Protein 4ZIL (pdb70)

Solvent-accessible surface area: 19339 Å² total; per-residue (Å²): 111,26,32,0,28,0,17,1,0,0,32,2,42,39,0,0,0,0,0,24,1,0,46,16,0,46,150,51,57,126,24,90,40,48,12,50,0,0,0,35,0,2,44,39,79,100,149,145,89,34,73,129,117,115,86,104,37,55,67,202,7,16,14,0,0,38,0,1,6,3,0,47,111,64,69,30,58,170,11,0,56,62,1,2,41,6,0,0,37,33,2,18,32,113,53,28,121,96,38,106,74,0,7,80,64,0,1,70,93,23,68,20,49,80,113,16,31,154,6,23,123,39,110,77,58,11,117,34,0,86,166,22,4,66,61,0,12,100,62,27,100,18,19,1,1,0,19,0,69,62,42,12,1,31,0,1,10,1,0,82,13,0,94,37,99,81,0,0,88,3,5,48,3,0,39,18,2,9,74,11,75,47,0,8,19,0,52,35,86,118,111,41,94,43,75,61,30,175,121,34,18,60,103,78,96,99,134,128,127,162,108,32,36,0,27,0,14,2,0,0,31,4,40,43,0,4,0,1,0,22,1,0,40,16,0,40,155,54,55,129,26,92,39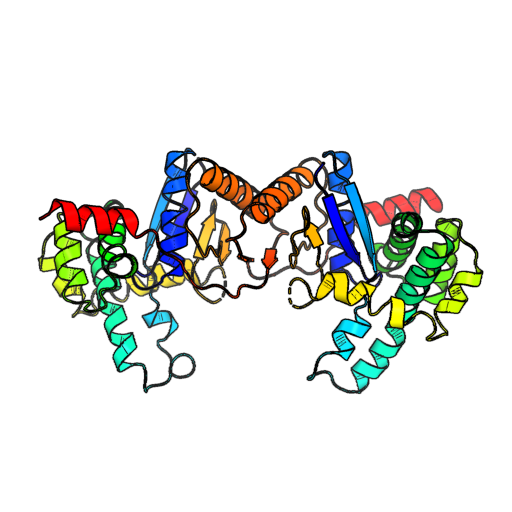,46,12,48,0,0,0,34,2,16,53,30,67,90,135,143,94,22,58,93,140,127,74,152,39,50,58,127,2,38,9,0,0,40,0,1,5,4,0,47,112,70,77,32,60,87,20,0,56,62,1,1,43,7,0,0,56,49,6,12,24,106,57,29,109,105,15,119,85,0,6,82,64,0,1,71,79,23,69,24,66,80,66,23,32,155,5,22,126,37,111,75,56,18,110,34,0,74,147,23,4,81,60,0,16,106,62,15,103,24,20,1,0,0,22,1,66,62,45,14,0,30,0,2,10,2,3,92,12,2,103,27,99,81,0,0,96,2,6,51,3,0,36,17,0,9,84,12,79,26,0,4,30,0,69,53,76,100,128,61,96,36,112,44,64,108,119,73,24,60,86,62,145,113,136,96,122

Structure (mmCIF, N/CA/C/O backbone):
data_4ZIL
#
_entry.id   4ZIL
#
_cell.length_a   40.649
_cell.length_b   46.814
_cell.length_c   104.308
_cell.angle_alpha   90.00
_cell.angle_beta   97.97
_cell.angle_gamma   90.00
#
_symmetry.space_group_name_H-M   'P 1 21 1'
#
loop_
_entity.id
_entity.type
_entity.pdbx_description
1 polymer 'DSBA oxidoreductase'
2 non-polymer 'MAGNESIUM ION'
3 water water
#
loop_
_atom_site.group_PDB
_atom_site.id
_atom_site.type_symbol
_atom_site.label_atom_id
_atom_site.label_alt_id
_atom_site.label_comp_id
_atom_site.label_asym_id
_atom_site.label_entity_id
_atom_site.label_seq_id
_atom_site.pdbx_PDB_ins_code
_atom_site.Cartn_x
_atom_site.Cartn_y
_atom_site.Cartn_z
_atom_site.occupancy
_atom_site.B_iso_or_equiv
_atom_site.auth_seq_id
_atom_site.auth_comp_id
_atom_site.auth_asym_id
_atom_site.auth_atom_id
_atom_site.pdbx_PDB_model_num
ATOM 1 N N . LYS A 1 8 ? 24.894 35.197 74.094 1.00 36.08 8 LYS A N 1
ATOM 2 C CA . LYS A 1 8 ? 23.611 34.898 73.465 1.00 34.40 8 LYS A CA 1
ATOM 3 C C . LYS A 1 8 ? 23.202 33.452 73.746 1.00 29.47 8 LYS A C 1
ATOM 4 O O . LYS A 1 8 ? 24.012 32.648 74.223 1.00 34.63 8 LYS A O 1
ATOM 6 N N A SER A 1 9 ? 21.948 33.139 73.437 0.46 24.04 9 SER A N 1
ATOM 7 N N B SER A 1 9 ? 21.945 33.116 73.475 0.54 23.82 9 SER A N 1
ATOM 8 C CA A SER A 1 9 ? 21.455 31.766 73.457 0.46 20.71 9 SER A CA 1
ATOM 9 C CA B SER A 1 9 ? 21.515 31.725 73.592 0.54 21.14 9 SER A CA 1
ATOM 10 C C A SER A 1 9 ? 22.224 30.916 72.453 0.46 17.57 9 SER A C 1
ATOM 11 C C B SER A 1 9 ? 22.073 30.886 72.433 0.54 17.82 9 SER A C 1
ATOM 12 O O A SER A 1 9 ? 22.696 31.422 71.428 0.46 15.68 9 SER A O 1
ATOM 13 O O B SER A 1 9 ? 22.265 31.371 71.308 0.54 15.63 9 SER A O 1
ATOM 18 N N . VAL A 1 10 ? 22.337 29.622 72.739 1.00 16.73 10 VAL A N 1
ATOM 19 C CA . VAL A 1 10 ? 23.106 28.733 71.885 1.00 14.73 10 VAL A CA 1
ATOM 20 C C . VAL A 1 10 ? 22.400 27.412 71.681 1.00 13.74 10 VAL A C 1
ATOM 21 O O . VAL A 1 10 ? 21.922 26.781 72.630 1.00 13.43 10 VAL A O 1
ATOM 25 N N . ALA A 1 11 ? 22.340 27.002 70.424 1.00 12.58 11 ALA A N 1
ATOM 26 C CA . ALA A 1 11 ? 21.855 25.682 70.064 1.00 12.27 11 ALA A CA 1
ATOM 27 C C . ALA A 1 11 ? 23.034 24.864 69.574 1.00 12.07 11 ALA A C 1
ATOM 28 O O . ALA A 1 11 ? 23.687 25.248 68.599 1.00 14.27 11 ALA A O 1
ATOM 30 N N . ASP A 1 12 ? 23.308 23.748 70.244 1.00 11.10 12 ASP A N 1
ATOM 31 C CA . ASP A 1 12 ? 24.245 22.755 69.727 1.00 12.11 12 ASP A CA 1
ATOM 32 C C . ASP A 1 12 ? 23.403 21.574 69.269 1.00 12.09 12 ASP A C 1
ATOM 33 O O . ASP A 1 12 ? 22.664 20.993 70.061 1.00 12.00 12 ASP A O 1
ATOM 38 N N . PHE A 1 13 ? 23.505 21.221 67.989 1.00 10.28 13 PHE A N 1
ATOM 39 C CA . PHE A 1 13 ? 22.613 20.228 67.413 1.00 10.02 13 PHE A CA 1
ATOM 40 C C . PHE A 1 13 ? 23.390 19.135 66.727 1.00 10.22 13 PHE A C 1
ATOM 41 O O . PHE A 1 13 ? 24.240 19.409 65.884 1.00 11.77 13 PHE A O 1
ATOM 49 N N . TRP A 1 14 ? 23.089 17.902 67.109 1.00 10.88 14 TRP A N 1
ATOM 50 C CA . TRP A 1 14 ? 23.723 16.728 66.528 1.00 10.46 14 TRP A CA 1
ATOM 51 C C . TRP A 1 14 ? 22.823 16.103 65.456 1.00 10.07 14 TRP A C 1
ATOM 52 O O . TRP A 1 14 ? 21.633 15.893 65.675 1.00 12.37 14 TRP A O 1
ATOM 63 N N . PHE A 1 15 ? 23.393 15.799 64.289 1.00 9.51 15 PHE A N 1
ATOM 64 C CA . PHE A 1 15 ? 22.595 15.313 63.154 1.00 10.89 15 PHE A CA 1
ATOM 65 C C . PHE A 1 15 ? 23.270 14.136 62.450 1.00 10.23 15 PHE A C 1
ATOM 66 O O . PHE A 1 15 ? 24.495 14.024 62.420 1.00 10.26 15 PHE A O 1
ATOM 74 N N . ASP A 1 16 ? 22.434 13.265 61.900 1.00 10.32 16 ASP A N 1
ATOM 75 C CA . ASP A 1 16 ? 22.824 12.296 60.894 1.00 9.82 16 ASP A CA 1
ATOM 76 C C . ASP A 1 16 ? 21.994 12.682 59.676 1.00 9.29 16 ASP A C 1
ATOM 77 O O . ASP A 1 16 ? 20.782 12.802 59.789 1.00 10.21 16 ASP A O 1
ATOM 82 N N . PRO A 1 17 ? 22.629 12.900 58.516 1.00 10.55 17 PRO A N 1
ATOM 83 C CA . PRO A 1 17 ? 21.849 13.260 57.322 1.00 10.71 17 PRO A CA 1
ATOM 84 C C . PRO A 1 17 ? 20.690 12.333 56.960 1.00 11.05 17 PRO A C 1
ATOM 85 O O . PRO A 1 17 ? 19.769 12.769 56.290 1.00 11.29 17 PRO A O 1
ATOM 89 N N . LEU A 1 18 ? 20.733 11.075 57.382 1.00 10.38 18 LEU A N 1
ATOM 90 C CA . LEU A 1 18 ? 19.671 10.129 57.081 1.00 10.79 18 LEU A CA 1
ATOM 91 C C . LEU A 1 18 ? 18.434 10.256 57.984 1.00 11.21 18 LEU A C 1
ATOM 92 O O . LEU A 1 18 ? 17.387 9.692 57.687 1.00 13.14 18 LEU A O 1
ATOM 97 N N . CYS A 1 19 ? 18.543 10.991 59.079 1.00 10.50 19 CYS A N 1
ATOM 98 C CA . CYS A 1 19 ? 17.447 11.008 60.048 1.00 9.95 19 CYS A CA 1
ATOM 99 C C . CYS A 1 19 ? 16.403 12.071 59.771 1.00 11.37 19 CYS A C 1
ATOM 100 O O . CYS A 1 19 ? 16.708 13.262 59.765 1.00 11.68 19 CYS A O 1
ATOM 103 N N . PRO A 1 20 ? 15.148 11.648 59.572 1.00 10.21 20 PRO A N 1
ATOM 104 C CA . PRO A 1 20 ? 14.109 12.637 59.271 1.00 11.20 20 PRO A CA 1
ATOM 105 C C . PRO A 1 20 ? 13.802 13.575 60.441 1.00 9.11 20 PRO A C 1
ATOM 106 O O . PRO A 1 20 ? 13.411 14.727 60.222 1.00 11.04 20 PRO A O 1
ATOM 110 N N . TRP A 1 21 ? 13.955 13.098 61.675 1.00 10.91 21 TRP A N 1
ATOM 111 C CA . TRP A 1 21 ? 13.677 13.939 62.841 1.00 11.39 21 TRP A CA 1
ATOM 112 C C . TRP A 1 21 ? 14.767 14.995 63.001 1.00 10.09 21 TRP A C 1
ATOM 113 O O . TRP A 1 21 ? 14.478 16.161 63.303 1.00 11.29 21 TRP A O 1
ATOM 124 N N . CYS A 1 22 ? 16.027 14.603 62.810 1.00 11.30 22 CYS A N 1
ATOM 125 C CA . CYS A 1 22 ? 17.110 15.581 62.784 1.00 11.00 22 CYS A CA 1
ATOM 126 C C . CYS A 1 22 ? 16.861 16.639 61.712 1.00 8.93 22 CYS A C 1
ATOM 127 O O . CYS A 1 22 ? 17.139 17.819 61.912 1.00 10.46 22 CYS A O 1
ATOM 130 N N . TRP A 1 23 ? 16.342 16.216 60.565 1.00 9.86 23 TRP A N 1
ATOM 131 C CA . TRP A 1 23 ? 16.094 17.162 59.492 1.00 9.76 23 TRP A CA 1
ATOM 132 C C . TRP A 1 23 ? 15.091 18.218 59.930 1.00 7.86 23 TRP A C 1
ATOM 133 O O . TRP A 1 23 ? 15.348 19.411 59.780 1.00 10.07 23 TRP A O 1
ATOM 144 N N . ILE A 1 24 ? 13.958 17.787 60.481 1.00 9.13 24 ILE A N 1
ATOM 145 C CA . ILE A 1 24 ? 12.923 18.731 60.868 1.00 8.25 24 ILE A CA 1
ATOM 146 C C . ILE A 1 24 ? 13.433 19.657 61.983 1.00 7.48 24 ILE A C 1
ATOM 147 O O . ILE A 1 24 ? 13.249 20.873 61.933 1.00 8.93 24 ILE A O 1
ATOM 152 N N . THR A 1 25 ? 14.072 19.099 62.996 1.00 10.72 25 THR A N 1
ATOM 153 C CA . THR A 1 25 ? 14.541 19.930 64.102 1.00 12.67 25 THR A CA 1
ATOM 154 C C . THR A 1 25 ? 15.653 20.906 63.669 1.00 11.26 25 THR A C 1
ATOM 155 O O . THR A 1 25 ? 15.690 22.047 64.132 1.00 10.08 25 THR A O 1
ATOM 159 N N . SER A 1 26 ? 16.562 20.468 62.799 1.00 10.85 26 SER A N 1
ATOM 160 C CA . SER A 1 26 ? 17.611 21.360 62.298 1.00 11.46 26 SER A CA 1
ATOM 161 C C . SER A 1 26 ? 16.996 22.473 61.437 1.00 9.21 26 SER A C 1
ATOM 162 O O . SER A 1 26 ? 17.433 23.623 61.487 1.00 9.91 26 SER A O 1
ATOM 165 N N . ARG A 1 27 ? 15.992 22.151 60.626 1.00 9.09 27 ARG A N 1
ATOM 166 C CA . ARG A 1 27 ? 15.341 23.211 59.839 1.00 10.03 27 ARG A CA 1
ATOM 167 C C . ARG A 1 27 ? 14.646 24.205 60.775 1.00 8.62 27 ARG A C 1
ATOM 168 O O . ARG A 1 27 ? 14.650 25.407 60.520 1.00 10.43 27 ARG A O 1
ATOM 176 N N . TRP A 1 28 ? 14.033 23.696 61.843 1.00 10.16 28 TRP A N 1
ATOM 177 C CA . TRP A 1 28 ? 13.456 24.560 62.858 1.00 9.79 28 TRP A CA 1
ATOM 178 C C . TRP A 1 28 ? 14.474 25.553 63.399 1.00 9.69 28 TRP A C 1
ATOM 179 O O . TRP A 1 28 ? 14.220 26.746 63.448 1.00 9.60 28 TRP A O 1
ATOM 190 N N A ILE A 1 29 ? 15.627 25.062 63.827 0.51 8.89 29 ILE A N 1
ATOM 191 N N B ILE A 1 29 ? 15.633 25.053 63.814 0.49 9.18 29 ILE A N 1
ATOM 192 C CA A ILE A 1 29 ? 16.633 25.948 64.395 0.51 10.13 29 ILE A CA 1
ATOM 193 C CA B ILE A 1 29 ? 16.666 25.912 64.392 0.49 10.77 29 ILE A CA 1
ATOM 194 C C A ILE A 1 29 ? 17.030 27.031 63.397 0.51 10.53 29 ILE A C 1
ATOM 195 C C B ILE A 1 29 ? 17.111 26.997 63.413 0.49 10.98 29 ILE A C 1
ATOM 196 O O A ILE A 1 29 ? 17.196 28.188 63.776 0.51 10.32 29 ILE A O 1
ATOM 197 O O B ILE A 1 29 ? 17.418 28.112 63.824 0.49 11.51 29 ILE A O 1
ATOM 206 N N . LEU A 1 30 ? 17.158 26.672 62.124 1.00 9.52 30 LEU A N 1
ATOM 207 C CA . LEU A 1 30 ? 17.508 27.665 61.120 1.00 10.77 30 LEU A CA 1
ATOM 208 C C . LEU A 1 30 ? 16.391 28.698 60.982 1.00 11.88 30 LEU A C 1
ATOM 209 O O . LEU A 1 30 ? 16.660 29.882 60.715 1.00 13.57 30 LEU A O 1
ATOM 214 N N . GLU A 1 31 ? 15.143 28.281 61.175 1.00 11.43 31 GLU A N 1
ATOM 215 C CA . GLU A 1 31 ? 14.037 29.244 61.207 1.00 12.07 31 GLU A CA 1
ATOM 216 C C . GLU A 1 31 ? 14.123 30.157 62.426 1.00 11.07 31 GLU A C 1
ATOM 217 O O . GLU A 1 31 ? 13.826 31.358 62.356 1.00 11.44 31 GLU A O 1
ATOM 223 N N . VAL A 1 32 ? 14.491 29.574 63.558 1.00 9.41 32 VAL A N 1
ATOM 224 C CA . VAL A 1 32 ? 14.662 30.354 64.782 1.00 11.34 32 VAL A CA 1
ATOM 225 C C . VAL A 1 32 ? 15.639 31.495 64.541 1.00 11.89 32 VAL A C 1
ATOM 226 O O . VAL A 1 32 ? 15.408 32.636 64.964 1.00 13.11 32 VAL A O 1
ATOM 230 N N . ALA A 1 33 ? 16.738 31.186 63.859 1.00 11.99 33 ALA A N 1
ATOM 231 C CA . ALA A 1 33 ? 17.792 32.162 63.627 1.00 11.77 33 ALA A CA 1
ATOM 232 C C . ALA A 1 33 ? 17.310 33.381 62.833 1.00 11.65 33 ALA A C 1
ATOM 233 O O . ALA A 1 33 ? 17.911 34.450 62.921 1.00 15.88 33 ALA A O 1
ATOM 235 N N . LYS A 1 34 ? 16.232 33.237 62.071 1.00 12.34 34 LYS A N 1
ATOM 236 C CA . LYS A 1 34 ? 15.649 34.371 61.352 1.00 11.20 34 LYS A CA 1
ATOM 237 C C . LYS A 1 34 ? 14.865 35.343 62.256 1.00 11.21 34 LYS A C 1
ATOM 238 O O . LYS A 1 34 ? 14.648 36.501 61.893 1.00 14.02 34 LYS A O 1
ATOM 244 N N . VAL A 1 35 ? 14.413 34.867 63.417 1.00 11.35 35 VAL A N 1
ATOM 245 C CA . VAL A 1 35 ? 13.570 35.684 64.279 1.00 12.04 35 VAL A CA 1
ATOM 246 C C . VAL A 1 35 ? 14.106 35.872 65.695 1.00 11.77 35 VAL A C 1
ATOM 247 O O . VAL A 1 35 ? 13.471 36.579 66.496 1.00 12.93 35 VAL A O 1
ATOM 251 N N . ARG A 1 36 ? 15.243 35.233 66.000 1.00 11.58 36 ARG A N 1
ATOM 252 C CA . ARG A 1 36 ? 15.921 35.363 67.295 1.00 12.53 36 ARG A CA 1
ATOM 253 C C . ARG A 1 36 ? 17.431 35.459 67.096 1.00 15.04 36 ARG A C 1
ATOM 254 O O . ARG A 1 36 ? 17.974 34.939 66.105 1.00 17.46 36 ARG A O 1
ATOM 262 N N . ASP A 1 37 ? 18.098 36.121 68.041 1.00 17.33 37 ASP A N 1
ATOM 263 C CA . ASP A 1 37 ? 19.552 36.19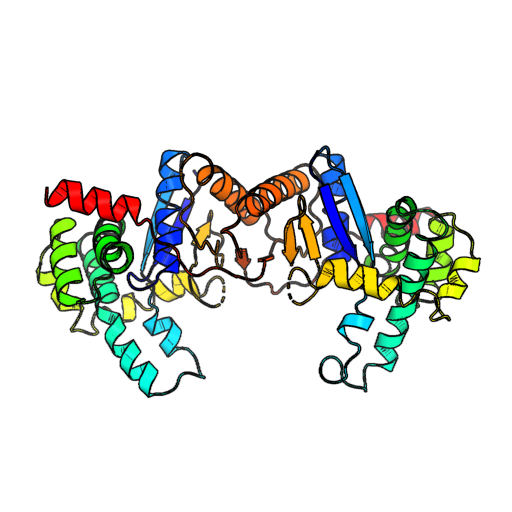7 68.073 1.00 20.23 37 ASP A CA 1
ATOM 264 C C . ASP A 1 37 ? 20.079 34.934 68.745 1.00 21.11 37 ASP A C 1
ATOM 265 O O . ASP A 1 37 ? 19.918 34.773 69.941 1.00 24.62 37 ASP A O 1
ATOM 270 N N . ILE A 1 38 ? 20.683 34.041 67.967 1.00 17.45 38 ILE A N 1
ATOM 271 C CA . ILE A 1 38 ? 21.077 32.722 68.442 1.00 17.20 38 ILE A CA 1
ATOM 272 C C . ILE A 1 38 ? 22.382 32.302 67.786 1.00 16.95 38 ILE A C 1
ATOM 273 O O . ILE A 1 38 ? 22.627 32.627 66.625 1.00 17.98 38 ILE A O 1
ATOM 278 N N . GLU A 1 39 ? 23.224 31.596 68.533 1.00 15.51 39 GLU A N 1
ATOM 279 C CA . GLU A 1 39 ? 24.384 30.921 67.960 1.00 16.02 39 GLU A CA 1
ATOM 280 C C . GLU A 1 39 ? 23.990 29.490 67.637 1.00 16.24 39 GLU A C 1
ATOM 281 O O . GLU A 1 39 ? 23.378 28.830 68.462 1.00 17.51 39 GLU A O 1
ATOM 287 N N . VAL A 1 40 ? 24.306 29.029 66.429 1.00 13.56 40 VAL A N 1
ATOM 288 C CA . VAL A 1 40 ? 23.977 27.665 66.038 1.00 14.06 40 VAL A CA 1
ATOM 289 C C . VAL A 1 40 ? 25.243 26.894 65.674 1.00 13.46 40 VAL A C 1
ATOM 290 O O . VAL A 1 40 ? 26.016 27.295 64.807 1.00 16.16 40 VAL A O 1
ATOM 294 N N . ASN A 1 41 ? 25.427 25.758 66.331 1.00 12.90 41 ASN A N 1
ATOM 295 C CA . ASN A 1 41 ? 26.543 24.872 66.062 1.00 15.30 41 ASN A CA 1
ATOM 296 C C . ASN A 1 41 ? 26.057 23.479 65.762 1.00 13.58 41 ASN A C 1
ATOM 297 O O . ASN A 1 41 ? 25.322 22.909 66.551 1.00 15.05 41 ASN A O 1
ATOM 302 N N . PHE A 1 42 ? 26.507 22.933 64.635 1.00 13.29 42 PHE A N 1
ATOM 303 C CA . PHE A 1 42 ? 26.139 21.593 64.218 1.00 11.32 42 PHE A CA 1
ATOM 304 C C . PHE A 1 42 ? 27.283 20.635 64.510 1.00 11.43 42 PHE A C 1
ATOM 305 O O . PHE A 1 42 ? 28.460 21.005 64.470 1.00 13.34 42 PHE A O 1
ATOM 313 N N . HIS A 1 43 ? 26.913 19.399 64.825 1.00 10.95 43 HIS A N 1
ATOM 314 C CA . HIS A 1 43 ? 27.860 18.349 65.162 1.00 11.12 43 HIS A CA 1
ATOM 315 C C . HIS A 1 43 ? 27.313 17.050 64.584 1.00 10.99 43 HIS A C 1
ATOM 316 O O . HIS A 1 43 ? 26.094 16.900 64.434 1.00 12.28 43 HIS A O 1
ATOM 323 N N . VAL A 1 44 ? 28.195 16.106 64.260 1.00 9.72 44 VAL A N 1
ATOM 324 C CA . VAL A 1 44 ? 27.745 14.880 63.622 1.00 9.03 44 VAL A CA 1
ATOM 325 C C . VAL A 1 44 ? 27.462 13.773 64.659 1.00 10.19 44 VAL A C 1
ATOM 326 O O . VAL A 1 44 ? 28.205 13.606 65.617 1.00 11.54 44 VAL A O 1
ATOM 330 N N . MET A 1 45 ? 26.356 13.060 64.472 1.00 10.96 45 MET A N 1
ATOM 331 C CA . MET A 1 45 ? 26.116 11.808 65.172 1.00 10.65 45 MET A CA 1
ATOM 332 C C . MET A 1 45 ? 25.703 10.770 64.135 1.00 10.39 45 MET A C 1
ATOM 333 O O . MET A 1 45 ? 25.550 11.090 62.956 1.00 11.42 45 MET A O 1
ATOM 338 N N . SER A 1 46 ? 25.469 9.532 64.556 1.00 11.36 46 SER A N 1
ATOM 339 C CA . SER A 1 46 ? 25.280 8.437 63.615 1.00 11.07 46 SER A CA 1
ATOM 340 C C . SER A 1 46 ? 24.151 7.517 64.075 1.00 10.66 46 SER A C 1
ATOM 341 O O . SER A 1 46 ? 24.203 6.926 65.156 1.00 12.59 46 SER A O 1
ATOM 344 N N . LEU A 1 47 ? 23.144 7.356 63.229 1.00 11.06 47 LEU A N 1
ATOM 345 C CA . LEU A 1 47 ? 22.112 6.366 63.474 1.00 11.75 47 LEU A CA 1
ATOM 346 C C . LEU A 1 47 ? 22.723 4.972 63.519 1.00 12.53 47 LEU A C 1
ATOM 347 O O . LEU A 1 47 ? 22.271 4.129 64.278 1.00 13.91 47 LEU A O 1
ATOM 352 N N . ALA A 1 48 ? 23.728 4.705 62.685 1.00 11.92 48 ALA A N 1
ATOM 353 C CA . ALA A 1 48 ? 24.389 3.400 62.745 1.00 13.41 48 ALA A CA 1
ATOM 354 C C . ALA A 1 48 ? 24.981 3.113 64.116 1.00 14.93 48 ALA A C 1
ATOM 355 O O . ALA A 1 48 ? 24.898 1.974 64.611 1.00 17.60 48 ALA A O 1
ATOM 357 N N . ILE A 1 49 ? 25.614 4.114 64.721 1.00 13.67 49 ILE A N 1
ATOM 358 C CA . ILE A 1 49 ? 26.215 3.922 66.035 1.00 15.42 49 ILE A CA 1
ATOM 359 C C . ILE A 1 49 ? 25.116 3.690 67.077 1.00 17.57 49 ILE A C 1
ATOM 360 O O . ILE A 1 49 ? 25.245 2.829 67.941 1.00 18.79 49 ILE A O 1
ATOM 365 N N . LEU A 1 50 ? 24.021 4.432 66.967 1.00 18.15 50 LEU A N 1
ATOM 366 C CA . LEU A 1 50 ? 22.867 4.211 67.821 1.00 20.40 50 LEU A CA 1
ATOM 367 C C . LEU A 1 50 ? 22.452 2.746 67.767 1.00 22.07 50 LEU A C 1
ATOM 368 O O . LEU A 1 50 ? 22.219 2.102 68.798 1.00 24.06 50 LEU A O 1
ATOM 373 N N . ASN A 1 51 ? 22.320 2.240 66.549 1.00 22.34 51 ASN A N 1
ATOM 374 C CA . ASN A 1 51 ? 21.839 0.881 66.324 1.00 23.71 51 ASN A CA 1
ATOM 375 C C . ASN A 1 51 ? 22.862 -0.151 66.746 1.00 26.88 51 ASN A C 1
ATOM 376 O O . ASN A 1 51 ? 22.494 -1.196 67.290 1.00 27.89 51 ASN A O 1
ATOM 381 N N . GLU A 1 52 ? 24.139 0.130 66.496 1.00 27.80 52 GLU A N 1
ATOM 382 C CA . GLU A 1 52 ? 25.213 -0.775 66.926 1.00 32.87 52 GLU A CA 1
ATOM 383 C C . GLU A 1 52 ? 25.040 -1.118 68.385 1.00 34.00 52 GLU A C 1
ATOM 384 O O . GLU A 1 52 ? 25.140 -2.287 68.782 1.00 33.33 52 GLU A O 1
ATOM 390 N N . ASN A 1 53 ? 24.784 -0.081 69.179 1.00 35.56 53 ASN A N 1
ATOM 391 C CA . ASN A 1 53 ? 24.814 -0.174 70.630 1.00 37.56 53 ASN A CA 1
ATOM 392 C C . ASN A 1 53 ? 23.551 -0.765 71.242 1.00 37.52 53 ASN A C 1
ATOM 393 O O . ASN A 1 53 ? 23.497 -0.983 72.446 1.00 39.69 53 ASN A O 1
ATOM 398 N N . ARG A 1 54 ? 22.533 -1.028 70.432 1.00 35.88 54 ARG A N 1
ATOM 399 C CA . ARG A 1 54 ? 21.360 -1.731 70.936 1.00 34.84 54 ARG A CA 1
ATOM 400 C C . ARG A 1 54 ? 21.712 -3.209 71.164 1.00 35.86 54 ARG A C 1
ATOM 401 O O . ARG A 1 54 ? 22.656 -3.735 70.560 1.00 36.48 54 ARG A O 1
ATOM 409 N N . ASP A 1 55 ? 20.963 -3.874 72.042 1.00 36.31 55 ASP A N 1
ATOM 410 C CA . ASP A 1 55 ? 21.170 -5.307 72.294 1.00 37.38 55 ASP A CA 1
ATOM 411 C C . ASP A 1 55 ? 20.025 -6.171 71.753 1.00 35.34 55 ASP A C 1
ATOM 412 O O . ASP A 1 55 ? 19.975 -7.389 72.012 1.00 37.05 55 ASP A O 1
ATOM 417 N N . ASP A 1 56 ? 19.121 -5.549 70.993 1.00 31.18 56 ASP A N 1
ATOM 418 C CA . ASP A 1 56 ? 17.905 -6.221 70.528 1.00 31.67 56 ASP A CA 1
ATOM 419 C C . ASP A 1 56 ? 17.707 -6.084 69.022 1.00 29.41 56 ASP A C 1
ATOM 420 O O . ASP A 1 56 ? 16.578 -6.182 68.538 1.00 31.95 56 ASP A O 1
ATOM 425 N N . LEU A 1 57 ? 18.790 -5.849 68.290 1.00 24.21 57 LEU A N 1
ATOM 426 C CA . LEU A 1 57 ? 18.697 -5.631 66.842 1.00 22.70 57 LEU A CA 1
ATOM 427 C C . LEU A 1 57 ? 19.063 -6.892 66.042 1.00 22.50 57 LEU A C 1
ATOM 428 O O . LEU A 1 57 ? 20.180 -7.400 66.138 1.00 23.90 57 LEU A O 1
ATOM 433 N N . PRO A 1 58 ? 18.122 -7.397 65.234 1.00 19.94 58 PRO A N 1
ATOM 434 C CA . PRO A 1 58 ? 18.447 -8.606 64.456 1.00 19.24 58 PRO A CA 1
ATOM 435 C C . PRO A 1 58 ? 19.584 -8.393 63.473 1.00 20.62 58 PRO A C 1
ATOM 436 O O . PRO A 1 58 ? 19.767 -7.272 63.030 1.00 20.73 58 PRO A O 1
ATOM 440 N N . GLU A 1 59 ? 20.311 -9.458 63.126 1.00 21.59 59 GLU A N 1
ATOM 441 C CA . GLU A 1 59 ? 21.517 -9.346 62.300 1.00 22.78 59 GLU A CA 1
ATOM 442 C C . GLU A 1 59 ? 21.272 -8.685 60.964 1.00 22.50 59 GLU A C 1
ATOM 443 O O . GLU A 1 59 ? 22.069 -7.839 60.539 1.00 23.76 59 GLU A O 1
ATOM 449 N N . GLN A 1 60 ? 20.175 -9.038 60.297 1.00 22.57 60 GLN A N 1
ATOM 450 C CA . GLN A 1 60 ? 19.903 -8.451 58.979 1.00 22.60 60 GLN A CA 1
ATOM 451 C C . GLN A 1 60 ? 19.850 -6.923 59.035 1.00 21.82 60 GLN A C 1
ATOM 452 O O . GLN A 1 60 ? 20.196 -6.232 58.077 1.00 21.53 60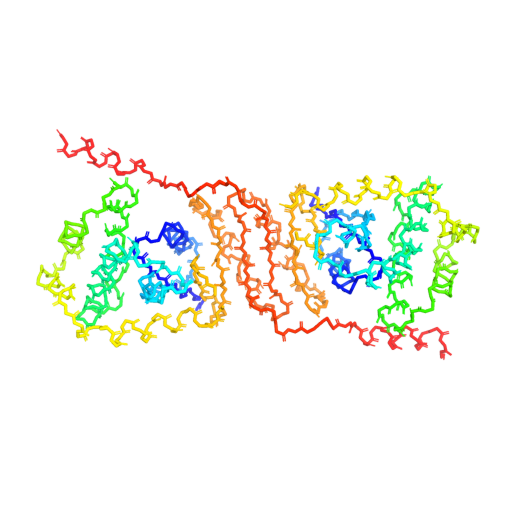 GLN A O 1
ATOM 458 N N . TYR A 1 61 ? 19.419 -6.375 60.154 1.00 20.76 61 TYR A N 1
ATOM 459 C CA . TYR A 1 61 ? 19.316 -4.931 60.229 1.00 19.58 61 TYR A CA 1
ATOM 460 C C . TYR A 1 61 ? 20.658 -4.317 60.576 1.00 20.86 61 TYR A C 1
ATOM 461 O O . TYR A 1 61 ? 20.974 -3.216 60.126 1.00 21.08 61 TYR A O 1
ATOM 470 N N . ARG A 1 62 ? 21.472 -5.038 61.332 1.00 20.56 62 ARG A N 1
ATOM 471 C CA . ARG A 1 62 ? 22.848 -4.610 61.532 1.00 20.75 62 ARG A CA 1
ATOM 472 C C . ARG A 1 62 ? 23.592 -4.515 60.199 1.00 20.37 62 ARG A C 1
ATOM 473 O O . ARG A 1 62 ? 24.343 -3.563 59.978 1.00 21.39 62 ARG A O 1
ATOM 481 N N . GLU A 1 63 ? 23.385 -5.491 59.321 1.00 20.26 63 GLU A N 1
ATOM 482 C CA . GLU A 1 63 ? 23.993 -5.447 57.991 1.00 18.47 63 GLU A CA 1
ATOM 483 C C . GLU A 1 63 ? 23.525 -4.213 57.207 1.00 18.82 63 GLU A C 1
ATOM 484 O O . GLU A 1 63 ? 24.326 -3.541 56.540 1.00 19.55 63 GLU A O 1
ATOM 490 N N . GLY A 1 64 ? 22.233 -3.908 57.285 1.00 18.23 64 GLY A N 1
ATOM 491 C CA . GLY A 1 64 ? 21.710 -2.717 56.639 1.00 17.92 64 GLY A CA 1
ATOM 492 C C . GLY A 1 64 ? 22.306 -1.439 57.215 1.00 16.59 64 GLY A C 1
ATOM 493 O O . GLY A 1 64 ? 22.623 -0.511 56.481 1.00 19.43 64 GLY A O 1
ATOM 494 N N . MET A 1 65 ? 22.456 -1.380 58.534 1.00 16.75 65 MET A N 1
ATOM 495 C CA . MET A 1 65 ? 23.000 -0.193 59.190 1.00 19.33 65 MET A CA 1
ATOM 496 C C . MET A 1 65 ? 24.475 -0.024 58.851 1.00 17.05 65 MET A C 1
ATOM 497 O O . MET A 1 65 ? 25.020 1.065 58.952 1.00 18.20 65 MET A O 1
ATOM 502 N N . ALA A 1 66 ? 25.136 -1.114 58.480 1.00 16.84 66 ALA A N 1
ATOM 503 C CA . ALA A 1 66 ? 26.529 -1.036 58.092 1.00 17.92 66 ALA A CA 1
ATOM 504 C C . ALA A 1 66 ? 26.667 -0.215 56.813 1.00 19.53 66 ALA A C 1
ATOM 505 O O . ALA A 1 66 ? 27.767 0.231 56.476 1.00 24.36 66 ALA A O 1
ATOM 507 N N . ARG A 1 67 ? 25.553 0.002 56.123 1.00 17.19 67 ARG A N 1
ATOM 508 C CA . ARG A 1 67 ? 25.534 0.852 54.914 1.00 17.84 67 ARG A CA 1
ATOM 509 C C . ARG A 1 67 ? 25.163 2.322 55.154 1.00 19.45 67 ARG A C 1
ATOM 510 O O . ARG A 1 67 ? 25.116 3.099 54.199 1.00 23.95 67 ARG A O 1
ATOM 518 N N . ALA A 1 68 ? 24.921 2.703 56.410 1.00 17.68 68 ALA A N 1
ATOM 519 C CA . ALA A 1 68 ? 24.491 4.066 56.779 1.00 15.54 68 ALA A CA 1
ATOM 520 C C . ALA A 1 68 ? 25.653 4.966 57.224 1.00 13.81 68 ALA A C 1
ATOM 521 O O . ALA A 1 68 ? 25.441 6.070 57.757 1.00 13.66 68 ALA A O 1
ATOM 523 N N . TRP A 1 69 ? 26.880 4.501 57.041 1.00 12.73 69 TRP A N 1
ATOM 524 C CA . TRP A 1 69 ? 28.040 5.246 57.537 1.00 12.78 69 TRP A CA 1
ATOM 525 C C . TRP A 1 69 ? 28.568 6.307 56.553 1.00 11.42 69 TRP A C 1
ATOM 526 O O . TRP A 1 69 ? 29.359 7.167 56.950 1.00 11.30 69 TRP A O 1
ATOM 537 N N . GLY A 1 70 ? 28.175 6.220 55.287 1.00 12.58 70 GLY A N 1
ATOM 538 C CA . GLY A 1 70 ? 28.747 7.060 54.243 1.00 13.83 70 GLY A CA 1
ATOM 539 C C . GLY A 1 70 ? 28.612 8.550 54.496 1.00 12.41 70 GLY A C 1
ATOM 540 O O . GLY A 1 70 ? 29.611 9.265 54.583 1.00 11.95 70 GLY A O 1
ATOM 541 N N . PRO A 1 71 ? 27.368 9.034 54.599 1.00 11.36 71 PRO A N 1
ATOM 542 C CA . PRO A 1 71 ? 27.186 10.476 54.748 1.00 10.76 71 PRO A CA 1
ATOM 543 C C . PRO A 1 71 ? 27.854 11.038 55.995 1.00 9.82 71 PRO A C 1
ATOM 544 O O . PRO A 1 71 ? 28.463 12.101 55.921 1.00 10.43 71 PRO A O 1
ATOM 548 N N . VAL A 1 72 ? 27.760 10.340 57.120 1.00 10.18 72 VAL A N 1
ATOM 549 C CA . VAL A 1 72 ? 28.396 10.821 58.342 1.00 9.61 72 VAL A CA 1
ATOM 550 C C . VAL A 1 72 ? 29.926 10.787 58.295 1.00 8.04 72 VAL A C 1
ATOM 551 O O . VAL A 1 72 ? 30.564 11.692 58.824 1.00 9.14 72 VAL A O 1
ATOM 555 N N . ARG A 1 73 ? 30.517 9.773 57.667 1.00 8.89 73 ARG A N 1
ATOM 556 C CA . ARG A 1 73 ? 31.957 9.749 57.522 1.00 8.06 73 ARG A CA 1
ATOM 557 C C . ARG A 1 73 ? 32.422 10.929 56.687 1.00 7.87 73 ARG A C 1
ATOM 558 O O . ARG A 1 73 ? 33.432 11.552 56.991 1.00 9.58 73 ARG A O 1
ATOM 566 N N . VAL A 1 74 ? 31.689 11.208 55.610 1.00 9.21 74 VAL A N 1
ATOM 567 C CA . VAL A 1 74 ? 32.052 12.320 54.739 1.00 9.37 74 VAL A CA 1
ATOM 568 C C . VAL A 1 74 ? 31.923 13.646 55.502 1.00 10.29 74 VAL A C 1
ATOM 569 O O . VAL A 1 74 ? 32.782 14.533 55.375 1.00 10.78 74 VAL A O 1
ATOM 573 N N . ALA A 1 75 ? 30.871 13.782 56.311 1.00 8.58 75 ALA A N 1
ATOM 574 C CA . ALA A 1 75 ? 30.689 14.997 57.089 1.00 9.89 75 ALA A CA 1
ATOM 575 C C . ALA A 1 75 ? 31.830 15.206 58.083 1.00 8.73 75 ALA A C 1
ATOM 576 O O . ALA A 1 75 ? 32.359 16.313 58.217 1.00 10.21 75 ALA A O 1
ATOM 578 N N . ILE A 1 76 ? 32.236 14.146 58.776 1.00 8.40 76 ILE A N 1
ATOM 579 C CA . ILE A 1 76 ? 33.343 14.228 59.726 1.00 9.29 76 ILE A CA 1
ATOM 580 C C . ILE A 1 76 ? 34.651 14.593 59.008 1.00 9.57 76 ILE A C 1
ATOM 581 O O . ILE A 1 76 ? 35.426 15.422 59.474 1.00 9.72 76 ILE A O 1
ATOM 586 N N . ALA A 1 77 ? 34.893 13.966 57.861 1.00 9.89 77 ALA A N 1
ATOM 587 C CA . ALA A 1 77 ? 36.103 14.260 57.096 1.00 10.98 77 ALA A CA 1
ATOM 588 C C . ALA A 1 77 ? 36.125 15.708 56.637 1.00 11.05 77 ALA A C 1
ATOM 589 O O . ALA A 1 77 ? 37.166 16.356 56.652 1.00 11.10 77 ALA A O 1
ATOM 591 N N . ALA A 1 78 ? 34.969 16.200 56.207 1.00 10.59 78 ALA A N 1
ATOM 592 C CA . ALA A 1 78 ? 34.857 17.579 55.740 1.00 9.27 78 ALA A CA 1
ATOM 593 C C . ALA A 1 78 ? 35.136 18.540 56.881 1.00 11.21 78 ALA A C 1
ATOM 594 O O . ALA A 1 78 ? 35.846 19.523 56.704 1.00 11.28 78 ALA A O 1
ATOM 596 N N . GLU A 1 79 ? 34.605 18.239 58.059 1.00 11.36 79 GLU A N 1
ATOM 597 C CA . GLU A 1 79 ? 34.861 19.063 59.234 1.00 11.94 79 GLU A CA 1
ATOM 598 C C . GLU A 1 79 ? 36.339 19.064 59.640 1.00 12.04 79 GLU A C 1
ATOM 599 O O . GLU A 1 79 ? 36.916 20.105 60.030 1.00 11.27 79 GLU A O 1
ATOM 605 N N . GLN A 1 80 ? 36.965 17.896 59.572 1.00 10.89 80 GLN A N 1
ATOM 606 C CA . GLN A 1 80 ? 38.374 17.795 59.961 1.00 12.46 80 GLN A CA 1
ATOM 607 C C . GLN A 1 80 ? 39.246 18.628 59.040 1.00 12.24 80 GLN A C 1
ATOM 608 O O . GLN A 1 80 ? 40.218 19.229 59.481 1.00 14.39 80 GLN A O 1
ATOM 614 N N . ALA A 1 81 ? 38.904 18.631 57.758 1.00 12.51 81 ALA A N 1
ATOM 615 C CA . ALA A 1 81 ? 39.699 19.317 56.755 1.00 13.36 81 ALA A CA 1
ATOM 616 C C . ALA A 1 81 ? 39.389 20.800 56.646 1.00 13.72 81 ALA A C 1
ATOM 617 O O . ALA A 1 81 ? 40.290 21.585 56.361 1.00 15.60 81 ALA A O 1
ATOM 619 N N . HIS A 1 82 ? 38.130 21.189 56.830 1.00 13.63 82 HIS A N 1
ATOM 620 C CA . HIS A 1 82 ? 37.725 22.553 56.504 1.00 15.25 82 HIS A CA 1
ATOM 621 C C . HIS A 1 82 ? 37.029 23.304 57.630 1.00 13.31 82 HIS A C 1
ATOM 622 O O . HIS A 1 82 ? 36.700 24.494 57.475 1.00 16.92 82 HIS A O 1
ATOM 629 N N . GLY A 1 83 ? 36.835 22.634 58.763 1.00 13.54 83 GLY A N 1
ATOM 630 C CA . GLY A 1 83 ? 36.261 23.246 59.954 1.00 13.95 83 GLY A CA 1
ATOM 631 C C . GLY A 1 83 ? 34.775 22.981 60.128 1.00 14.34 83 GLY A C 1
ATOM 632 O O . GLY A 1 83 ? 34.073 22.651 59.171 1.00 13.29 83 GLY A O 1
ATOM 633 N N . ALA A 1 84 ? 34.279 23.156 61.353 1.00 16.08 84 ALA A N 1
ATOM 634 C CA . ALA A 1 84 ? 32.870 22.924 61.636 1.00 16.24 84 ALA A CA 1
ATOM 635 C C . ALA A 1 84 ? 31.958 23.820 60.820 1.00 14.85 84 ALA A C 1
ATOM 636 O O . ALA A 1 84 ? 30.800 23.486 60.593 1.00 15.73 84 ALA A O 1
ATOM 638 N N . LYS A 1 85 ? 32.469 24.968 60.389 1.00 15.49 85 LYS A N 1
ATOM 639 C CA . LYS A 1 85 ? 31.672 25.889 59.586 1.00 18.47 85 LYS A CA 1
ATOM 640 C C . LYS A 1 85 ? 31.089 25.249 58.326 1.00 16.34 85 LYS A C 1
ATOM 641 O O . LYS A 1 85 ? 30.098 25.743 57.766 1.00 18.74 85 LYS A O 1
ATOM 647 N N . VAL A 1 86 ? 31.695 24.166 57.853 1.00 14.03 86 VAL A N 1
ATOM 648 C CA . VAL A 1 86 ? 31.206 23.574 56.609 1.00 12.85 86 VAL A CA 1
ATOM 649 C C . VAL A 1 86 ? 30.017 22.651 56.830 1.00 10.96 86 VAL A C 1
ATOM 650 O O . VAL A 1 86 ? 29.326 22.275 55.881 1.00 10.77 86 VAL A O 1
ATOM 654 N N . LEU A 1 87 ? 29.744 22.296 58.081 1.00 10.09 87 LEU A N 1
ATOM 655 C CA . LEU A 1 87 ? 28.666 21.341 58.334 1.00 9.61 87 LEU A CA 1
ATOM 656 C C . LEU A 1 87 ? 27.285 21.887 57.982 1.00 10.48 87 LEU A C 1
ATOM 657 O O . LEU A 1 87 ? 26.450 21.173 57.420 1.00 12.01 87 LEU A O 1
ATOM 662 N N . ASP A 1 88 ? 27.048 23.169 58.236 1.00 9.01 88 ASP A N 1
ATOM 663 C CA . ASP A 1 88 ? 25.744 23.746 57.909 1.00 9.71 88 ASP A CA 1
ATOM 664 C C . ASP A 1 88 ? 25.437 23.638 56.402 1.00 10.09 88 ASP A C 1
ATOM 665 O O . ASP A 1 88 ? 24.434 23.025 56.029 1.00 11.80 88 ASP A O 1
ATOM 670 N N . PRO A 1 89 ? 26.298 24.200 55.523 1.00 11.77 89 PRO A N 1
ATOM 671 C CA . PRO A 1 89 ? 25.978 24.066 54.092 1.00 10.16 89 PRO A CA 1
ATOM 672 C C . PRO A 1 89 ? 26.005 22.637 53.564 1.00 11.26 89 PRO A C 1
ATOM 673 O O . PRO A 1 89 ? 25.213 22.299 52.692 1.00 12.11 89 PRO A O 1
ATOM 677 N N . LEU A 1 90 ? 26.900 21.806 54.072 1.00 9.75 90 LEU A N 1
ATOM 678 C CA . LEU A 1 90 ? 26.956 20.426 53.599 1.00 9.19 90 LEU A CA 1
ATOM 679 C C . LEU A 1 90 ? 25.705 19.651 54.004 1.00 8.64 90 LEU A C 1
ATOM 680 O O . LEU A 1 90 ? 25.132 18.935 53.198 1.00 9.97 90 LEU A O 1
ATOM 685 N N . TYR A 1 91 ? 25.272 19.818 55.243 1.00 9.61 91 TYR A N 1
ATOM 686 C CA . TYR A 1 91 ? 24.083 19.114 55.732 1.00 8.29 91 TYR A CA 1
ATOM 687 C C . TYR A 1 91 ? 22.846 19.610 54.985 1.00 8.24 91 TYR A C 1
ATOM 688 O O . TYR A 1 91 ? 21.994 18.838 54.575 1.00 11.12 91 TYR A O 1
ATOM 697 N N . THR A 1 92 ? 22.744 20.911 54.794 1.00 9.11 92 THR A N 1
ATOM 698 C CA . THR A 1 92 ? 21.602 21.427 54.047 1.00 10.48 92 THR A CA 1
ATOM 699 C C . THR A 1 92 ? 21.524 20.780 52.656 1.00 10.33 92 THR A C 1
ATOM 700 O O . THR A 1 92 ? 20.463 20.335 52.211 1.00 10.86 92 THR A O 1
ATOM 704 N N . ALA A 1 93 ? 22.653 20.733 51.970 1.00 9.25 93 ALA A N 1
ATOM 705 C CA . ALA A 1 93 ? 22.706 20.104 50.648 1.00 10.97 93 ALA A CA 1
ATOM 706 C C . ALA A 1 93 ? 22.306 18.620 50.674 1.00 11.33 93 ALA A C 1
ATOM 707 O O . ALA A 1 93 ? 21.539 18.166 49.832 1.00 12.21 93 ALA A O 1
ATOM 709 N N . MET A 1 94 ? 22.819 17.870 51.652 1.00 11.02 94 MET A N 1
ATOM 710 C CA . MET A 1 94 ? 22.522 16.441 51.743 1.00 10.24 94 MET A CA 1
ATOM 711 C C . MET A 1 94 ? 21.066 16.214 52.086 1.00 9.89 94 MET A C 1
ATOM 712 O O . MET A 1 94 ? 20.395 15.364 51.473 1.00 11.25 94 MET A O 1
ATOM 717 N N . GLY A 1 95 ? 20.577 16.950 53.088 1.00 10.58 95 GLY A N 1
ATOM 718 C CA . GLY A 1 95 ? 19.225 16.749 53.562 1.00 11.30 95 GLY A CA 1
ATOM 719 C C . GLY A 1 95 ? 18.179 17.197 52.569 1.00 12.17 95 GLY A C 1
ATOM 720 O O . GLY A 1 95 ? 17.095 16.599 52.478 1.00 13.17 95 GLY A O 1
ATOM 721 N N . ASN A 1 96 ? 18.473 18.269 51.842 1.00 12.04 96 ASN A N 1
ATOM 722 C CA . ASN A 1 96 ? 17.547 18.714 50.813 1.00 13.89 96 ASN A CA 1
ATOM 723 C C . ASN A 1 96 ? 17.297 17.557 49.848 1.00 13.95 96 ASN A C 1
ATOM 724 O O . ASN A 1 96 ? 16.169 17.322 49.407 1.00 15.46 96 ASN A O 1
ATOM 729 N N . ARG A 1 97 ? 18.365 16.856 49.483 1.00 11.38 97 ARG A N 1
ATOM 730 C CA . ARG A 1 97 ? 18.234 15.756 48.552 1.00 10.56 97 ARG A CA 1
ATOM 731 C C . ARG A 1 97 ? 17.583 14.522 49.181 1.00 11.10 97 ARG A C 1
ATOM 732 O O . ARG A 1 97 ? 16.684 13.920 48.584 1.00 13.79 97 ARG A O 1
ATOM 740 N N . ILE A 1 98 ? 18.058 14.114 50.356 1.00 10.22 98 ILE A N 1
ATOM 741 C CA . ILE A 1 98 ? 17.565 12.903 50.985 1.00 11.14 98 ILE A CA 1
ATOM 742 C C . ILE A 1 98 ? 16.098 13.026 51.390 1.00 12.30 98 ILE A C 1
ATOM 743 O O . ILE A 1 98 ? 15.274 12.147 51.085 1.00 13.61 98 ILE A O 1
ATOM 748 N N . HIS A 1 99 ? 15.773 14.112 52.077 1.00 11.25 99 HIS A N 1
ATOM 749 C CA . HIS A 1 99 ? 14.429 14.286 52.638 1.00 11.59 99 HIS A CA 1
ATOM 750 C C . HIS A 1 99 ? 13.461 15.044 51.741 1.00 12.96 99 HIS A C 1
ATOM 751 O O . HIS A 1 99 ? 12.326 14.602 51.527 1.00 15.28 99 HIS A O 1
ATOM 758 N N . ASN A 1 100 ? 13.877 16.196 51.238 1.00 12.99 100 ASN A N 1
ATOM 759 C CA . ASN A 1 100 ? 12.966 16.977 50.425 1.00 14.57 100 ASN A CA 1
ATOM 760 C C . ASN A 1 100 ? 12.792 16.406 49.025 1.00 15.45 100 ASN A C 1
ATOM 761 O O . ASN A 1 100 ? 11.769 16.647 48.401 1.00 18.52 100 ASN A O 1
ATOM 766 N N . GLN A 1 101 ? 13.769 15.644 48.532 1.00 18.21 101 GLN A N 1
ATOM 767 C CA . GLN A 1 101 ? 13.650 15.063 47.191 1.00 17.99 101 GLN A CA 1
ATOM 768 C C . GLN A 1 101 ? 13.565 13.541 47.206 1.00 17.56 101 GLN A C 1
ATOM 769 O O . GLN A 1 101 ? 13.408 12.912 46.157 1.00 18.88 101 GLN A O 1
ATOM 775 N N . GLY A 1 102 ? 13.681 12.937 48.378 1.00 16.53 102 GLY A N 1
ATOM 776 C CA . GLY A 1 102 ? 13.535 11.491 48.466 1.00 17.65 102 GLY A CA 1
ATOM 777 C C . GLY A 1 102 ? 14.641 10.711 47.776 1.00 18.49 102 GLY A C 1
ATOM 778 O O . GLY A 1 102 ? 14.442 9.554 47.382 1.00 17.81 102 GLY A O 1
ATOM 779 N N . ASN A 1 103 ? 15.811 11.326 47.644 1.00 16.52 103 ASN A N 1
ATOM 780 C CA . ASN A 1 103 ? 16.935 10.697 46.961 1.00 16.35 103 ASN A CA 1
ATOM 781 C C . ASN A 1 103 ? 17.798 9.894 47.910 1.00 15.59 103 ASN A C 1
ATOM 782 O O . ASN A 1 103 ? 18.510 10.465 48.726 1.00 15.78 103 ASN A O 1
ATOM 787 N N . HIS A 1 104 ? 17.745 8.567 47.802 1.00 19.53 104 HIS A N 1
ATOM 788 C CA . HIS A 1 104 ? 18.584 7.723 48.647 1.00 21.93 104 HIS A CA 1
ATOM 789 C C . HIS A 1 104 ? 19.695 7.038 47.855 1.00 17.72 104 HIS A C 1
ATOM 790 O O . HIS A 1 104 ? 20.256 6.035 48.294 1.00 18.00 104 HIS A O 1
ATOM 797 N N . GLU A 1 105 ? 20.033 7.614 46.705 1.00 14.77 105 GLU A N 1
ATOM 798 C CA . GLU A 1 105 ? 21.217 7.201 45.951 1.00 16.60 105 GLU A CA 1
ATOM 799 C C . GLU A 1 105 ? 22.334 7.982 46.632 1.00 15.06 105 GLU A C 1
ATOM 800 O O . GLU A 1 105 ? 22.620 9.139 46.279 1.00 13.97 105 GLU A O 1
ATOM 806 N N . LEU A 1 106 ? 22.949 7.385 47.643 1.00 16.21 106 LEU A N 1
ATOM 807 C CA . LEU A 1 106 ? 23.798 8.180 48.512 1.00 16.30 106 LEU A CA 1
ATOM 808 C C . LEU A 1 106 ? 25.094 8.615 47.857 1.00 13.90 106 LEU A C 1
ATOM 809 O O . LEU A 1 106 ? 25.661 9.631 48.234 1.00 15.14 106 LEU A O 1
ATOM 814 N N . ASP A 1 107 ? 25.561 7.877 46.861 1.00 15.89 107 ASP A N 1
ATOM 815 C CA . ASP A 1 107 ? 26.705 8.351 46.106 1.00 17.80 107 ASP A CA 1
ATOM 816 C C . ASP A 1 107 ? 26.403 9.657 45.365 1.00 17.41 107 ASP A C 1
ATOM 817 O O . ASP A 1 107 ? 27.225 10.588 45.388 1.00 19.29 107 ASP A O 1
ATOM 822 N N . GLU A 1 108 ? 25.251 9.719 44.695 1.00 17.21 108 GLU A N 1
ATOM 823 C CA . GLU A 1 108 ? 24.812 10.954 44.044 1.00 17.59 108 GLU A CA 1
ATOM 824 C C . GLU A 1 108 ? 24.707 12.041 45.098 1.00 15.97 108 GLU A C 1
ATOM 825 O O . GLU A 1 108 ? 25.162 13.160 44.900 1.00 14.79 108 GLU A O 1
ATOM 831 N N . VAL A 1 109 ? 24.098 11.710 46.229 1.00 12.31 109 VAL A N 1
ATOM 832 C CA . VAL A 1 109 ? 23.847 12.725 47.251 1.00 12.50 109 VAL A CA 1
ATOM 833 C C . VAL A 1 109 ? 25.160 13.284 47.774 1.00 11.97 109 VAL A C 1
ATOM 834 O O . VAL A 1 109 ? 25.317 14.504 47.886 1.00 13.23 109 VAL A O 1
ATOM 838 N N . ILE A 1 110 ? 26.112 12.406 48.090 1.00 11.40 110 ILE A N 1
ATOM 839 C CA . ILE A 1 110 ? 27.394 12.846 48.633 1.00 11.35 110 ILE A CA 1
ATOM 840 C C . ILE A 1 110 ? 28.173 13.685 47.621 1.00 11.07 110 ILE A C 1
ATOM 841 O O . ILE A 1 110 ? 28.678 14.773 47.936 1.00 11.28 110 ILE A O 1
ATOM 846 N N . THR A 1 111 ? 28.269 13.185 46.400 1.00 12.66 111 THR A N 1
ATOM 847 C CA . THR A 1 111 ? 28.969 13.905 45.345 1.00 12.94 111 THR A CA 1
ATOM 848 C C . THR A 1 111 ? 28.388 15.297 45.091 1.00 12.38 111 THR A C 1
ATOM 849 O O . THR A 1 111 ? 29.117 16.300 45.025 1.00 11.55 111 THR A O 1
ATOM 853 N N . GLN A 1 112 ? 27.072 15.373 44.955 1.00 12.81 112 GLN A N 1
ATOM 854 C CA . GLN A 1 112 ? 26.440 16.630 44.605 1.00 12.41 112 GLN A CA 1
ATOM 855 C C . GLN A 1 112 ? 26.481 17.600 45.757 1.00 11.61 112 GLN A C 1
ATOM 856 O O . GLN A 1 112 ? 26.533 18.809 45.558 1.00 12.12 112 GLN A O 1
ATOM 862 N N . SER A 1 113 ? 26.394 17.062 46.971 1.00 10.17 113 SER A N 1
ATOM 863 C CA . SER A 1 113 ? 26.336 17.918 48.145 1.00 10.31 113 SER A CA 1
ATOM 864 C C . SER A 1 113 ? 27.705 18.521 48.443 1.00 10.40 113 SER A C 1
ATOM 865 O O . SER A 1 113 ? 27.792 19.672 48.842 1.00 10.90 113 SER A O 1
ATOM 868 N N . LEU A 1 114 ? 28.776 17.751 48.270 1.00 9.40 114 LEU A N 1
ATOM 869 C CA . LEU A 1 114 ? 30.115 18.306 48.421 1.00 9.12 114 LEU A CA 1
ATOM 870 C C . LEU A 1 114 ? 30.277 19.446 47.426 1.00 10.73 114 LEU A C 1
ATOM 871 O O . LEU A 1 114 ? 30.801 20.497 47.759 1.00 11.94 114 LEU A O 1
ATOM 876 N N . ALA A 1 115 ? 29.834 19.223 46.193 1.00 12.42 115 ALA A N 1
ATOM 877 C CA . ALA A 1 115 ? 29.928 20.260 45.172 1.00 13.31 115 ALA A CA 1
ATOM 878 C C . ALA A 1 115 ? 29.131 21.511 45.577 1.00 13.11 115 ALA A C 1
ATOM 879 O O . ALA A 1 115 ? 29.621 22.636 45.436 1.00 13.31 115 ALA A O 1
ATOM 881 N N . ASP A 1 116 ? 27.902 21.330 46.052 1.00 12.96 116 ASP A N 1
ATOM 882 C CA . ASP A 1 116 ? 27.061 22.468 46.419 1.00 11.83 116 ASP A CA 1
ATOM 883 C C . ASP A 1 116 ? 27.719 23.315 47.491 1.00 11.61 116 ASP A C 1
ATOM 884 O O . ASP A 1 116 ? 27.575 24.544 47.519 1.00 13.51 116 ASP A O 1
ATOM 889 N N . ALA A 1 117 ? 28.402 22.640 48.409 1.00 11.30 117 ALA A N 1
ATOM 890 C CA . ALA A 1 117 ? 29.070 23.302 49.527 1.00 11.81 117 ALA A CA 1
ATOM 891 C C . ALA A 1 117 ? 30.505 23.747 49.190 1.00 12.83 117 ALA A C 1
ATOM 892 O O . ALA A 1 117 ? 31.257 24.186 50.063 1.00 14.51 117 ALA A O 1
ATOM 894 N N . GLY A 1 118 ? 30.877 23.636 47.917 1.00 12.39 118 GLY A N 1
ATOM 895 C CA . GLY A 1 118 ? 32.156 24.129 47.453 1.00 13.13 118 GLY A CA 1
ATOM 896 C C . GLY A 1 118 ? 33.351 23.376 47.978 1.00 12.02 118 GLY A C 1
ATOM 897 O O . GLY A 1 118 ? 34.471 23.907 48.027 1.00 12.80 118 GLY A O 1
ATOM 898 N N . LEU A 1 119 ? 33.130 22.118 48.326 1.00 11.07 119 LEU A N 1
ATOM 899 C CA . LEU A 1 119 ? 34.148 21.313 48.969 1.00 12.64 119 LEU A CA 1
ATOM 900 C C . LEU A 1 119 ? 34.795 20.353 47.969 1.00 12.86 119 LEU A C 1
ATOM 901 O O . LEU A 1 119 ? 34.186 19.988 46.968 1.00 13.47 119 LEU A O 1
ATOM 906 N N . PRO A 1 120 ? 36.034 19.940 48.237 1.00 14.26 120 PRO A N 1
ATOM 907 C CA . PRO A 1 120 ? 36.765 19.008 47.368 1.00 14.90 120 PRO A CA 1
ATOM 908 C C . PRO A 1 120 ? 36.050 17.677 47.180 1.00 13.75 120 PRO A C 1
ATOM 909 O O . PRO A 1 120 ? 35.608 17.054 48.146 1.00 13.35 120 PRO A O 1
ATOM 913 N N . ALA A 1 121 ? 35.951 17.253 45.926 1.00 15.01 121 ALA A N 1
ATOM 914 C CA . ALA A 1 121 ? 35.280 16.008 45.590 1.00 15.07 121 ALA A CA 1
ATOM 915 C C . ALA A 1 121 ? 35.895 14.799 46.292 1.00 12.95 121 ALA A C 1
ATOM 916 O O . ALA A 1 121 ? 35.176 13.825 46.575 1.00 15.04 121 ALA A O 1
ATOM 918 N N . GLU A 1 122 ? 37.198 14.859 46.588 1.00 12.76 122 GLU A N 1
ATOM 919 C CA . GLU A 1 122 ? 37.885 13.694 47.138 1.00 15.72 122 GLU A CA 1
ATOM 920 C C . GLU A 1 122 ? 37.403 13.340 48.543 1.00 13.85 122 GLU A C 1
ATOM 921 O O . GLU A 1 122 ? 37.669 12.242 49.034 1.00 14.02 122 GLU A O 1
ATOM 927 N N . LEU A 1 123 ? 36.691 14.252 49.202 1.00 12.14 123 LEU A N 1
ATOM 928 C CA . LEU A 1 123 ? 36.135 13.940 50.519 1.00 12.16 123 LEU A CA 1
ATOM 929 C C . LEU A 1 123 ? 35.175 12.748 50.453 1.00 13.45 123 LEU A C 1
ATOM 930 O O . LEU A 1 123 ? 34.943 12.071 51.449 1.00 12.51 123 LEU A O 1
ATOM 935 N N . ALA A 1 124 ? 34.630 12.472 49.275 1.00 12.38 124 ALA A N 1
ATOM 936 C CA . ALA A 1 124 ? 33.719 11.341 49.125 1.00 12.17 124 ALA A CA 1
ATOM 937 C C . ALA A 1 124 ? 34.395 10.007 49.456 1.00 13.64 124 ALA A C 1
ATOM 938 O O . ALA A 1 124 ? 33.725 9.030 49.827 1.00 13.67 124 ALA A O 1
ATOM 940 N N . LYS A 1 125 ? 35.717 9.953 49.315 1.00 12.08 125 LYS A N 1
ATOM 941 C CA . LYS A 1 125 ? 36.436 8.719 49.618 1.00 13.00 125 LYS A CA 1
ATOM 942 C C . LYS A 1 125 ? 36.379 8.333 51.088 1.00 12.36 125 LYS A C 1
ATOM 943 O O . LYS A 1 125 ? 36.695 7.191 51.444 1.00 13.88 125 LYS A O 1
ATOM 949 N N . ALA A 1 126 ? 35.999 9.274 51.955 1.00 12.18 126 ALA A N 1
ATOM 950 C CA . ALA A 1 126 ? 35.915 8.974 53.382 1.00 12.28 126 ALA A CA 1
ATOM 951 C C . ALA A 1 126 ? 34.876 7.908 53.655 1.00 12.01 126 ALA A C 1
ATOM 952 O O . ALA A 1 126 ? 34.960 7.214 54.665 1.00 12.78 126 ALA A O 1
ATOM 954 N N . ALA A 1 127 ? 33.896 7.772 52.753 1.00 11.96 127 ALA A N 1
ATOM 955 C CA . ALA A 1 127 ? 32.827 6.796 52.941 1.00 13.51 127 ALA A CA 1
ATOM 956 C C . ALA A 1 127 ? 33.359 5.370 52.930 1.00 14.63 127 ALA A C 1
ATOM 957 O O . ALA A 1 127 ? 32.774 4.475 53.585 1.00 15.87 127 ALA A O 1
ATOM 959 N N . THR A 1 128 ? 34.452 5.148 52.199 1.00 14.45 128 THR A N 1
ATOM 960 C CA . THR A 1 128 ? 35.034 3.810 52.038 1.00 15.43 128 THR A CA 1
ATOM 961 C C . THR A 1 128 ? 36.324 3.661 52.834 1.00 13.66 128 THR A C 1
ATOM 962 O O . THR A 1 128 ? 37.375 3.279 52.309 1.00 14.72 128 THR A O 1
ATOM 966 N N . SER A 1 129 ? 36.203 3.947 54.126 1.00 13.09 129 SER A N 1
ATOM 967 C CA . SER A 1 129 ? 37.318 3.932 55.047 1.00 11.63 129 SER A CA 1
ATOM 968 C C . SER A 1 129 ? 36.772 3.854 56.452 1.00 12.39 129 SER A C 1
ATOM 969 O O . SER A 1 129 ? 35.647 4.309 56.707 1.00 13.56 129 SER A O 1
ATOM 972 N N . ASP A 1 130 ? 37.569 3.323 57.375 1.00 13.69 130 ASP A N 1
ATOM 973 C CA . ASP A 1 130 ? 37.193 3.412 58.786 1.00 15.03 130 ASP A CA 1
ATOM 974 C C . ASP A 1 130 ? 38.021 4.455 59.530 1.00 14.83 130 ASP A C 1
ATOM 975 O O . ASP A 1 130 ? 37.890 4.600 60.743 1.00 15.85 130 ASP A O 1
ATOM 980 N N . ALA A 1 131 ? 38.807 5.234 58.790 1.00 13.60 131 ALA A N 1
ATOM 981 C CA . ALA A 1 131 ? 39.750 6.191 59.376 1.00 14.17 131 ALA A CA 1
ATOM 982 C C . ALA A 1 131 ? 39.082 7.286 60.183 1.00 14.30 131 ALA A C 1
ATOM 983 O O . ALA A 1 131 ? 39.731 7.913 61.032 1.00 16.76 131 ALA A O 1
ATOM 985 N N . TYR A 1 132 ? 37.809 7.539 59.905 1.00 12.40 132 TYR A N 1
ATOM 986 C CA . TYR A 1 132 ? 37.103 8.618 60.575 1.00 12.18 132 TYR A CA 1
ATOM 987 C C . TYR A 1 132 ? 36.133 8.089 61.628 1.00 11.34 132 TYR A C 1
ATOM 988 O O . TYR A 1 132 ? 35.410 8.868 62.248 1.00 11.34 132 TYR A O 1
ATOM 997 N N . ASP A 1 133 ? 36.105 6.773 61.831 1.00 11.71 133 ASP A N 1
ATOM 998 C CA . ASP A 1 133 ? 35.080 6.216 62.686 1.00 11.53 133 ASP A CA 1
ATOM 999 C C . ASP A 1 133 ? 35.272 6.549 64.161 1.00 12.76 133 ASP A C 1
ATOM 1000 O O . ASP A 1 133 ? 34.279 6.746 64.883 1.00 13.27 133 ASP A O 1
ATOM 1005 N N . ASN A 1 134 ? 36.513 6.607 64.636 1.00 13.68 134 ASN A N 1
ATOM 1006 C CA . ASN A 1 134 ? 36.724 6.994 66.036 1.00 13.85 134 ASN A CA 1
ATOM 1007 C C . ASN A 1 134 ? 36.317 8.441 66.295 1.00 13.50 134 ASN A C 1
ATOM 1008 O O . ASN A 1 134 ? 35.729 8.766 67.336 1.00 13.24 134 ASN A O 1
ATOM 1013 N N . ALA A 1 135 ? 36.603 9.308 65.330 1.00 11.97 135 ALA A N 1
ATOM 1014 C CA . ALA A 1 135 ? 36.184 10.702 65.423 1.00 12.31 135 ALA A CA 1
ATOM 1015 C C . ALA A 1 135 ? 34.654 10.781 65.438 1.00 11.67 135 ALA A C 1
ATOM 1016 O O . ALA A 1 135 ? 34.052 11.546 66.207 1.00 12.28 135 ALA A O 1
ATOM 1018 N N . LEU A 1 136 ? 34.018 9.987 64.588 1.00 11.88 136 LEU A N 1
ATOM 1019 C CA . LEU A 1 136 ? 32.562 9.956 64.555 1.00 12.24 136 LEU A CA 1
ATOM 1020 C C . LEU A 1 136 ? 31.986 9.491 65.897 1.00 13.80 136 LEU A C 1
ATOM 1021 O O . LEU A 1 136 ? 31.055 10.093 66.415 1.00 13.43 136 LEU A O 1
ATOM 1026 N N A ARG A 1 137 ? 32.564 8.440 66.467 0.54 13.92 137 ARG A N 1
ATOM 1027 N N B ARG A 1 137 ? 32.564 8.442 66.471 0.46 14.06 137 ARG A N 1
ATOM 1028 C CA A ARG A 1 137 ? 32.110 7.928 67.758 0.54 14.70 137 ARG A CA 1
ATOM 1029 C CA B ARG A 1 137 ? 32.100 7.932 67.758 0.46 14.84 137 ARG A CA 1
ATOM 1030 C C A ARG A 1 137 ? 32.240 8.969 68.864 0.54 14.98 137 ARG A C 1
ATOM 1031 C C B ARG A 1 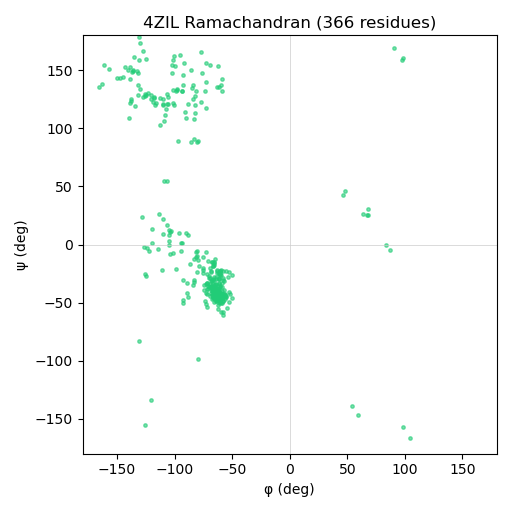137 ? 32.243 8.965 68.872 0.46 15.08 137 ARG A C 1
ATOM 1032 O O A ARG A 1 137 ? 31.337 9.130 69.680 0.54 15.20 137 ARG A O 1
ATOM 1033 O O B ARG A 1 137 ? 31.350 9.114 69.702 0.46 15.36 137 ARG A O 1
ATOM 1048 N N . LYS A 1 138 ? 33.363 9.676 68.889 1.00 14.66 138 LYS A N 1
ATOM 1049 C CA . LYS A 1 138 ? 33.585 10.720 69.892 1.00 14.07 138 LYS A CA 1
ATOM 1050 C C . LYS A 1 138 ? 32.543 11.831 69.735 1.00 14.65 138 LYS A C 1
ATOM 1051 O O . LYS A 1 138 ? 31.935 12.268 70.716 1.00 16.30 138 LYS A O 1
ATOM 1057 N N . SER A 1 139 ? 32.316 12.267 68.500 1.00 14.47 139 SER A N 1
ATOM 1058 C CA . SER A 1 139 ? 31.328 13.307 68.222 1.00 13.85 139 SER A CA 1
ATOM 1059 C C . SER A 1 139 ? 29.937 12.859 68.631 1.00 13.65 139 SER A C 1
ATOM 1060 O O . SER A 1 139 ? 29.187 13.584 69.272 1.00 14.92 139 SER A O 1
ATOM 1063 N N . HIS A 1 140 ? 29.586 11.662 68.213 1.00 12.44 140 HIS A N 1
ATOM 1064 C CA . HIS A 1 140 ? 28.302 11.065 68.540 1.00 13.60 140 HIS A CA 1
ATOM 1065 C C . HIS A 1 140 ? 28.039 11.030 70.029 1.00 15.36 140 HIS A C 1
ATOM 1066 O O . HIS A 1 140 ? 27.019 11.495 70.505 1.00 16.14 140 HIS A O 1
ATOM 1073 N N . HIS A 1 141 ? 28.963 10.445 70.768 1.00 15.14 141 HIS A N 1
ATOM 1074 C CA . HIS A 1 141 ? 28.744 10.278 72.190 1.00 16.81 141 HIS A CA 1
ATOM 1075 C C . HIS A 1 141 ? 28.693 11.610 72.932 1.00 17.68 141 HIS A C 1
ATOM 1076 O O . HIS A 1 141 ? 27.945 11.748 73.926 1.00 18.47 141 HIS A O 1
ATOM 1083 N N . ALA A 1 142 ? 29.418 12.606 72.433 1.00 17.70 142 ALA A N 1
ATOM 1084 C CA . ALA A 1 142 ? 29.398 13.935 73.063 1.00 18.82 142 ALA A CA 1
ATOM 1085 C C . ALA A 1 142 ? 27.997 14.512 73.016 1.00 19.51 142 ALA A C 1
ATOM 1086 O O . ALA A 1 142 ? 27.573 15.244 73.906 1.00 22.24 142 ALA A O 1
ATOM 1088 N N . GLY A 1 143 ? 27.271 14.190 71.961 1.00 18.53 143 GLY A N 1
ATOM 1089 C CA . GLY A 1 143 ? 25.945 14.727 71.792 1.00 17.05 143 GLY A CA 1
ATOM 1090 C C . GLY A 1 143 ? 24.885 13.880 72.457 1.00 19.56 143 GLY A C 1
ATOM 1091 O O . GLY A 1 143 ? 24.002 14.401 73.162 1.00 21.11 143 GLY A O 1
ATOM 1092 N N . MET A 1 144 ? 24.987 12.570 72.252 1.00 18.13 144 MET A N 1
ATOM 1093 C CA . MET A 1 144 ? 23.873 11.669 72.533 1.00 20.23 144 MET A CA 1
ATOM 1094 C C . MET A 1 144 ? 23.870 11.140 73.964 1.00 24.37 144 MET A C 1
ATOM 1095 O O . MET A 1 144 ? 22.811 10.911 74.541 1.00 24.41 144 MET A O 1
ATOM 1100 N N . ASP A 1 145 ? 25.042 10.938 74.539 1.00 26.63 145 ASP A N 1
ATOM 1101 C CA . ASP A 1 145 ? 25.108 10.339 75.865 1.00 29.34 145 ASP A CA 1
ATOM 1102 C C . ASP A 1 145 ? 24.589 11.270 76.965 1.00 29.94 145 ASP A C 1
ATOM 1103 O O . ASP A 1 145 ? 24.105 10.800 77.998 1.00 29.91 145 ASP A O 1
ATOM 1108 N N . ALA A 1 146 ? 24.685 12.578 76.730 1.00 31.46 146 ALA A N 1
ATOM 1109 C CA . ALA A 1 146 ? 24.407 13.574 77.760 1.00 35.55 146 ALA A CA 1
ATOM 1110 C C . ALA A 1 146 ? 22.947 13.586 78.161 1.00 38.61 146 ALA A C 1
ATOM 1111 O O . ALA A 1 146 ? 22.593 14.106 79.216 1.00 39.02 146 ALA A O 1
ATOM 1113 N N . VAL A 1 147 ? 22.090 13.022 77.320 1.00 40.02 147 VAL A N 1
ATOM 1114 C CA . VAL A 1 147 ? 20.676 13.011 77.627 1.00 43.18 147 VAL A CA 1
ATOM 1115 C C . VAL A 1 147 ? 20.384 11.906 78.630 1.00 45.09 147 VAL A C 1
ATOM 1116 O O . VAL A 1 147 ? 19.986 12.192 79.758 1.00 46.26 147 VAL A O 1
ATOM 1120 N N . VAL A 1 151 ? 18.006 6.581 74.574 1.00 44.57 151 VAL A N 1
ATOM 1121 C CA . VAL A 1 151 ? 17.139 7.310 73.661 1.00 42.81 151 VAL A CA 1
ATOM 1122 C C . VAL A 1 151 ? 17.909 7.761 72.413 1.00 39.89 151 VAL A C 1
ATOM 1123 O O . VAL A 1 151 ? 19.137 7.679 72.351 1.00 42.55 151 VAL A O 1
ATOM 1125 N N . GLY A 1 152 ? 17.183 8.242 71.418 1.00 33.56 152 GLY A N 1
ATOM 1126 C CA . GLY A 1 152 ? 17.787 8.534 70.139 1.00 27.79 152 GLY A CA 1
ATOM 1127 C C . GLY A 1 152 ? 17.656 9.970 69.704 1.00 23.00 152 GLY A C 1
ATOM 1128 O O . GLY A 1 152 ? 17.881 10.910 70.456 1.00 22.27 152 GLY A O 1
ATOM 1129 N N . THR A 1 153 ? 17.276 10.119 68.449 1.00 19.28 153 THR A N 1
ATOM 1130 C CA . THR A 1 153 ? 17.208 11.409 67.808 1.00 16.23 153 THR A CA 1
ATOM 1131 C C . THR A 1 153 ? 15.780 11.873 67.805 1.00 16.67 153 THR A C 1
ATOM 1132 O O . THR A 1 153 ? 14.857 11.059 67.817 1.00 18.99 153 THR A O 1
ATOM 1136 N N . PRO A 1 154 ? 15.584 13.187 67.778 1.00 15.78 154 PRO A N 1
ATOM 1137 C CA . PRO A 1 154 ? 16.591 14.251 67.737 1.00 15.46 154 PRO A CA 1
ATOM 1138 C C . PRO A 1 154 ? 17.103 14.675 69.129 1.00 17.22 154 PRO A C 1
ATOM 1139 O O . PRO A 1 154 ? 16.344 14.653 70.099 1.00 20.17 154 PRO A O 1
ATOM 1143 N N A THR A 1 155 ? 18.376 15.069 69.209 0.45 16.52 155 THR A N 1
ATOM 1144 N N B THR A 1 155 ? 18.382 15.028 69.217 0.55 17.81 155 THR A N 1
ATOM 1145 C CA A THR A 1 155 ? 18.981 15.528 70.462 0.45 16.37 155 THR A CA 1
ATOM 1146 C CA B THR A 1 155 ? 18.919 15.594 70.446 0.55 19.40 155 THR A CA 1
ATOM 1147 C C A THR A 1 155 ? 19.688 16.889 70.289 0.45 16.49 155 THR A C 1
ATOM 1148 C C B THR A 1 155 ? 19.568 16.950 70.201 0.55 19.09 155 THR A C 1
ATOM 1149 O O A THR A 1 155 ? 20.571 17.057 69.422 0.45 17.52 155 THR A O 1
ATOM 1150 O O B THR A 1 155 ? 20.276 17.183 69.201 0.55 22.71 155 THR A O 1
ATOM 1157 N N . ILE A 1 156 ? 19.301 17.847 71.134 1.00 14.32 156 ILE A N 1
ATOM 1158 C CA . ILE A 1 156 ? 19.791 19.198 71.056 1.00 14.73 156 ILE A CA 1
ATOM 1159 C C . ILE A 1 156 ? 20.287 19.599 72.424 1.00 13.66 156 ILE A C 1
ATOM 1160 O O . ILE A 1 156 ? 19.765 19.131 73.450 1.00 15.79 156 ILE A O 1
ATOM 1165 N N . HIS A 1 157 ? 21.298 20.452 72.462 1.00 12.00 157 HIS A N 1
ATOM 1166 C CA . HIS A 1 157 ? 21.685 21.089 73.711 1.00 13.00 157 HIS A CA 1
ATOM 1167 C C . HIS A 1 157 ? 21.297 22.558 73.582 1.00 12.17 157 HIS A C 1
ATOM 1168 O O . HIS A 1 157 ? 21.655 23.233 72.629 1.00 13.23 157 HIS A O 1
ATOM 1175 N N . VAL A 1 158 ? 20.519 23.018 74.545 1.00 11.10 158 VAL A N 1
ATOM 1176 C CA . VAL A 1 158 ? 20.055 24.400 74.602 1.00 11.65 158 VAL A CA 1
ATOM 1177 C C . VAL A 1 158 ? 20.823 25.076 75.739 1.00 13.41 158 VAL A C 1
ATOM 1178 O O . VAL A 1 158 ? 20.689 24.694 76.901 1.00 13.44 158 VAL A O 1
ATOM 1182 N N . ASN A 1 159 ? 21.626 26.081 75.418 1.00 15.33 159 ASN A N 1
ATOM 1183 C CA . ASN A 1 159 ? 22.460 26.707 76.429 1.00 17.16 159 ASN A CA 1
ATOM 1184 C C . ASN A 1 159 ? 23.182 25.680 77.303 1.00 16.84 159 ASN A C 1
ATOM 1185 O O . ASN A 1 159 ? 23.234 25.806 78.543 1.00 18.46 159 ASN A O 1
ATOM 1190 N N . GLY A 1 160 ? 23.707 24.643 76.653 1.00 14.87 160 GLY A N 1
ATOM 1191 C CA . GLY A 1 160 ? 24.537 23.661 77.320 1.00 15.41 160 GLY A CA 1
ATOM 1192 C C . GLY A 1 160 ? 23.775 22.511 77.958 1.00 15.94 160 GLY A C 1
ATOM 1193 O O . GLY A 1 160 ? 24.391 21.594 78.479 1.00 18.44 160 GLY A O 1
ATOM 1194 N N . VAL A 1 161 ? 22.444 22.566 77.931 1.00 12.93 161 VAL A N 1
ATOM 1195 C CA . VAL A 1 161 ? 21.616 21.549 78.570 1.00 13.64 161 VAL A CA 1
ATOM 1196 C C . VAL A 1 161 ? 21.078 20.595 77.525 1.00 12.06 161 VAL A C 1
ATOM 1197 O O . VAL A 1 161 ? 20.370 21.016 76.616 1.00 11.53 161 VAL A O 1
ATOM 1201 N N . ALA A 1 162 ? 21.382 19.306 77.684 1.00 12.32 162 ALA A N 1
ATOM 1202 C CA . ALA A 1 162 ? 21.008 18.281 76.720 1.00 11.76 162 ALA A CA 1
ATOM 1203 C C . ALA A 1 162 ? 19.566 17.813 76.877 1.00 11.44 162 ALA A C 1
ATOM 1204 O O . ALA A 1 162 ? 19.110 17.512 77.987 1.00 14.61 162 ALA A O 1
ATOM 1206 N N . PHE A 1 163 ? 18.858 17.763 75.753 1.00 11.22 163 PHE A N 1
ATOM 1207 C CA . PHE A 1 163 ? 17.492 17.255 75.695 1.00 12.57 163 PHE A CA 1
ATOM 1208 C C . PHE A 1 163 ? 17.319 16.283 74.556 1.00 12.58 163 PHE A C 1
ATOM 1209 O O . PHE A 1 163 ? 17.950 16.414 73.492 1.00 13.43 163 PHE A O 1
ATOM 1217 N N . PHE A 1 164 ? 16.415 15.342 74.771 1.00 12.82 164 PHE A N 1
ATOM 1218 C CA . PHE A 1 164 ? 15.780 14.620 73.690 1.00 12.67 164 PHE A CA 1
ATOM 1219 C C . PHE A 1 164 ? 14.623 15.491 73.242 1.00 12.59 164 PHE A C 1
ATOM 1220 O O . PHE A 1 164 ? 13.779 15.904 74.049 1.00 12.75 164 PHE A O 1
ATOM 1228 N N . GLY A 1 165 ? 14.606 15.805 71.953 1.00 14.18 165 GLY A N 1
ATOM 1229 C CA . GLY A 1 165 ? 13.610 16.705 71.408 1.00 15.76 165 GLY A CA 1
ATOM 1230 C C . GLY A 1 165 ? 14.185 18.102 71.269 1.00 18.86 165 GLY A C 1
ATOM 1231 O O . GLY A 1 165 ? 15.389 18.308 71.432 1.00 23.56 165 GLY A O 1
ATOM 1232 N N A PRO A 1 166 ? 13.325 19.080 70.971 0.66 18.02 166 PRO A N 1
ATOM 1233 N N B PRO A 1 166 ? 13.327 19.082 70.980 0.34 15.29 166 PRO A N 1
ATOM 1234 C CA A PRO A 1 166 ? 11.882 18.902 70.809 0.66 17.61 166 PRO A CA 1
ATOM 1235 C CA B PRO A 1 166 ? 11.886 18.902 70.813 0.34 13.81 166 PRO A CA 1
ATOM 1236 C C A PRO A 1 166 ? 11.520 18.003 69.626 0.66 15.79 166 PRO A C 1
ATOM 1237 C C B PRO A 1 166 ? 11.531 17.999 69.631 0.34 13.48 166 PRO A C 1
ATOM 1238 O O A PRO A 1 166 ? 12.024 18.196 68.530 0.66 15.36 166 PRO A O 1
ATOM 1239 O O B PRO A 1 166 ? 12.051 18.188 68.537 0.34 11.99 166 PRO A O 1
ATOM 1246 N N . VAL A 1 167 ? 10.671 17.016 69.864 1.00 14.50 167 VAL A N 1
ATOM 1247 C CA . VAL A 1 167 ? 10.198 16.152 68.802 1.00 11.85 167 VAL A CA 1
ATOM 1248 C C . VAL A 1 167 ? 9.114 16.888 68.041 1.00 10.95 167 VAL A C 1
ATOM 1249 O O . VAL A 1 167 ? 8.020 17.122 68.558 1.00 11.46 167 VAL A O 1
ATOM 1253 N N . LEU A 1 168 ? 9.456 17.261 66.815 1.00 11.85 168 LEU A N 1
ATOM 1254 C CA . LEU A 1 168 ? 8.609 18.047 65.945 1.00 9.94 168 LEU A CA 1
ATOM 1255 C C . LEU A 1 168 ? 8.334 17.253 64.669 1.00 9.87 168 LEU A C 1
ATOM 1256 O O . LEU A 1 168 ? 9.261 16.741 64.022 1.00 10.58 168 LEU A O 1
ATOM 1261 N N . SER A 1 169 ? 7.072 17.132 64.301 1.00 10.67 169 SER A N 1
ATOM 1262 C CA . SER A 1 169 ? 6.724 16.406 63.082 1.00 11.65 169 SER A CA 1
ATOM 1263 C C . SER A 1 169 ? 6.578 17.326 61.866 1.00 12.18 169 SER A C 1
ATOM 1264 O O . SER A 1 169 ? 6.380 16.847 60.763 1.00 13.94 169 SER A O 1
ATOM 1267 N N . LYS A 1 170 ? 6.673 18.631 62.079 1.00 11.62 170 LYS A N 1
ATOM 1268 C CA . LYS A 1 170 ? 6.541 19.610 61.007 1.00 12.45 170 LYS A CA 1
ATOM 1269 C C . LYS A 1 170 ? 7.435 20.770 61.362 1.00 11.16 170 LYS A C 1
ATOM 1270 O O . LYS A 1 170 ? 7.582 21.091 62.535 1.00 12.21 170 LYS A O 1
ATOM 1276 N N . ILE A 1 171 ? 8.068 21.368 60.362 1.00 10.89 171 ILE A N 1
ATOM 1277 C CA . ILE A 1 171 ? 8.987 22.469 60.599 1.00 10.68 171 ILE A CA 1
ATOM 1278 C C . ILE A 1 171 ? 8.203 23.732 60.974 1.00 12.16 171 ILE A C 1
ATOM 1279 O O . ILE A 1 171 ? 7.404 24.227 60.175 1.00 12.92 171 ILE A O 1
ATOM 1284 N N . PRO A 1 172 ? 8.420 24.255 62.199 1.00 10.52 172 PRO A N 1
ATOM 1285 C CA . PRO A 1 172 ? 7.821 25.553 62.583 1.00 11.20 172 PRO A CA 1
ATOM 1286 C C . PRO A 1 172 ? 8.534 26.696 61.875 1.00 13.03 172 PRO A C 1
ATOM 1287 O O . PRO A 1 172 ? 9.759 26.629 61.739 1.00 12.69 172 PRO A O 1
ATOM 1291 N N . ARG A 1 173 ? 7.784 27.696 61.409 1.00 13.30 173 ARG A N 1
ATOM 1292 C CA . ARG A 1 173 ? 8.354 28.816 60.668 1.00 15.36 173 ARG A CA 1
ATOM 1293 C C . ARG A 1 173 ? 7.946 30.162 61.270 1.00 15.05 173 ARG A C 1
ATOM 1294 O O . ARG A 1 173 ? 7.047 30.236 62.088 1.00 15.54 173 ARG A O 1
ATOM 1302 N N . GLY A 1 174 ? 8.610 31.232 60.861 1.00 15.85 174 GLY A N 1
ATOM 1303 C CA . GLY A 1 174 ? 8.249 32.563 61.320 1.00 15.58 174 GLY A CA 1
ATOM 1304 C C . GLY A 1 174 ? 8.323 32.722 62.829 1.00 14.40 174 GLY A C 1
ATOM 1305 O O . GLY A 1 174 ? 9.151 32.115 63.508 1.00 14.50 174 GLY A O 1
ATOM 1306 N N . GLU A 1 175 ? 7.444 33.547 63.370 1.00 16.53 175 GLU A N 1
ATOM 1307 C CA . GLU A 1 175 ? 7.540 33.893 64.778 1.00 17.90 175 GLU A CA 1
ATOM 1308 C C . GLU A 1 175 ? 7.245 32.665 65.643 1.00 18.02 175 GLU A C 1
ATOM 1309 O O . GLU A 1 175 ? 7.782 32.534 66.726 1.00 17.12 175 GLU A O 1
ATOM 1315 N N A GLU A 1 176 ? 6.411 31.752 65.156 0.62 18.20 176 GLU A N 1
ATOM 1316 N N B GLU A 1 176 ? 6.409 31.760 65.151 0.38 18.20 176 GLU A N 1
ATOM 1317 C CA A GLU A 1 176 ? 6.128 30.514 65.897 0.62 19.34 176 GLU A CA 1
ATOM 1318 C CA B GLU A 1 176 ? 6.132 30.534 65.897 0.38 19.35 176 GLU A CA 1
ATOM 1319 C C A GLU A 1 176 ? 7.405 29.715 66.190 0.62 17.00 176 GLU A C 1
ATOM 1320 C C B GLU A 1 176 ? 7.427 29.767 66.211 0.38 17.00 176 GLU A C 1
ATOM 1321 O O A GLU A 1 176 ? 7.570 29.152 67.264 0.62 17.18 176 GLU A O 1
ATOM 1322 O O B GLU A 1 176 ? 7.628 29.278 67.324 0.38 17.21 176 GLU A O 1
ATOM 1333 N N . ALA A 1 177 ? 8.308 29.658 65.224 1.00 15.17 177 ALA A N 1
ATOM 1334 C CA . ALA A 1 177 ? 9.596 29.021 65.447 1.00 12.43 177 ALA A CA 1
ATOM 1335 C C . ALA A 1 177 ? 10.309 29.707 66.621 1.00 10.72 177 ALA A C 1
ATOM 1336 O O . ALA A 1 177 ? 10.913 29.049 67.476 1.00 11.83 177 ALA A O 1
ATOM 1338 N N . GLY A 1 178 ? 10.254 31.032 66.647 1.00 12.77 178 GLY A N 1
ATOM 1339 C CA . GLY A 1 178 ? 10.903 31.792 67.702 1.00 13.55 178 GLY A CA 1
ATOM 1340 C C . GLY A 1 178 ? 10.304 31.535 69.073 1.00 12.73 178 GLY A C 1
ATOM 1341 O O . GLY A 1 178 ? 11.028 31.395 70.061 1.00 12.84 178 GLY A O 1
ATOM 1342 N N . LYS A 1 179 ? 8.982 31.450 69.142 1.00 14.81 179 LYS A N 1
ATOM 1343 C CA . LYS A 1 179 ? 8.322 31.211 70.419 1.00 15.40 179 LYS A CA 1
ATOM 1344 C C . LYS A 1 179 ? 8.675 29.826 70.944 1.00 14.68 179 LYS A C 1
ATOM 1345 O O . LYS A 1 179 ? 8.855 29.633 72.152 1.00 14.11 179 LYS A O 1
ATOM 1351 N N . LEU A 1 180 ? 8.771 28.856 70.045 1.00 12.52 180 LEU A N 1
ATOM 1352 C CA . LEU A 1 180 ? 9.153 27.509 70.476 1.00 12.46 180 LEU A CA 1
ATOM 1353 C C . LEU A 1 180 ? 10.590 27.480 71.043 1.00 12.08 180 LEU A C 1
ATOM 1354 O O . LEU A 1 180 ? 10.891 26.751 71.989 1.00 13.29 180 LEU A O 1
ATOM 1359 N N . TRP A 1 181 ? 11.481 28.259 70.442 1.00 11.39 181 TRP A N 1
ATOM 1360 C CA . TRP A 1 181 ? 12.823 28.429 70.985 1.00 11.81 181 TRP A CA 1
ATOM 1361 C C . TRP A 1 181 ? 12.793 29.085 72.370 1.00 13.03 181 TRP A C 1
ATOM 1362 O O . TRP A 1 181 ? 13.455 28.606 73.305 1.00 13.30 181 TRP A O 1
ATOM 1373 N N . ASP A 1 182 ? 12.040 30.181 72.509 1.00 12.35 182 ASP A N 1
ATOM 1374 C CA . ASP A 1 182 ? 11.911 30.834 73.822 1.00 12.94 182 ASP A CA 1
ATOM 1375 C C . ASP A 1 182 ? 11.492 29.825 74.885 1.00 13.52 182 ASP A C 1
ATOM 1376 O O . ASP A 1 182 ? 12.009 29.835 76.010 1.00 13.68 182 ASP A O 1
ATOM 1381 N N . ALA A 1 183 ? 10.546 28.962 74.521 1.00 12.26 183 ALA A N 1
ATOM 1382 C CA . ALA A 1 183 ? 9.995 27.984 75.449 1.00 12.74 183 ALA A CA 1
ATOM 1383 C C . ALA A 1 183 ? 11.076 26.964 75.828 1.00 13.15 183 ALA A C 1
ATOM 1384 O O . ALA A 1 183 ? 11.217 26.590 76.995 1.00 14.02 183 ALA A O 1
ATOM 1386 N N . SER A 1 184 ? 11.847 26.532 74.837 1.00 12.03 184 SER A N 1
ATOM 1387 C CA . SER A 1 184 ? 12.936 25.582 75.063 1.00 11.43 184 SER A CA 1
ATOM 1388 C C . SER A 1 184 ? 13.993 26.152 75.977 1.00 11.14 184 SER A C 1
ATOM 1389 O O . SER A 1 184 ? 14.530 25.457 76.850 1.00 12.92 184 SER A O 1
ATOM 1392 N N . VAL A 1 185 ? 14.293 27.430 75.796 1.00 13.63 185 VAL A N 1
ATOM 1393 C CA . VAL A 1 185 ? 15.285 28.100 76.622 1.00 13.89 185 VAL A CA 1
ATOM 1394 C C . VAL A 1 185 ? 14.801 28.186 78.077 1.00 13.31 185 VAL A C 1
ATOM 1395 O O . VAL A 1 185 ? 15.563 27.969 79.020 1.00 13.70 185 VAL A O 1
ATOM 1399 N N . THR A 1 186 ? 13.522 28.467 78.261 1.00 12.50 186 THR A N 1
ATOM 1400 C CA . THR A 1 186 ? 12.960 28.518 79.599 1.00 11.87 186 THR A CA 1
ATOM 1401 C C . THR A 1 186 ? 13.024 27.169 80.283 1.00 12.19 186 THR A C 1
ATOM 1402 O O . THR A 1 186 ? 13.442 27.077 81.430 1.00 12.97 186 THR A O 1
ATOM 1406 N N . PHE A 1 187 ? 12.627 26.109 79.582 1.00 12.61 187 PHE A N 1
ATOM 1407 C CA . PHE A 1 187 ? 12.731 24.782 80.174 1.00 12.97 187 PHE A CA 1
ATOM 1408 C C . PHE A 1 187 ? 14.183 24.411 80.489 1.00 13.12 187 PHE A C 1
ATOM 1409 O O . PHE A 1 187 ? 14.468 23.844 81.555 1.00 14.43 187 PHE A O 1
ATOM 1417 N N . ALA A 1 188 ? 15.104 24.728 79.583 1.00 13.30 188 ALA A N 1
ATOM 1418 C CA . ALA A 1 188 ? 16.536 24.502 79.827 1.00 14.99 188 ALA A CA 1
ATOM 1419 C C . ALA A 1 188 ? 17.068 25.219 81.084 1.00 16.87 188 ALA A C 1
ATOM 1420 O O . ALA A 1 188 ? 18.010 24.753 81.724 1.00 17.80 188 ALA A O 1
ATOM 1422 N N . SER A 1 189 ? 16.477 26.359 81.425 1.00 14.88 189 SER A N 1
ATOM 1423 C CA . SER A 1 189 ? 16.982 27.185 82.516 1.00 15.71 189 SER A CA 1
ATOM 1424 C C . SER A 1 189 ? 16.548 26.690 83.886 1.00 15.73 189 SER A C 1
ATOM 1425 O O . SER A 1 189 ? 17.032 27.185 84.910 1.00 16.76 189 SER A O 1
ATOM 1428 N N . TYR A 1 190 ? 15.629 25.726 83.911 1.00 14.95 190 TYR A N 1
ATOM 1429 C CA . TYR A 1 190 ? 15.159 25.171 85.176 1.00 13.44 190 TYR A CA 1
ATOM 1430 C C . TYR A 1 190 ? 15.682 23.748 85.367 1.00 12.34 190 TYR A C 1
ATOM 1431 O O . TYR A 1 190 ? 15.201 22.821 84.734 1.00 13.84 190 TYR A O 1
ATOM 1440 N N . PRO A 1 191 ? 16.657 23.566 86.261 1.00 13.78 191 PRO A N 1
ATOM 1441 C CA . PRO A 1 191 ? 17.352 22.273 86.301 1.00 15.93 191 PRO A CA 1
ATOM 1442 C C . PRO A 1 191 ? 16.537 21.135 86.887 1.00 13.56 191 PRO A C 1
ATOM 1443 O O . PRO A 1 191 ? 16.996 19.995 86.854 1.00 15.03 191 PRO A O 1
ATOM 1447 N N . HIS A 1 192 ? 15.350 21.432 87.410 1.00 13.04 192 HIS A N 1
ATOM 1448 C CA . HIS A 1 192 ? 14.512 20.405 88.003 1.00 12.14 192 HIS A CA 1
ATOM 1449 C C . HIS A 1 192 ? 13.323 20.067 87.118 1.00 10.70 192 HIS A C 1
ATOM 1450 O O . HIS A 1 192 ? 12.374 19.423 87.565 1.00 11.01 192 HIS A O 1
ATOM 1457 N N . PHE A 1 193 ? 13.405 20.462 85.846 1.00 11.19 193 PHE A N 1
ATOM 1458 C CA . PHE A 1 193 ? 12.448 20.031 84.837 1.00 11.33 193 PHE A CA 1
ATOM 1459 C C . PHE A 1 193 ? 13.018 18.863 84.038 1.00 12.60 193 PHE A C 1
ATOM 1460 O O . PHE A 1 193 ? 14.167 18.932 83.587 1.00 12.76 193 PHE A O 1
ATOM 1468 N N . PHE A 1 194 ? 12.205 17.826 83.833 1.00 10.44 194 PHE A N 1
ATOM 1469 C CA . PHE A 1 194 ? 12.639 16.619 83.127 1.00 11.44 194 PHE A CA 1
ATOM 1470 C C . PHE A 1 194 ? 11.824 16.154 81.926 1.00 11.07 194 PHE A C 1
ATOM 1471 O O . PHE A 1 194 ? 12.372 15.459 81.079 1.00 13.87 194 PHE A O 1
ATOM 1479 N N . GLU A 1 195 ? 10.541 16.478 81.828 1.00 11.64 195 GLU A N 1
ATOM 1480 C CA . GLU A 1 195 ? 9.748 15.908 80.736 1.00 12.97 195 GLU A CA 1
ATOM 1481 C C . GLU A 1 195 ? 8.419 16.604 80.531 1.00 13.13 195 GLU A C 1
ATOM 1482 O O . GLU A 1 195 ? 7.693 16.890 81.487 1.00 13.56 195 GLU A O 1
ATOM 1488 N N . LEU A 1 196 ? 8.119 16.852 79.263 1.00 12.35 196 LEU A N 1
ATOM 1489 C CA . LEU A 1 196 ? 6.791 17.220 78.818 1.00 12.86 196 LEU A CA 1
ATOM 1490 C C . LEU A 1 196 ? 6.545 16.437 77.537 1.00 13.24 196 LEU A C 1
ATOM 1491 O O . LEU A 1 196 ? 7.349 16.504 76.606 1.00 13.50 196 LEU A O 1
ATOM 1496 N N . LYS A 1 197 ? 5.451 15.683 77.498 1.00 12.12 197 LYS A N 1
ATOM 1497 C CA . LYS A 1 197 ? 5.245 14.707 76.432 1.00 14.19 197 LYS A CA 1
ATOM 1498 C C . LYS A 1 197 ? 3.777 14.445 76.117 1.00 13.55 197 LYS A C 1
ATOM 1499 O O . LYS A 1 197 ? 2.913 14.477 76.997 1.00 13.37 197 LYS A O 1
ATOM 1505 N N A ARG A 1 198 ? 3.488 14.209 74.846 0.53 14.43 198 ARG A N 1
ATOM 1506 N N B ARG A 1 198 ? 3.495 14.205 74.840 0.47 13.92 198 ARG A N 1
ATOM 1507 C CA A ARG A 1 198 ? 2.219 13.612 74.473 0.53 16.95 198 ARG A CA 1
ATOM 1508 C CA B ARG A 1 198 ? 2.200 13.685 74.415 0.47 15.67 198 ARG A CA 1
ATOM 1509 C C A ARG A 1 198 ? 2.474 12.580 73.402 0.53 17.46 198 ARG A C 1
ATOM 1510 C C B ARG A 1 198 ? 2.425 12.655 73.318 0.47 17.38 198 ARG A C 1
ATOM 1511 O O A ARG A 1 198 ? 3.541 12.557 72.785 0.53 17.38 198 ARG A O 1
ATOM 1512 O O B ARG A 1 198 ? 3.429 12.708 72.603 0.47 18.20 198 ARG A O 1
ATOM 1527 N N . THR A 1 199 ? 1.492 11.716 73.189 1.00 19.20 199 THR A N 1
ATOM 1528 C CA . THR A 1 199 ? 1.678 10.594 72.301 1.00 20.99 199 THR A CA 1
ATOM 1529 C C . THR A 1 199 ? 1.828 11.085 70.877 1.00 17.19 199 THR A C 1
ATOM 1530 O O . THR A 1 199 ? 1.035 11.889 70.396 1.00 17.88 199 THR A O 1
ATOM 1534 N N . ARG A 1 200 ? 2.861 10.611 70.202 1.00 17.40 200 ARG A N 1
ATOM 1535 C CA . ARG A 1 200 ? 3.097 11.058 68.851 1.00 15.94 200 ARG A CA 1
ATOM 1536 C C . ARG A 1 200 ? 2.142 10.363 67.926 1.00 16.56 200 ARG A C 1
ATOM 1537 O O . ARG A 1 200 ? 2.116 9.141 67.857 1.00 18.77 200 ARG A O 1
ATOM 1545 N N . THR A 1 201 ? 1.369 11.164 67.208 1.00 15.48 201 THR A N 1
ATOM 1546 C CA . THR A 1 201 ? 0.352 10.668 66.293 1.00 18.86 201 THR A CA 1
ATOM 1547 C C . THR A 1 201 ? 0.600 11.120 64.853 1.00 17.83 201 THR A C 1
ATOM 1548 O O . THR A 1 201 ? -0.276 10.978 64.007 1.00 18.20 201 THR A O 1
ATOM 1552 N N . GLU A 1 202 ? 1.792 11.645 64.579 1.00 17.17 202 GLU A N 1
ATOM 1553 C CA . GLU A 1 202 ? 2.122 12.162 63.247 1.00 18.31 202 GLU A CA 1
ATOM 1554 C C . GLU A 1 202 ? 3.461 11.637 62.777 1.00 20.64 202 GLU A C 1
ATOM 1555 O O . GLU A 1 202 ? 4.414 11.597 63.553 1.00 19.38 202 GLU A O 1
ATOM 1561 N N . PRO A 1 203 ? 3.547 11.241 61.498 1.00 24.83 203 PRO A N 1
ATOM 1562 C CA . PRO A 1 203 ? 4.849 10.951 60.891 1.00 24.83 203 PRO A CA 1
ATOM 1563 C C . PRO A 1 203 ? 5.576 12.240 60.532 1.00 22.56 203 PRO A C 1
ATOM 1564 O O . PRO A 1 203 ? 4.962 13.295 60.547 1.00 23.47 203 PRO A O 1
ATOM 1568 N N . PRO A 1 204 ? 6.875 12.163 60.242 1.00 21.39 204 PRO A N 1
ATOM 1569 C CA . PRO A 1 204 ? 7.560 13.374 59.787 1.00 20.08 204 PRO A CA 1
ATOM 1570 C C . PRO A 1 204 ? 6.936 13.935 58.503 1.00 18.40 204 PRO A C 1
ATOM 1571 O O . PRO A 1 204 ? 6.596 13.174 57.584 1.00 21.63 204 PRO A O 1
ATOM 1575 N N . GLN A 1 205 ? 6.785 15.261 58.475 1.00 15.21 205 GLN A N 1
ATOM 1576 C CA . GLN A 1 205 ? 6.300 16.011 57.312 1.00 17.62 205 GLN A CA 1
ATOM 1577 C C . GLN A 1 205 ? 7.414 16.924 56.832 1.00 16.72 205 GLN A C 1
ATOM 1578 O O . GLN A 1 205 ? 7.841 17.802 57.578 1.00 19.03 205 GLN A O 1
ATOM 1584 N N . PHE A 1 206 ? 7.846 16.787 55.585 1.00 18.49 206 PHE A N 1
ATOM 1585 C CA . PHE A 1 206 ? 8.873 17.679 55.061 1.00 18.53 206 PHE A CA 1
ATOM 1586 C C . PHE A 1 206 ? 8.252 18.835 54.299 1.00 20.51 206 PHE A C 1
ATOM 1587 O O . PHE A 1 206 ? 7.078 18.802 53.928 1.00 22.39 206 PHE A O 1
ATOM 1595 N N . ASP A 1 207 ? 9.032 19.876 54.077 1.00 22.87 207 ASP A N 1
ATOM 1596 C CA . ASP A 1 207 ? 8.492 21.047 53.426 1.00 25.72 207 ASP A CA 1
ATOM 1597 C C . ASP A 1 207 ? 8.423 20.796 51.916 1.00 25.50 207 ASP A C 1
ATOM 1598 O O . ASP A 1 207 ? 9.361 21.069 51.177 1.00 27.02 207 ASP A O 1
ATOM 1603 N N . LYS A 1 208 ? 7.296 20.243 51.481 1.00 25.02 208 LYS A N 1
ATOM 1604 C CA . LYS A 1 208 ? 7.085 19.948 50.078 1.00 24.73 208 LYS A CA 1
ATOM 1605 C C . LYS A 1 208 ? 7.061 21.211 49.231 1.00 20.75 208 LYS A C 1
ATOM 1606 O O . LYS A 1 208 ? 7.491 21.182 48.082 1.00 21.03 208 LYS A O 1
ATOM 1612 N N . LEU A 1 209 ? 6.539 22.313 49.772 1.00 21.61 209 LEU A N 1
ATOM 1613 C CA . LEU A 1 209 ? 6.504 23.561 49.016 1.00 20.64 209 LEU A CA 1
ATOM 1614 C C . LEU A 1 209 ? 7.934 24.018 48.746 1.00 21.23 209 LEU A C 1
ATOM 1615 O O . LEU A 1 209 ? 8.294 24.337 47.616 1.00 20.60 209 LEU A O 1
ATOM 1620 N N . ALA A 1 210 ? 8.764 24.021 49.788 1.00 24.96 210 ALA A N 1
ATOM 1621 C CA . ALA A 1 210 ? 10.145 24.439 49.625 1.00 26.29 210 ALA A CA 1
ATOM 1622 C C . ALA A 1 210 ? 10.834 23.574 48.582 1.00 24.96 210 ALA A C 1
ATOM 1623 O O . ALA A 1 210 ? 11.548 24.074 47.719 1.00 26.98 210 ALA A O 1
ATOM 1625 N N . ALA A 1 211 ? 10.598 22.269 48.642 1.00 25.54 211 ALA A N 1
ATOM 1626 C CA . ALA A 1 211 ? 11.220 21.353 47.695 1.00 25.42 211 ALA A CA 1
ATOM 1627 C C . ALA A 1 211 ? 10.813 21.671 46.258 1.00 21.74 211 ALA A C 1
ATOM 1628 O O . ALA A 1 211 ? 11.642 21.718 45.360 1.00 22.14 211 ALA A O 1
ATOM 1630 N N . ALA A 1 212 ? 9.528 21.922 46.050 1.00 20.69 212 ALA A N 1
ATOM 1631 C CA . ALA A 1 212 ? 9.020 22.203 44.720 1.00 19.06 212 ALA A CA 1
ATOM 1632 C C . ALA A 1 212 ? 9.496 23.565 44.226 1.00 18.96 212 ALA A C 1
ATOM 1633 O O . ALA A 1 212 ? 9.778 23.726 43.042 1.00 20.39 212 ALA A O 1
ATOM 1635 N N . LEU A 1 213 ? 9.586 24.548 45.123 1.00 19.96 213 LEU A N 1
ATOM 1636 C CA . LEU A 1 213 ? 10.066 25.873 44.729 1.00 23.75 213 LEU A CA 1
ATOM 1637 C C . LEU A 1 213 ? 11.552 25.807 44.404 1.00 25.67 213 LEU A C 1
ATOM 1638 O O . LEU A 1 213 ? 12.036 26.506 43.514 1.00 27.65 213 LEU A O 1
ATOM 1643 N N . GLU A 1 214 ? 12.283 24.957 45.116 1.00 26.51 214 GLU A N 1
ATOM 1644 C CA . GLU A 1 214 ? 13.702 24.824 44.832 1.00 32.38 214 GLU A CA 1
ATOM 1645 C C . GLU A 1 214 ? 13.858 24.168 43.475 1.00 28.94 214 GLU A C 1
ATOM 1646 O O . GLU A 1 214 ? 14.688 24.584 42.667 1.00 28.46 214 GLU A O 1
ATOM 1652 N N . HIS A 1 215 ? 13.033 23.152 43.225 1.00 27.21 215 HIS A N 1
ATOM 1653 C CA . HIS A 1 215 ? 13.090 22.425 41.967 1.00 27.44 215 HIS A CA 1
ATOM 1654 C C . HIS A 1 215 ? 12.810 23.379 40.825 1.00 27.13 215 HIS A C 1
ATOM 1655 O O . HIS A 1 215 ? 13.489 23.350 39.795 1.00 27.04 215 HIS A O 1
ATOM 1662 N N . HIS A 1 216 ? 11.822 24.228 41.045 1.00 27.70 216 HIS A N 1
ATOM 1663 C CA . HIS A 1 216 ? 11.419 25.189 40.063 1.00 26.91 216 HIS A CA 1
ATOM 1664 C C . HIS A 1 216 ? 12.524 26.225 39.794 1.00 28.09 216 HIS A C 1
ATOM 1665 O O . HIS A 1 216 ? 12.775 26.539 38.699 1.00 29.21 216 HIS A O 1
ATOM 1672 N N . HIS A 1 217 ? 13.125 26.707 40.858 1.00 31.02 217 HIS A N 1
ATOM 1673 C CA . HIS A 1 217 ? 14.161 27.744 40.797 1.00 33.57 217 HIS A CA 1
ATOM 1674 C C . HIS A 1 217 ? 15.374 27.255 40.011 1.00 36.36 217 HIS A C 1
ATOM 1675 O O . HIS A 1 217 ? 16.006 28.029 39.291 1.00 36.32 217 HIS A O 1
ATOM 1682 N N . HIS A 1 218 ? 15.694 25.970 40.136 1.00 36.66 218 HIS A N 1
ATOM 1683 C CA . HIS A 1 218 ? 16.923 25.449 39.541 1.00 40.96 218 HIS A CA 1
ATOM 1684 C C . HIS A 1 218 ? 16.736 24.751 38.190 1.00 41.48 218 HIS A C 1
ATOM 1685 O O . HIS A 1 218 ? 17.686 24.652 37.412 1.00 42.50 218 HIS A O 1
ATOM 1692 N N . HIS A 1 219 ? 15.520 24.305 37.887 1.00 41.79 219 HIS A N 1
ATOM 1693 C CA . HIS A 1 219 ? 15.271 23.549 36.654 1.00 44.27 219 HIS A CA 1
ATOM 1694 C C . HIS A 1 219 ? 14.434 24.325 35.644 1.00 44.40 219 HIS A C 1
ATOM 1695 O O . HIS A 1 219 ? 14.460 24.021 34.455 1.00 45.87 219 HIS A O 1
ATOM 1702 N N . HIS A 1 220 ? 13.685 25.319 36.107 1.00 43.84 220 HIS A N 1
ATOM 1703 C CA . HIS A 1 220 ? 12.745 26.027 35.234 1.00 43.32 220 HIS A CA 1
ATOM 1704 C C . HIS A 1 220 ? 13.227 27.442 34.897 1.00 44.07 220 HIS A C 1
ATOM 1705 O O . HIS A 1 220 ? 12.537 28.172 34.184 1.00 44.77 220 HIS A O 1
ATOM 1713 N N . LYS B 1 8 ? -9.412 33.466 79.596 1.00 37.66 8 LYS B N 1
ATOM 1714 C CA . LYS B 1 8 ? -7.968 33.377 79.753 1.00 35.13 8 LYS B CA 1
ATOM 1715 C C . LYS B 1 8 ? -7.543 31.932 79.569 1.00 31.52 8 LYS B C 1
ATOM 1716 O O . LYS B 1 8 ? -8.371 31.066 79.273 1.00 33.02 8 LYS B O 1
ATOM 1718 N N . SER B 1 9 ? -6.251 31.667 79.729 1.00 27.28 9 SER B N 1
ATOM 1719 C CA . SER B 1 9 ? -5.771 30.312 79.639 1.00 24.19 9 SER B CA 1
ATOM 1720 C C . SER B 1 9 ? -6.270 29.507 80.829 1.00 22.11 9 SER B C 1
ATOM 1721 O O . SER B 1 9 ? -6.565 30.049 81.899 1.00 21.02 9 SER B O 1
ATOM 1724 N N . VAL B 1 10 ? -6.360 28.206 80.612 1.00 19.62 10 VAL B N 1
ATOM 1725 C CA . VAL B 1 10 ? -6.918 27.308 81.587 1.00 19.24 10 VAL B CA 1
ATOM 1726 C C . VAL B 1 10 ? -5.980 26.136 81.803 1.00 16.14 10 VAL B C 1
ATOM 1727 O O . VAL B 1 10 ? -5.445 25.546 80.849 1.00 17.60 10 VAL B O 1
ATOM 1731 N N . ALA B 1 11 ? -5.756 25.818 83.071 1.00 13.15 11 ALA B N 1
ATOM 1732 C CA . ALA B 1 11 ? -5.043 24.601 83.437 1.00 12.26 11 ALA B CA 1
ATOM 1733 C C . ALA B 1 11 ? -6.046 23.651 84.066 1.00 11.64 11 ALA B C 1
ATOM 1734 O O . ALA B 1 11 ? -6.677 23.993 85.053 1.00 13.34 11 ALA B O 1
ATOM 1736 N N . ASP B 1 12 ? -6.207 22.473 83.482 1.00 11.08 12 ASP B N 1
ATOM 1737 C CA . ASP B 1 12 ? -6.932 21.373 84.120 1.00 11.22 12 ASP B CA 1
ATOM 1738 C C . ASP B 1 12 ? -5.904 20.372 84.584 1.00 11.06 12 ASP B C 1
ATOM 1739 O O . ASP B 1 12 ? -5.056 19.933 83.808 1.00 12.08 12 ASP B O 1
ATOM 1744 N N . PHE B 1 13 ? -5.974 20.026 85.861 1.00 11.02 13 PHE B N 1
ATOM 1745 C CA . PHE B 1 13 ? -4.959 19.186 86.473 1.00 11.25 13 PHE B CA 1
ATOM 1746 C C . PHE B 1 13 ? -5.574 18.051 87.261 1.00 11.41 13 PHE B C 1
ATOM 1747 O O . PHE B 1 13 ? -6.436 18.267 88.126 1.00 11.50 13 PHE B O 1
ATOM 1755 N N . TRP B 1 14 ? -5.098 16.846 86.967 1.00 12.01 14 TRP B N 1
ATOM 1756 C CA . TRP B 1 14 ? -5.582 15.628 87.610 1.00 11.59 14 TRP B CA 1
ATOM 1757 C C . TRP B 1 14 ? -4.615 15.172 88.685 1.00 11.65 14 TRP B C 1
ATOM 1758 O O . TRP B 1 14 ? -3.412 15.111 88.462 1.00 12.68 14 TRP B O 1
ATOM 1769 N N . PHE B 1 15 ? -5.152 14.850 89.858 1.00 10.63 15 PHE B N 1
ATOM 1770 C CA . PHE B 1 15 ? -4.318 14.496 91.004 1.00 10.82 15 PHE B CA 1
ATOM 1771 C C . PHE B 1 15 ? -4.840 13.298 91.777 1.00 9.81 15 PHE B C 1
ATOM 1772 O O . PHE B 1 15 ? -6.050 13.069 91.867 1.00 10.49 15 PHE B O 1
ATOM 1780 N N . ASP B 1 16 ? -3.896 12.555 92.343 1.00 10.61 16 ASP B N 1
ATOM 1781 C CA . ASP B 1 16 ? -4.152 11.638 93.440 1.00 10.16 16 ASP B CA 1
ATOM 1782 C C . ASP B 1 16 ? -3.304 12.182 94.582 1.00 9.84 16 ASP B C 1
ATOM 1783 O O . ASP B 1 16 ? -2.120 12.451 94.392 1.00 10.21 16 ASP B O 1
ATOM 1788 N N . PRO B 1 17 ? -3.912 12.413 95.753 1.00 11.08 17 PRO B N 1
ATOM 1789 C CA . PRO B 1 17 ? -3.183 12.942 96.911 1.00 13.38 17 PRO B CA 1
ATOM 1790 C C . PRO B 1 17 ? -1.884 12.189 97.251 1.00 12.52 17 PRO B C 1
ATOM 1791 O O . PRO B 1 17 ? -0.970 12.784 97.853 1.00 12.41 17 PRO B O 1
ATOM 1795 N N . LEU B 1 18 ? -1.807 10.911 96.892 1.00 11.95 18 LEU B N 1
ATOM 1796 C CA . LEU B 1 18 ? -0.636 10.094 97.188 1.00 12.75 18 LEU B CA 1
ATOM 1797 C C . LEU B 1 18 ? 0.563 10.297 96.264 1.00 12.13 18 LEU B C 1
ATOM 1798 O O . LEU B 1 18 ? 1.692 9.915 96.607 1.00 12.77 18 LEU B O 1
ATOM 1803 N N . CYS B 1 19 ? 0.334 10.879 95.095 1.00 11.02 19 CYS B N 1
ATOM 1804 C CA . CYS B 1 19 ? 1.382 10.995 94.098 1.00 9.32 19 CYS B CA 1
ATOM 1805 C C . CYS B 1 19 ? 2.292 12.185 94.347 1.00 9.73 19 CYS B C 1
ATOM 1806 O O . CYS B 1 19 ? 1.841 13.313 94.331 1.00 11.72 19 CYS B O 1
ATOM 1809 N N . PRO B 1 20 ? 3.591 11.933 94.538 1.00 9.82 20 PRO B N 1
ATOM 1810 C CA . PRO B 1 20 ? 4.499 13.041 94.806 1.00 9.88 20 PRO B CA 1
ATOM 1811 C C . PRO B 1 20 ? 4.725 13.935 93.596 1.00 9.57 20 PRO B C 1
ATOM 1812 O O . PRO B 1 20 ? 4.998 15.128 93.748 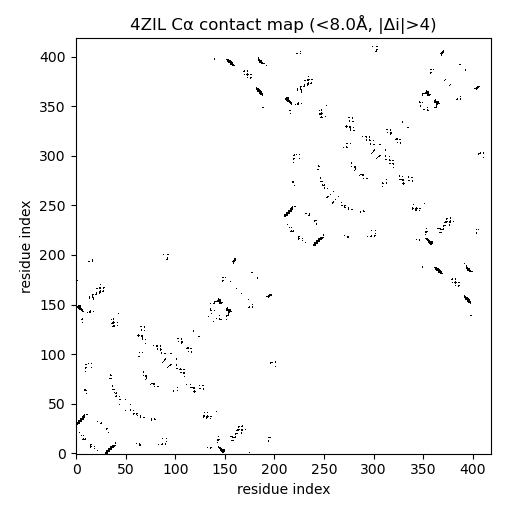1.00 10.12 20 PRO B O 1
ATOM 1816 N N . TRP B 1 21 ? 4.620 13.357 92.405 1.00 10.67 21 TRP B N 1
ATOM 1817 C CA . TRP B 1 21 ? 4.768 14.137 91.168 1.00 9.34 21 TRP B CA 1
ATOM 1818 C C . TRP B 1 21 ? 3.563 15.047 90.951 1.00 8.24 21 TRP B C 1
ATOM 1819 O O . TRP B 1 21 ? 3.722 16.219 90.618 1.00 10.71 21 TRP B O 1
ATOM 1830 N N . CYS B 1 22 ? 2.356 14.548 91.190 1.00 9.55 22 CYS B N 1
ATOM 1831 C CA . CYS B 1 22 ? 1.177 15.405 91.148 1.00 11.52 22 CYS B CA 1
ATOM 1832 C C . CYS B 1 22 ? 1.306 16.539 92.150 1.00 10.47 22 CYS B C 1
ATOM 1833 O O . CYS B 1 22 ? 0.901 17.673 91.867 1.00 10.40 22 CYS B O 1
ATOM 1836 N N . TRP B 1 23 ? 1.837 16.229 93.330 1.00 9.24 23 TRP B N 1
ATOM 1837 C CA . TRP B 1 23 ? 1.993 17.227 94.376 1.00 9.66 23 TRP B CA 1
ATOM 1838 C C . TRP B 1 23 ? 2.878 18.373 93.905 1.00 9.92 23 TRP B C 1
ATOM 1839 O O . TRP B 1 23 ? 2.489 19.538 93.999 1.00 10.43 23 TRP B O 1
ATOM 1850 N N . ILE B 1 24 ? 4.051 18.052 93.360 1.00 9.43 24 ILE B N 1
ATOM 1851 C CA . ILE B 1 24 ? 4.966 19.102 92.938 1.00 9.07 24 ILE B CA 1
ATOM 1852 C C . ILE B 1 24 ? 4.383 19.901 91.772 1.00 8.81 24 ILE B C 1
ATOM 1853 O O . ILE B 1 24 ? 4.387 21.129 91.794 1.00 9.05 24 ILE B O 1
ATOM 1858 N N . THR B 1 25 ? 3.835 19.207 90.775 1.00 7.97 25 THR B N 1
ATOM 1859 C CA . THR B 1 25 ? 3.304 19.896 89.606 1.00 9.06 25 THR B CA 1
ATOM 1860 C C . THR B 1 25 ? 2.061 20.728 89.961 1.00 10.06 25 THR B C 1
ATOM 1861 O O . THR B 1 25 ? 1.871 21.822 89.417 1.00 9.59 25 THR B O 1
ATOM 1865 N N . SER B 1 26 ? 1.231 20.243 90.884 1.00 9.37 26 SER B N 1
ATOM 1866 C CA . SER B 1 26 ? 0.075 21.045 91.327 1.00 10.35 26 SER B CA 1
ATOM 1867 C C . SER B 1 26 ? 0.517 22.282 92.125 1.00 9.19 26 SER B C 1
ATOM 1868 O O . SER B 1 26 ? -0.097 23.341 92.013 1.00 10.26 26 SER B O 1
ATOM 1871 N N . ARG B 1 27 ? 1.559 22.168 92.942 1.00 8.46 27 ARG B N 1
ATOM 1872 C CA . ARG B 1 27 ? 2.046 23.349 93.658 1.00 9.83 27 ARG B CA 1
ATOM 1873 C C . ARG B 1 27 ? 2.587 24.355 92.629 1.00 10.76 27 ARG B C 1
ATOM 1874 O O . ARG B 1 27 ? 2.447 25.569 92.794 1.00 10.94 27 ARG B O 1
ATOM 1882 N N . TRP B 1 28 ? 3.218 23.841 91.574 1.00 8.67 28 TRP B N 1
ATOM 1883 C CA . TRP B 1 28 ? 3.671 24.705 90.484 1.00 8.84 28 TRP B CA 1
ATOM 1884 C C . TRP B 1 28 ? 2.491 25.467 89.876 1.00 10.02 28 TRP B C 1
ATOM 1885 O O . TRP B 1 28 ? 2.555 26.682 89.696 1.00 10.40 28 TRP B O 1
ATOM 1896 N N A ILE B 1 29 ? 1.397 24.775 89.585 0.49 10.51 29 ILE B N 1
ATOM 1897 N N B ILE B 1 29 ? 1.410 24.768 89.550 0.51 10.64 29 ILE B N 1
ATOM 1898 C CA A ILE B 1 29 ? 0.289 25.448 88.914 0.49 10.12 29 ILE B CA 1
ATOM 1899 C CA B ILE B 1 29 ? 0.267 25.445 88.941 0.51 10.27 29 ILE B CA 1
ATOM 1900 C C A ILE B 1 29 ? -0.381 26.484 89.822 0.49 10.50 29 ILE B C 1
ATOM 1901 C C B ILE B 1 29 ? -0.219 26.561 89.848 0.51 10.53 29 ILE B C 1
ATOM 1902 O O A ILE B 1 29 ? -0.917 27.481 89.348 0.49 9.53 29 ILE B O 1
ATOM 1903 O O B ILE B 1 29 ? -0.486 27.672 89.408 0.51 10.58 29 ILE B O 1
ATOM 1912 N N . LEU B 1 30 ? -0.332 26.260 91.128 1.00 9.52 30 LEU B N 1
ATOM 1913 C CA . LEU B 1 30 ? -0.813 27.262 92.065 1.00 10.26 30 LEU B CA 1
ATOM 1914 C C . LEU B 1 30 ? 0.124 28.482 92.067 1.00 10.96 30 LEU B C 1
ATOM 1915 O O . LEU B 1 30 ? -0.337 29.630 92.190 1.00 13.49 30 LEU B O 1
ATOM 1920 N N . GLU B 1 31 ? 1.425 28.256 91.931 1.00 10.98 31 GLU B N 1
ATOM 1921 C CA . GLU B 1 31 ? 2.374 29.369 91.823 1.00 11.32 31 GLU B CA 1
ATOM 1922 C C . GLU B 1 31 ? 2.125 30.160 90.544 1.00 11.32 31 GLU B C 1
ATOM 1923 O O . GLU B 1 31 ? 2.165 31.401 90.537 1.00 11.60 31 GLU B O 1
ATOM 1929 N N . VAL B 1 32 ? 1.887 29.441 89.458 1.00 9.91 32 VAL B N 1
ATOM 1930 C CA . VAL B 1 32 ? 1.578 30.083 88.183 1.00 12.35 32 VAL B CA 1
ATOM 1931 C C . VAL B 1 32 ? 0.376 31.024 88.321 1.00 13.39 32 VAL B C 1
ATOM 1932 O O . VAL B 1 32 ? 0.399 32.148 87.820 1.00 11.62 32 VAL B O 1
ATOM 1936 N N . ALA B 1 33 ? -0.681 30.567 88.986 1.00 12.58 33 ALA B N 1
ATOM 1937 C CA . ALA B 1 33 ? -1.901 31.363 89.117 1.00 13.26 33 ALA B CA 1
ATOM 1938 C C . ALA B 1 33 ? -1.700 32.617 89.985 1.00 13.86 33 ALA B C 1
ATOM 1939 O O . ALA B 1 33 ? -2.529 33.522 89.972 1.00 16.25 33 ALA B O 1
ATOM 1941 N N . LYS B 1 34 ? -0.608 32.674 90.734 1.00 12.21 34 LYS B N 1
ATOM 1942 C CA . LYS B 1 34 ? -0.274 33.883 91.476 1.00 12.92 34 LYS B CA 1
ATOM 1943 C C . LYS B 1 34 ? 0.385 34.945 90.607 1.00 12.12 34 LYS B C 1
ATOM 1944 O O . LYS B 1 34 ? 0.368 36.122 90.978 1.00 15.05 34 LYS B O 1
ATOM 1950 N N . VAL B 1 35 ? 1.003 34.535 89.493 1.00 12.16 35 VAL B N 1
ATOM 1951 C CA . VAL B 1 35 ? 1.728 35.470 88.614 1.00 13.04 35 VAL B CA 1
ATOM 1952 C C . VAL B 1 35 ? 1.225 35.569 87.178 1.00 12.80 35 VAL B C 1
ATOM 1953 O O . VAL B 1 35 ? 1.777 36.336 86.372 1.00 13.60 35 VAL B O 1
ATOM 1957 N N . ARG B 1 36 ? 0.171 34.829 86.877 1.00 12.67 36 ARG B N 1
ATOM 1958 C CA . ARG B 1 36 ? -0.480 34.844 85.582 1.00 10.86 36 ARG B CA 1
ATOM 1959 C C . ARG B 1 36 ? -1.983 34.772 85.811 1.00 15.53 36 ARG B C 1
ATOM 1960 O O . ARG B 1 36 ? -2.452 34.165 86.780 1.00 17.31 36 ARG B O 1
ATOM 1968 N N . ASP B 1 37 ? -2.734 35.366 84.897 1.00 16.21 37 ASP B N 1
ATOM 1969 C CA . ASP B 1 37 ? -4.184 35.345 84.961 1.00 16.88 37 ASP B CA 1
ATOM 1970 C C . ASP B 1 37 ? -4.704 34.073 84.299 1.00 17.74 37 ASP B C 1
ATOM 1971 O O . ASP B 1 37 ? -5.011 34.064 83.102 1.00 22.28 37 ASP B O 1
ATOM 1976 N N . ILE B 1 38 ? -4.815 32.998 85.079 1.00 15.49 38 ILE B N 1
ATOM 1977 C CA . ILE B 1 38 ? -5.309 31.736 84.547 1.00 15.64 38 ILE B CA 1
ATOM 1978 C C . ILE B 1 38 ? -6.403 31.140 85.413 1.00 16.53 38 ILE B C 1
ATOM 1979 O O . ILE B 1 38 ? -6.551 31.483 86.588 1.00 19.89 38 ILE B O 1
ATOM 1984 N N . GLU B 1 39 ? -7.182 30.263 84.798 1.00 15.22 39 GLU B N 1
ATOM 1985 C CA . GLU B 1 39 ? -8.158 29.460 85.496 1.00 16.19 39 GLU B CA 1
ATOM 1986 C C . GLU B 1 39 ? -7.505 28.129 85.842 1.00 15.77 39 GLU B C 1
ATOM 1987 O O . GLU B 1 39 ? -6.863 27.521 84.999 1.00 18.40 39 GLU B O 1
ATOM 1993 N N . VAL B 1 40 ? -7.646 27.701 87.088 1.00 16.49 40 VAL B N 1
ATOM 1994 C CA . VAL B 1 40 ? -7.145 26.406 87.523 1.00 15.36 40 VAL B CA 1
ATOM 1995 C C . VAL B 1 40 ? -8.290 25.518 87.980 1.00 15.08 40 VAL B C 1
ATOM 1996 O O . VAL B 1 40 ? -9.016 25.857 88.917 1.00 16.86 40 VAL B O 1
ATOM 2000 N N . ASN B 1 41 ? -8.437 24.378 87.321 1.00 13.58 41 ASN B N 1
ATOM 2001 C CA . ASN B 1 41 ? -9.419 23.370 87.728 1.00 13.10 41 ASN B CA 1
ATOM 2002 C C . ASN B 1 41 ? -8.750 22.067 88.095 1.00 11.70 41 ASN B C 1
ATOM 2003 O O . ASN B 1 41 ? -8.030 21.472 87.281 1.00 13.94 41 ASN B O 1
ATOM 2008 N N . PHE B 1 42 ? -8.994 21.618 89.318 1.00 11.94 42 PHE B N 1
ATOM 2009 C CA . PHE B 1 42 ? -8.496 20.331 89.757 1.00 10.78 42 PHE B CA 1
ATOM 2010 C C . PHE B 1 42 ? -9.525 19.230 89.523 1.00 10.12 42 PHE B C 1
ATOM 2011 O O . PHE B 1 42 ? -10.746 19.457 89.673 1.00 14.43 42 PHE B O 1
ATOM 2019 N N . HIS B 1 43 ? -9.020 18.038 89.199 1.00 10.88 43 HIS B N 1
ATOM 2020 C CA . HIS B 1 43 ? -9.845 16.863 88.938 1.00 11.19 43 HIS B CA 1
ATOM 2021 C C . HIS B 1 43 ? -9.176 15.662 89.585 1.00 10.11 43 HIS B C 1
ATOM 2022 O O . HIS B 1 43 ? -7.957 15.554 89.593 1.00 12.33 43 HIS B O 1
ATOM 2029 N N . VAL B 1 44 ? -9.964 14.754 90.136 1.00 9.35 44 VAL B N 1
ATOM 2030 C CA . VAL B 1 44 ? -9.395 13.597 90.803 1.00 9.99 44 VAL B CA 1
ATOM 2031 C C . VAL B 1 44 ? -9.059 12.471 89.819 1.00 9.09 44 VAL B C 1
ATOM 2032 O O . VAL B 1 44 ? -9.844 12.184 88.905 1.00 9.76 44 VAL B O 1
ATOM 2036 N N . MET B 1 45 ? -7.894 11.848 90.012 1.00 9.05 45 MET B N 1
ATOM 2037 C CA . MET B 1 45 ? -7.562 10.580 89.370 1.00 10.32 45 MET B CA 1
ATOM 2038 C C . MET B 1 45 ? -7.050 9.634 90.455 1.00 9.46 45 MET B C 1
ATOM 2039 O O . MET B 1 45 ? -6.899 10.024 91.625 1.00 11.38 45 MET B O 1
ATOM 2044 N N . SER B 1 46 ? -6.814 8.382 90.087 1.00 8.80 46 SER B N 1
ATOM 2045 C CA . SER B 1 46 ? -6.504 7.357 91.080 1.00 9.21 46 SER B CA 1
ATOM 2046 C C . SER B 1 46 ? -5.318 6.465 90.715 1.00 10.76 46 SER B C 1
ATOM 2047 O O . SER B 1 46 ? -5.342 5.750 89.706 1.00 10.17 46 SER B O 1
ATOM 2050 N N . LEU B 1 47 ? -4.287 6.493 91.550 1.00 10.84 47 LEU B N 1
ATOM 2051 C CA . LEU B 1 47 ? -3.201 5.537 91.430 1.00 10.33 47 LEU B CA 1
ATOM 2052 C C . LEU B 1 47 ? -3.716 4.112 91.605 1.00 11.48 47 LEU B C 1
ATOM 2053 O O . LEU B 1 47 ? -3.216 3.195 90.978 1.00 12.69 47 LEU B O 1
ATOM 2058 N N . ALA B 1 48 ? -4.700 3.915 92.468 1.00 11.04 48 ALA B N 1
ATOM 2059 C CA . ALA B 1 48 ? -5.289 2.574 92.650 1.00 12.30 48 ALA B CA 1
ATOM 2060 C C . ALA B 1 48 ? -5.913 2.059 91.351 1.00 13.66 48 ALA B C 1
ATOM 2061 O O . ALA B 1 48 ? -5.786 0.881 91.015 1.00 15.04 48 ALA B O 1
ATOM 2063 N N . ILE B 1 49 ? -6.556 2.942 90.589 1.00 12.86 49 ILE B N 1
ATOM 2064 C CA . ILE B 1 49 ? -7.107 2.527 89.299 1.00 13.12 49 ILE B CA 1
ATOM 2065 C C . ILE B 1 49 ? -5.982 2.196 88.327 1.00 14.27 49 ILE B C 1
ATOM 2066 O O . ILE B 1 49 ? -6.081 1.215 87.569 1.00 15.49 49 ILE B O 1
ATOM 2071 N N . LEU B 1 50 ? -4.909 2.984 88.331 1.00 13.98 50 LEU B N 1
ATOM 2072 C CA . LEU B 1 50 ? -3.778 2.645 87.467 1.00 15.26 50 LEU B CA 1
ATOM 2073 C C . LEU B 1 50 ? -3.218 1.271 87.807 1.00 17.25 50 LEU B C 1
ATOM 2074 O O . LEU B 1 50 ? -2.633 0.612 86.944 1.00 20.66 50 LEU B O 1
ATOM 2079 N N . ASN B 1 51 ? -3.390 0.835 89.057 1.00 17.16 51 ASN B N 1
ATOM 2080 C CA . ASN B 1 51 ? -2.766 -0.409 89.535 1.00 17.63 51 ASN B CA 1
ATOM 2081 C C . ASN B 1 51 ? -3.747 -1.536 89.864 1.00 20.00 51 ASN B C 1
ATOM 2082 O O . ASN B 1 51 ? -3.443 -2.427 90.658 1.00 21.19 51 ASN B O 1
ATOM 2087 N N . GLU B 1 52 ? -4.906 -1.508 89.219 1.00 19.90 52 GLU B N 1
ATOM 2088 C CA . GLU B 1 52 ? -5.993 -2.428 89.525 1.00 22.25 52 GLU B CA 1
ATOM 2089 C C . GLU B 1 52 ? -5.741 -3.842 89.015 1.00 21.54 52 GLU B C 1
ATOM 2090 O O . GLU B 1 52 ? -6.266 -4.823 89.562 1.00 23.63 52 GLU B O 1
ATOM 2096 N N A ASN B 1 53 ? -4.933 -3.943 87.971 0.70 21.38 53 ASN B N 1
ATOM 2097 N N B ASN B 1 53 ? -4.966 -3.938 87.939 0.30 21.77 53 ASN B N 1
ATOM 2098 C CA A ASN B 1 53 ? -4.648 -5.225 87.342 0.70 21.57 53 ASN B CA 1
ATOM 2099 C CA B ASN B 1 53 ? -4.617 -5.225 87.345 0.30 22.22 53 ASN B CA 1
ATOM 2100 C C A ASN B 1 53 ? -3.309 -5.817 87.801 0.70 20.27 53 ASN B C 1
ATOM 2101 C C B ASN B 1 53 ? -3.359 -5.802 87.975 0.30 21.32 53 ASN B C 1
ATOM 2102 O O A ASN B 1 53 ? -2.308 -5.100 87.903 0.70 18.69 53 ASN B O 1
ATOM 2103 O O B ASN B 1 53 ? -2.455 -5.061 88.362 0.30 22.04 53 ASN B O 1
ATOM 2112 N N . ARG B 1 54 ? -3.290 -7.128 88.051 1.00 19.54 54 ARG B N 1
ATOM 2113 C CA . ARG B 1 54 ? -2.099 -7.791 88.592 1.00 21.24 54 ARG B CA 1
ATOM 2114 C C . ARG B 1 54 ? -0.902 -7.744 87.628 1.00 24.41 54 ARG B C 1
ATOM 2115 O O . ARG B 1 54 ? 0.249 -7.856 88.057 1.00 23.51 54 ARG B O 1
ATOM 2123 N N A ASP B 1 55 ? -1.173 -7.567 86.338 0.65 25.56 55 ASP B N 1
ATOM 2124 N N B ASP B 1 55 ? -1.194 -7.572 86.339 0.35 25.82 55 ASP B N 1
ATOM 2125 C CA A ASP B 1 55 ? -0.107 -7.396 85.358 0.65 26.33 55 ASP B CA 1
ATOM 2126 C CA B ASP B 1 55 ? -0.169 -7.343 85.326 0.35 26.88 55 ASP B CA 1
ATOM 2127 C C A ASP B 1 55 ? 0.631 -6.058 85.570 0.65 24.81 55 ASP B C 1
ATOM 2128 C C B ASP B 1 55 ? 0.665 -6.116 85.701 0.35 25.76 55 ASP B C 1
ATOM 2129 O O A ASP B 1 55 ? 1.759 -5.890 85.105 0.65 25.82 55 ASP B O 1
ATOM 2130 O O B ASP B 1 55 ? 1.876 -6.076 85.475 0.35 26.59 55 ASP B O 1
ATOM 2139 N N . ASP B 1 56 ? -0.002 -5.121 86.282 1.00 24.73 56 ASP B N 1
ATOM 2140 C CA . ASP B 1 56 ? 0.617 -3.824 86.599 1.00 23.73 56 ASP B CA 1
ATOM 2141 C C . ASP B 1 56 ? 1.123 -3.711 88.054 1.00 21.11 56 ASP B C 1
ATOM 2142 O O . ASP B 1 56 ? 2.141 -3.059 88.333 1.00 22.57 56 ASP B O 1
ATOM 2147 N N . LEU B 1 57 ? 0.409 -4.338 88.978 1.00 19.50 57 LEU B N 1
ATOM 2148 C CA . LEU B 1 57 ? 0.803 -4.345 90.378 1.00 18.07 57 LEU B CA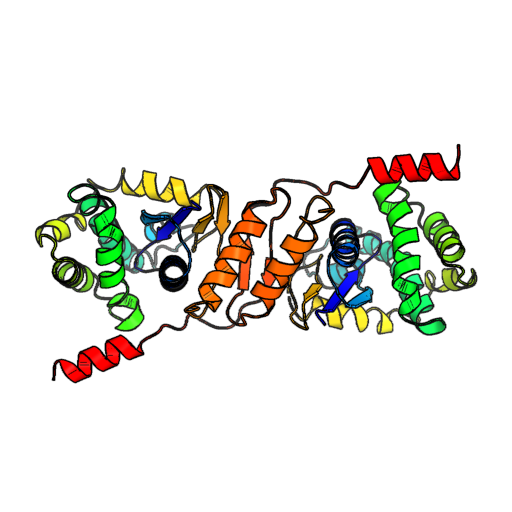 1
ATOM 2149 C C . LEU B 1 57 ? 0.563 -5.728 90.957 1.00 18.09 57 LEU B C 1
ATOM 2150 O O . LEU B 1 57 ? -0.589 -6.129 91.150 1.00 19.08 57 LEU B O 1
ATOM 2155 N N . PRO B 1 58 ? 1.650 -6.465 91.229 1.00 17.49 58 PRO B N 1
ATOM 2156 C CA . PRO B 1 58 ? 1.518 -7.822 91.751 1.00 17.63 58 PRO B CA 1
ATOM 2157 C C . PRO B 1 58 ? 0.676 -7.871 93.020 1.00 17.66 58 PRO B C 1
ATOM 2158 O O . PRO B 1 58 ? 0.630 -6.914 93.786 1.00 18.11 58 PRO B O 1
ATOM 2162 N N A GLU B 1 59 ? 0.023 -9.012 93.228 0.38 19.40 59 GLU B N 1
ATOM 2163 N N B GLU B 1 59 ? 0.051 -9.018 93.240 0.62 17.58 59 GLU B N 1
ATOM 2164 C CA A GLU B 1 59 ? -0.879 -9.225 94.356 0.38 21.37 59 GLU B CA 1
ATOM 2165 C CA B GLU B 1 59 ? -0.876 -9.205 94.338 0.62 18.25 59 GLU B CA 1
ATOM 2166 C C A GLU B 1 59 ? -0.241 -8.861 95.692 0.38 21.68 59 GLU B C 1
ATOM 2167 C C B GLU B 1 59 ? -0.253 -8.925 95.706 0.62 20.21 59 GLU B C 1
ATOM 2168 O O A GLU B 1 59 ? -0.916 -8.354 96.588 0.38 22.16 59 GLU B O 1
ATOM 2169 O O B GLU B 1 59 ? -0.957 -8.536 96.637 0.62 21.28 59 GLU B O 1
ATOM 2180 N N . GLN B 1 60 ? 1.059 -9.113 95.817 1.00 21.24 60 GLN B N 1
ATOM 2181 C CA . GLN B 1 60 ? 1.759 -8.890 97.092 1.00 25.12 60 GLN B CA 1
ATOM 2182 C C . GLN B 1 60 ? 1.601 -7.442 97.556 1.00 23.98 60 GLN B C 1
ATOM 2183 O O . GLN B 1 60 ? 1.700 -7.157 98.759 1.00 24.44 60 GLN B O 1
ATOM 2189 N N . TYR B 1 61 ? 1.323 -6.535 96.618 1.00 21.64 61 TYR B N 1
ATOM 2190 C CA . TYR B 1 61 ? 1.283 -5.110 96.926 1.00 22.33 61 TYR B CA 1
ATOM 2191 C C . TYR B 1 61 ? -0.138 -4.594 97.072 1.00 20.44 61 TYR B C 1
ATOM 2192 O O . TYR B 1 61 ? -0.348 -3.443 97.469 1.00 21.62 61 TYR B O 1
ATOM 2201 N N . ARG B 1 62 ? -1.121 -5.426 96.756 1.00 19.84 62 ARG B N 1
ATOM 2202 C CA . ARG B 1 62 ? -2.485 -4.930 96.677 1.00 21.04 62 ARG B CA 1
ATOM 2203 C C . ARG B 1 62 ? -2.998 -4.524 98.048 1.00 21.43 62 ARG B C 1
ATOM 2204 O O . ARG B 1 62 ? -3.788 -3.605 98.160 1.00 21.19 62 ARG B O 1
ATOM 2212 N N . GLU B 1 63 ? -2.535 -5.200 99.090 1.00 22.21 63 GLU B N 1
ATOM 2213 C CA . GLU B 1 63 ? -2.902 -4.816 100.449 1.00 24.07 63 GLU B CA 1
ATOM 2214 C C . GLU B 1 63 ? -2.421 -3.392 100.753 1.00 24.49 63 GLU B C 1
ATOM 2215 O O . GLU B 1 63 ? -3.071 -2.647 101.498 1.00 26.30 63 GLU B O 1
ATOM 2221 N N . GLY B 1 64 ? -1.277 -3.019 100.183 1.00 21.33 64 GLY B N 1
ATOM 2222 C CA . GLY B 1 64 ? -0.776 -1.665 100.307 1.00 18.12 64 GLY B CA 1
ATOM 2223 C C . GLY B 1 64 ? -1.604 -0.687 99.493 1.00 17.21 64 GLY B C 1
ATOM 2224 O O . GLY B 1 64 ? -2.084 0.320 100.011 1.00 17.25 64 GLY B O 1
ATOM 2225 N N . MET B 1 65 ? -1.756 -0.981 98.208 1.00 17.97 65 MET B N 1
ATOM 2226 C CA . MET B 1 65 ? -2.400 -0.060 97.276 1.00 18.23 65 MET B CA 1
ATOM 2227 C C . MET B 1 65 ? -3.882 0.125 97.533 1.00 18.17 65 MET B C 1
ATOM 2228 O O . MET B 1 65 ? -4.446 1.157 97.163 1.00 18.91 65 MET B O 1
ATOM 2233 N N . ALA B 1 66 ? -4.515 -0.837 98.197 1.00 17.24 66 ALA B N 1
ATOM 2234 C CA . ALA B 1 66 ? -5.944 -0.706 98.503 1.00 16.55 66 ALA B CA 1
ATOM 2235 C C . ALA B 1 66 ? -6.243 0.508 99.390 1.00 16.39 66 ALA B C 1
ATOM 2236 O O . ALA B 1 66 ? -7.323 1.092 99.314 1.00 15.42 66 ALA B O 1
ATOM 2238 N N . ARG B 1 67 ? -5.283 0.882 100.221 1.00 15.46 67 ARG B N 1
ATOM 2239 C CA . ARG B 1 67 ? -5.421 2.069 101.056 1.00 13.12 67 ARG B CA 1
ATOM 2240 C C . ARG B 1 67 ? -5.585 3.334 100.223 1.00 14.19 67 ARG B C 1
ATOM 2241 O O . ARG B 1 67 ? -6.160 4.315 100.695 1.00 15.34 67 ARG B O 1
ATOM 2249 N N . ALA B 1 68 ? -5.094 3.297 98.987 1.00 12.87 68 ALA B N 1
ATOM 2250 C CA . ALA B 1 68 ? -5.114 4.451 98.121 1.00 12.40 68 ALA B CA 1
ATOM 2251 C C . ALA B 1 68 ? -6.505 4.824 97.622 1.00 10.95 68 ALA B C 1
ATOM 2252 O O . ALA B 1 68 ? -6.705 5.943 97.157 1.00 12.42 68 ALA B O 1
ATOM 2254 N N . TRP B 1 69 ? -7.491 3.951 97.759 1.00 10.27 69 TRP B N 1
ATOM 2255 C CA . TRP B 1 69 ? -8.854 4.319 97.365 1.00 10.33 69 TRP B CA 1
ATOM 2256 C C . TRP B 1 69 ? -9.475 5.378 98.279 1.00 10.15 69 TRP B C 1
ATOM 2257 O O . TRP B 1 69 ? -10.321 6.144 97.854 1.00 10.39 69 TRP B O 1
ATOM 2268 N N . GLY B 1 70 ? -9.075 5.415 99.541 1.00 10.61 70 GLY B N 1
ATOM 2269 C CA . GLY B 1 70 ? -9.786 6.233 100.503 1.00 10.80 70 GLY B CA 1
ATOM 2270 C C . GLY B 1 70 ? -9.763 7.715 100.193 1.00 10.46 70 GLY B C 1
ATOM 2271 O O . GLY B 1 70 ? -10.825 8.336 100.105 1.00 11.43 70 GLY B O 1
ATOM 2272 N N . PRO B 1 71 ? -8.556 8.290 100.048 1.00 10.14 71 PRO B N 1
ATOM 2273 C CA . PRO B 1 71 ? -8.484 9.749 99.856 1.00 7.84 71 PRO B CA 1
ATOM 2274 C C . PRO B 1 71 ? -9.174 10.223 98.593 1.00 7.39 71 PRO B C 1
ATOM 2275 O O . PRO B 1 71 ? -9.781 11.294 98.609 1.00 9.39 71 PRO B O 1
ATOM 2279 N N . VAL B 1 72 ? -9.068 9.459 97.502 1.00 9.01 72 VAL B N 1
ATOM 2280 C CA . VAL B 1 72 ? -9.701 9.885 96.264 1.00 9.15 72 VAL B CA 1
ATOM 2281 C C . VAL B 1 72 ? -11.230 9.733 96.308 1.00 9.50 72 VAL B C 1
ATOM 2282 O O . VAL B 1 72 ? -11.936 10.545 95.734 1.00 9.36 72 VAL B O 1
ATOM 2286 N N . ARG B 1 73 ? -11.748 8.715 96.990 1.00 9.40 73 ARG B N 1
ATOM 2287 C CA . ARG B 1 73 ? -13.188 8.599 97.184 1.00 8.49 73 ARG B CA 1
ATOM 2288 C C . ARG B 1 73 ? -13.704 9.776 97.996 1.00 8.70 73 ARG B C 1
ATOM 2289 O O . ARG B 1 73 ? -14.754 10.336 97.702 1.00 9.82 73 ARG B O 1
ATOM 2297 N N . VAL B 1 74 ? -12.966 10.138 99.039 1.00 9.29 74 VAL B N 1
ATOM 2298 C CA . VAL B 1 74 ? -13.357 11.283 99.864 1.00 9.77 74 VAL B CA 1
ATOM 2299 C C . VAL B 1 74 ? -13.341 12.585 99.058 1.00 9.67 74 VAL B C 1
ATOM 2300 O O . VAL B 1 74 ? -14.230 13.435 99.211 1.00 10.84 74 VAL B O 1
ATOM 2304 N N . ALA B 1 75 ? -12.319 12.766 98.228 1.00 9.10 75 ALA B N 1
ATOM 2305 C CA . ALA B 1 75 ? -12.227 13.937 97.359 1.00 8.79 75 ALA B CA 1
ATOM 2306 C C . ALA B 1 75 ? -13.433 14.036 96.419 1.00 9.88 75 ALA B C 1
ATOM 2307 O O . ALA B 1 75 ? -14.026 15.097 96.243 1.00 11.01 75 ALA B O 1
ATOM 2309 N N . ILE B 1 76 ? -13.789 12.929 95.789 1.00 9.87 76 ILE B N 1
ATOM 2310 C CA . ILE B 1 76 ? -14.961 12.902 94.912 1.00 10.23 76 ILE B CA 1
ATOM 2311 C C . ILE B 1 76 ? -16.235 13.250 95.692 1.00 9.31 76 ILE B C 1
ATOM 2312 O O . ILE B 1 76 ? -17.063 14.068 95.245 1.00 11.92 76 ILE B O 1
ATOM 2317 N N . ALA B 1 77 ? -16.409 12.624 96.857 1.00 10.24 77 ALA B N 1
ATOM 2318 C CA . ALA B 1 77 ? -17.569 12.912 97.698 1.00 10.62 77 ALA B CA 1
ATOM 2319 C C . ALA B 1 77 ? -17.634 14.389 98.091 1.00 9.87 77 ALA B C 1
ATOM 2320 O O . ALA B 1 77 ? -18.716 14.988 98.064 1.00 12.26 77 ALA B O 1
ATOM 2322 N N . ALA B 1 78 ? -16.485 14.963 98.441 1.00 10.03 78 ALA B N 1
ATOM 2323 C CA . ALA B 1 78 ? -16.401 16.386 98.818 1.00 8.77 78 ALA B CA 1
ATOM 2324 C C . ALA B 1 78 ? -16.814 17.289 97.657 1.00 11.30 78 ALA B C 1
ATOM 2325 O O . ALA B 1 78 ? -17.579 18.224 97.840 1.00 12.68 78 ALA B O 1
ATOM 2327 N N A GLU B 1 79 ? -16.290 16.999 96.472 0.58 11.78 79 GLU B N 1
ATOM 2328 N N B GLU B 1 79 ? -16.307 17.010 96.460 0.42 12.14 79 GLU B N 1
ATOM 2329 C CA A GLU B 1 79 ? -16.620 17.748 95.268 0.58 13.75 79 GLU B CA 1
ATOM 2330 C CA B GLU B 1 79 ? -16.666 17.805 95.292 0.42 13.81 79 GLU B CA 1
ATOM 2331 C C A GLU B 1 79 ? -18.116 17.687 94.930 0.58 13.68 79 GLU B C 1
ATOM 2332 C C B GLU B 1 79 ? -18.161 17.718 94.996 0.42 13.91 79 GLU B C 1
ATOM 2333 O O A GLU B 1 79 ? -18.698 18.678 94.512 0.58 14.19 79 GLU B O 1
ATOM 2334 O O B GLU B 1 79 ? -18.788 18.718 94.667 0.42 14.87 79 GLU B O 1
ATOM 2345 N N . GLN B 1 80 ? -18.736 16.525 95.105 1.00 12.70 80 GLN B N 1
ATOM 2346 C CA . GLN B 1 80 ? -20.152 16.366 94.809 1.00 13.05 80 GLN B CA 1
ATOM 2347 C C . GLN B 1 80 ? -21.016 17.217 95.731 1.00 13.47 80 GLN B C 1
ATOM 2348 O O . GLN B 1 80 ? -21.989 17.835 95.312 1.00 16.40 80 GLN B O 1
ATOM 2354 N N . ALA B 1 81 ? -20.650 17.237 96.999 1.00 13.35 81 ALA B N 1
ATOM 2355 C CA . ALA B 1 81 ? -21.463 17.914 98.000 1.00 15.63 81 ALA B CA 1
ATOM 2356 C C . ALA B 1 81 ? -21.188 19.397 98.059 1.00 16.05 81 ALA B C 1
ATOM 2357 O O . ALA B 1 81 ? -22.084 20.183 98.370 1.00 18.94 81 ALA B O 1
ATOM 2359 N N . HIS B 1 82 ? -19.949 19.788 97.793 1.00 13.40 82 HIS B N 1
ATOM 2360 C CA . HIS B 1 82 ? -19.545 21.167 98.056 1.00 15.24 82 HIS B CA 1
ATOM 2361 C C . HIS B 1 82 ? -19.023 21.911 96.850 1.00 15.72 82 HIS B C 1
ATOM 2362 O O . HIS B 1 82 ? -18.775 23.108 96.955 1.00 18.62 82 HIS B O 1
ATOM 2369 N N . GLY B 1 83 ? -18.866 21.226 95.716 1.00 15.70 83 GLY B N 1
ATOM 2370 C CA . GLY B 1 83 ? -18.441 21.882 94.490 1.00 16.90 83 GLY B CA 1
ATOM 2371 C C . GLY B 1 83 ? -16.953 21.726 94.256 1.00 17.66 83 GLY B C 1
ATOM 2372 O O . GLY B 1 83 ? -16.190 21.475 95.195 1.00 16.42 83 GLY B O 1
ATOM 2373 N N . ALA B 1 84 ? -16.522 21.881 93.005 1.00 22.59 84 ALA B N 1
ATOM 2374 C CA . ALA B 1 84 ? -15.120 21.639 92.667 1.00 24.75 84 ALA B CA 1
ATOM 2375 C C . ALA B 1 84 ? -14.181 22.608 93.381 1.00 23.08 84 ALA B C 1
ATOM 2376 O O . ALA B 1 84 ? -13.004 22.306 93.566 1.00 22.69 84 ALA B O 1
ATOM 2378 N N . LYS B 1 85 ? -14.714 23.756 93.801 1.00 22.71 85 LYS B N 1
ATOM 2379 C CA . LYS B 1 85 ? -13.955 24.721 94.588 1.00 22.25 85 LYS B CA 1
ATOM 2380 C C . LYS B 1 85 ? -13.310 24.134 95.832 1.00 18.84 85 LYS B C 1
ATOM 2381 O O . LYS B 1 85 ? -12.284 24.639 96.288 1.00 21.04 85 LYS B O 1
ATOM 2383 N N . VAL B 1 86 ? -13.877 23.078 96.406 1.00 14.77 86 VAL B N 1
ATOM 2384 C CA . VAL B 1 86 ? -13.275 22.568 97.621 1.00 14.01 86 VAL B CA 1
ATOM 2385 C C . VAL B 1 86 ? -12.077 21.663 97.340 1.00 12.77 86 VAL B C 1
ATOM 2386 O O . VAL B 1 86 ? -11.349 21.323 98.262 1.00 12.92 86 VAL B O 1
ATOM 2390 N N . LEU B 1 87 ? -11.861 21.264 96.088 1.00 11.74 87 LEU B N 1
ATOM 2391 C CA . LEU B 1 87 ? -10.772 20.334 95.824 1.00 11.91 87 LEU B CA 1
ATOM 2392 C C . LEU B 1 87 ? -9.421 20.988 96.117 1.00 11.73 87 LEU B C 1
ATOM 2393 O O . LEU B 1 87 ? -8.539 20.341 96.652 1.00 12.99 87 LEU B O 1
ATOM 2398 N N . ASP B 1 88 ? -9.267 22.275 95.814 1.00 12.47 88 ASP B N 1
ATOM 2399 C CA . ASP B 1 88 ? -8.010 22.956 96.101 1.00 12.81 88 ASP B CA 1
ATOM 2400 C C . ASP B 1 88 ? -7.648 22.891 97.606 1.00 13.61 88 ASP B C 1
ATOM 2401 O O . ASP B 1 88 ? -6.601 22.353 97.973 1.00 13.30 88 ASP B O 1
ATOM 2406 N N . PRO B 1 89 ? -8.522 23.402 98.492 1.00 12.64 89 PRO B N 1
ATOM 2407 C CA . PRO B 1 89 ? -8.144 23.337 99.913 1.00 12.57 89 PRO B CA 1
ATOM 2408 C C . PRO B 1 89 ? -8.031 21.925 100.478 1.00 12.19 89 PRO B C 1
ATOM 2409 O O . PRO B 1 89 ? -7.198 21.688 101.355 1.00 11.61 89 PRO B O 1
ATOM 2413 N N . LEU B 1 90 ? -8.863 21.002 100.007 1.00 10.87 90 LEU B N 1
ATOM 2414 C CA . LEU B 1 90 ? -8.806 19.632 100.523 1.00 11.00 90 LEU B CA 1
ATOM 2415 C C . LEU B 1 90 ? -7.520 18.936 100.082 1.00 10.71 90 LEU B C 1
ATOM 2416 O O . LEU B 1 90 ? -6.844 18.278 100.882 1.00 10.94 90 LEU B O 1
ATOM 2421 N N . TYR B 1 91 ? -7.170 19.095 98.807 1.00 11.12 91 TYR B N 1
ATOM 2422 C CA . TYR B 1 91 ? -5.941 18.509 98.287 1.00 9.71 91 TYR B CA 1
ATOM 2423 C C . TYR B 1 91 ? -4.735 19.106 99.008 1.00 10.19 91 TYR B C 1
ATOM 2424 O O . TYR B 1 91 ? -3.843 18.380 99.435 1.00 9.95 91 TYR B O 1
ATOM 2433 N N . THR B 1 92 ? -4.718 20.428 99.179 1.00 10.41 92 THR B N 1
ATOM 2434 C CA . THR B 1 92 ? -3.606 21.047 99.876 1.00 11.73 92 THR B CA 1
ATOM 2435 C C . THR B 1 92 ? -3.417 20.437 101.270 1.00 11.54 92 THR B C 1
ATOM 2436 O O . THR B 1 92 ? -2.285 20.123 101.697 1.00 11.37 92 THR B O 1
ATOM 2440 N N . ALA B 1 93 ? -4.525 20.267 101.978 1.00 11.11 93 ALA B N 1
ATOM 2441 C CA . ALA B 1 93 ? -4.488 19.671 103.302 1.00 10.44 93 ALA B CA 1
ATOM 2442 C C . ALA B 1 93 ? -3.974 18.227 103.281 1.00 11.97 93 ALA B C 1
ATOM 2443 O O . ALA B 1 93 ? -3.141 17.864 104.113 1.00 12.01 93 ALA B O 1
ATOM 2445 N N . MET B 1 94 ? -4.482 17.401 102.367 1.00 10.53 94 MET B N 1
ATOM 2446 C CA . MET B 1 94 ? -4.071 16.000 102.330 1.00 9.85 94 MET B CA 1
ATOM 2447 C C . MET B 1 94 ? -2.613 15.891 101.933 1.00 9.89 94 MET B C 1
ATOM 2448 O O . MET B 1 94 ? -1.863 15.137 102.534 1.00 11.90 94 MET B O 1
ATOM 2453 N N . GLY B 1 95 ? -2.217 16.636 100.905 1.00 11.56 95 GLY B N 1
ATOM 2454 C CA . GLY B 1 95 ? -0.844 16.598 100.429 1.00 12.27 95 GLY B CA 1
ATOM 2455 C C . GLY B 1 95 ? 0.159 17.129 101.428 1.00 12.50 95 GLY B C 1
ATOM 2456 O O . GLY B 1 95 ? 1.266 16.632 101.536 1.00 13.00 95 GLY B O 1
ATOM 2457 N N A ASN B 1 96 ? -0.221 18.162 102.165 0.46 12.06 96 ASN B N 1
ATOM 2458 N N B ASN B 1 96 ? -0.234 18.141 102.188 0.54 11.85 96 ASN B N 1
ATOM 2459 C CA A ASN B 1 96 ? 0.647 18.652 103.222 0.46 13.09 96 ASN B CA 1
ATOM 2460 C CA B ASN B 1 96 ? 0.644 18.666 103.227 0.54 13.16 96 ASN B CA 1
ATOM 2461 C C A ASN B 1 96 ? 0.983 17.507 104.170 0.46 12.31 96 ASN B C 1
ATOM 2462 C C B ASN B 1 96 ? 0.953 17.604 104.281 0.54 12.53 96 ASN B C 1
ATOM 2463 O O A ASN B 1 96 ? 2.146 17.254 104.470 0.46 13.05 96 ASN B O 1
ATOM 2464 O O B ASN B 1 96 ? 2.059 17.536 104.802 0.54 13.54 96 ASN B O 1
ATOM 2473 N N . ARG B 1 97 ? -0.048 16.799 104.615 1.00 12.00 97 ARG B N 1
ATOM 2474 C CA . ARG B 1 97 ? 0.126 15.722 105.587 1.00 12.39 97 ARG B CA 1
ATOM 2475 C C . ARG B 1 97 ? 0.879 14.533 105.006 1.00 13.86 97 ARG B C 1
ATOM 2476 O O . ARG B 1 97 ? 1.733 13.949 105.669 1.00 15.63 97 ARG B O 1
ATOM 2484 N N . ILE B 1 98 ? 0.577 14.184 103.764 1.00 11.81 98 ILE B N 1
ATOM 2485 C CA . ILE B 1 98 ? 1.209 13.026 103.139 1.00 10.84 98 ILE B CA 1
ATOM 2486 C C . ILE B 1 98 ? 2.668 13.308 102.785 1.00 10.73 98 ILE B C 1
ATOM 2487 O O . ILE B 1 98 ? 3.553 12.548 103.165 1.00 12.72 98 ILE B O 1
ATOM 2492 N N . HIS B 1 99 ? 2.915 14.413 102.080 1.00 10.69 99 HIS B N 1
ATOM 2493 C CA . HIS B 1 99 ? 4.235 14.701 101.531 1.00 11.76 99 HIS B CA 1
ATOM 2494 C C . HIS B 1 99 ? 5.101 15.557 102.445 1.00 12.95 99 HIS B C 1
ATOM 2495 O O . HIS B 1 99 ? 6.272 15.240 102.668 1.00 14.55 99 HIS B O 1
ATOM 2502 N N . ASN B 1 100 ? 4.544 16.645 102.967 1.00 12.18 100 ASN B N 1
ATOM 2503 C CA . ASN B 1 100 ? 5.332 17.503 103.842 1.00 15.15 100 ASN B CA 1
ATOM 2504 C C . ASN B 1 100 ? 5.532 16.891 105.212 1.00 16.68 100 ASN B C 1
ATOM 2505 O O . ASN B 1 100 ? 6.587 17.066 105.808 1.00 20.76 100 ASN B O 1
ATOM 2510 N N . GLN B 1 101 ? 4.534 16.164 105.711 1.00 16.69 101 GLN B N 1
ATOM 2511 C CA . GLN B 1 101 ? 4.620 15.593 107.060 1.00 18.31 101 GLN B CA 1
ATOM 2512 C C . GLN B 1 101 ? 4.920 14.087 107.047 1.00 18.88 101 GLN B C 1
ATOM 2513 O O . GLN B 1 101 ? 5.173 13.476 108.089 1.00 20.66 101 GLN B O 1
ATOM 2519 N N . GLY B 1 102 ? 4.887 13.483 105.869 1.00 17.79 102 GLY B N 1
ATOM 2520 C CA . GLY B 1 102 ? 5.215 12.068 105.727 1.00 16.38 102 GLY B CA 1
ATOM 2521 C C . GLY B 1 102 ? 4.224 11.089 106.355 1.00 17.60 102 GLY B C 1
ATOM 2522 O O . GLY B 1 102 ? 4.598 9.992 106.806 1.00 20.83 102 GLY B O 1
ATOM 2523 N N . ASN B 1 103 ? 2.959 11.469 106.405 1.00 16.57 103 ASN B N 1
ATOM 2524 C CA . ASN B 1 103 ? 1.960 10.621 107.040 1.00 15.84 103 ASN B CA 1
ATOM 2525 C C . ASN B 1 103 ? 1.318 9.676 106.024 1.00 18.22 103 ASN B C 1
ATOM 2526 O O . ASN B 1 103 ? 0.634 10.124 105.107 1.00 18.70 103 ASN B O 1
ATOM 2531 N N . HIS B 1 104 ? 1.546 8.374 106.176 1.00 18.28 104 HIS B N 1
ATOM 2532 C CA . HIS B 1 104 ? 0.818 7.377 105.361 1.00 19.21 104 HIS B CA 1
ATOM 2533 C C . HIS B 1 104 ? -0.305 6.654 106.124 1.00 17.94 104 HIS B C 1
ATOM 2534 O O . HIS B 1 104 ? -0.865 5.681 105.621 1.00 18.97 104 HIS B O 1
ATOM 2541 N N . GLU B 1 105 ? -0.646 7.133 107.317 1.00 16.43 105 GLU B N 1
ATOM 2542 C CA . GLU B 1 105 ? -1.830 6.656 108.007 1.00 15.89 105 GLU B CA 1
ATOM 2543 C C . GLU B 1 105 ? -3.045 7.374 107.429 1.00 14.39 105 GLU B C 1
ATOM 2544 O O . GLU B 1 105 ? -3.451 8.420 107.937 1.00 14.75 105 GLU B O 1
ATOM 2550 N N . LEU B 1 106 ? -3.622 6.823 106.367 1.00 13.45 106 LEU B N 1
ATOM 2551 C CA . LEU B 1 106 ? -4.554 7.598 105.549 1.00 12.50 106 LEU B CA 1
ATOM 2552 C C . LEU B 1 106 ? -5.895 7.854 106.221 1.00 14.51 106 LEU B C 1
ATOM 2553 O O . LEU B 1 106 ? -6.575 8.814 105.886 1.00 14.23 106 LEU B O 1
ATOM 2558 N N A ASP B 1 107 ? -6.276 7.022 107.185 0.46 16.97 107 ASP B N 1
ATOM 2559 N N B ASP B 1 107 ? -6.269 7.013 107.178 0.54 16.97 107 ASP B N 1
ATOM 2560 C CA A ASP B 1 107 ? -7.460 7.324 107.987 0.46 16.94 107 ASP B CA 1
ATOM 2561 C CA B ASP B 1 107 ? -7.453 7.289 107.994 0.54 16.94 107 ASP B CA 1
ATOM 2562 C C A ASP B 1 107 ? -7.272 8.658 108.710 0.46 15.90 107 ASP B C 1
ATOM 2563 C C B ASP B 1 107 ? -7.286 8.633 108.735 0.54 15.91 107 ASP B C 1
ATOM 2564 O O A ASP B 1 107 ? -8.178 9.500 108.728 0.46 15.57 107 ASP B O 1
ATOM 2565 O O B ASP B 1 107 ? -8.219 9.455 108.786 0.54 15.58 107 ASP B O 1
ATOM 2574 N N . GLU B 1 108 ? -6.099 8.838 109.313 1.00 15.61 108 GLU B N 1
ATOM 2575 C CA . GLU B 1 108 ? -5.779 10.085 110.021 1.00 15.74 108 GLU B CA 1
ATOM 2576 C C . GLU B 1 108 ? -5.672 11.229 109.030 1.00 13.99 108 GLU B C 1
ATOM 2577 O O . GLU B 1 108 ? -6.116 12.335 109.290 1.00 14.47 108 GLU B O 1
ATOM 2583 N N . VAL B 1 109 ? -5.029 10.978 107.903 1.00 12.13 109 VAL B N 1
ATOM 2584 C CA . VAL B 1 109 ? -4.898 12.026 106.907 1.00 11.75 109 VAL B CA 1
ATOM 2585 C C . VAL B 1 109 ? -6.279 12.498 106.463 1.00 10.60 109 VAL B C 1
ATOM 2586 O O . VAL B 1 109 ? -6.517 13.700 106.336 1.00 11.49 109 VAL B O 1
ATOM 2590 N N . ILE B 1 110 ? -7.191 11.557 106.218 1.00 10.09 110 ILE B N 1
ATOM 2591 C CA . ILE B 1 110 ? -8.537 11.914 105.773 1.00 10.83 110 ILE B CA 1
ATOM 2592 C C . ILE B 1 110 ? -9.256 12.744 106.836 1.00 11.70 110 ILE B C 1
ATOM 2593 O O . ILE B 1 110 ? -9.785 13.831 106.556 1.00 12.11 110 ILE B O 1
ATOM 2598 N N . THR B 1 111 ? -9.282 12.232 108.058 1.00 10.12 111 THR B N 1
ATOM 2599 C CA . THR B 1 111 ? -9.954 12.938 109.141 1.00 11.99 111 THR B CA 1
ATOM 2600 C C . THR B 1 111 ? -9.382 14.346 109.346 1.00 14.45 111 THR B C 1
ATOM 2601 O O . THR B 1 111 ? -10.132 15.332 109.438 1.00 13.25 111 THR B O 1
ATOM 2605 N N . GLN B 1 112 ? -8.060 14.455 109.420 1.00 12.90 112 GLN B N 1
ATOM 2606 C CA . GLN B 1 112 ? -7.466 15.751 109.724 1.00 12.89 112 GLN B CA 1
ATOM 2607 C C . GLN B 1 112 ? -7.577 16.727 108.550 1.00 11.74 112 GLN B C 1
ATOM 2608 O O . GLN B 1 112 ? -7.721 17.935 108.750 1.00 12.76 112 GLN B O 1
ATOM 2614 N N . SER B 1 113 ? -7.512 16.212 107.323 1.00 10.16 113 SER B N 1
ATOM 2615 C CA . SER B 1 113 ? -7.586 17.070 106.146 1.00 9.97 113 SER B CA 1
ATOM 2616 C C . SER B 1 113 ? -8.996 17.623 105.952 1.00 10.70 113 SER B C 1
ATOM 2617 O O . SER B 1 113 ? -9.162 18.775 105.542 1.00 10.24 113 SER B O 1
ATOM 2620 N N . LEU B 1 114 ? -10.012 16.809 106.213 1.00 10.21 114 LEU B N 1
ATOM 2621 C CA . LEU B 1 114 ? -11.382 17.304 106.149 1.00 10.43 114 LEU B CA 1
ATOM 2622 C C . LEU B 1 114 ? -11.540 18.440 107.162 1.00 11.49 114 LEU B C 1
ATOM 2623 O O . LEU B 1 114 ? -12.125 19.483 106.873 1.00 12.66 114 LEU B O 1
ATOM 2628 N N . ALA B 1 115 ? -11.000 18.246 108.352 1.00 11.65 115 ALA B N 1
ATOM 2629 C CA . ALA B 1 115 ? -11.062 19.293 109.367 1.00 12.58 115 ALA B CA 1
ATOM 2630 C C . ALA B 1 115 ? -10.331 20.570 108.924 1.00 12.73 115 ALA B C 1
ATOM 2631 O O . ALA B 1 115 ? -10.860 21.687 109.059 1.00 13.55 115 ALA B O 1
ATOM 2633 N N . ASP B 1 116 ? -9.110 20.399 108.409 1.00 12.66 116 ASP B N 1
ATOM 2634 C CA . ASP B 1 116 ? -8.278 21.509 107.924 1.00 12.29 116 ASP B CA 1
ATOM 2635 C C . ASP B 1 116 ? -9.050 22.359 106.923 1.00 12.36 116 ASP B C 1
ATOM 2636 O O . ASP B 1 116 ? -8.906 23.580 106.881 1.00 15.00 116 ASP B O 1
ATOM 2641 N N . ALA B 1 117 ? -9.802 21.686 106.059 1.00 11.92 117 ALA B N 1
ATOM 2642 C CA . ALA B 1 117 ? -10.509 22.329 104.961 1.00 12.19 117 ALA B CA 1
ATOM 2643 C C . ALA B 1 117 ? -11.902 22.748 105.375 1.00 12.79 117 ALA B C 1
ATOM 2644 O O . ALA B 1 117 ? -12.712 23.131 104.533 1.00 13.46 117 ALA B O 1
ATOM 2646 N N . GLY B 1 118 ? -12.182 22.673 106.674 1.00 12.52 118 GLY B N 1
ATOM 2647 C CA . GLY B 1 118 ? -13.455 23.133 107.212 1.00 12.59 118 GLY B CA 1
ATOM 2648 C C . GLY B 1 118 ? -14.684 22.370 106.729 1.00 11.62 118 GLY B C 1
ATOM 2649 O O . GLY B 1 118 ? -15.795 22.910 106.721 1.00 13.27 118 GLY B O 1
ATOM 2650 N N . LEU B 1 119 ? -14.480 21.109 106.340 1.00 13.07 119 LEU B N 1
ATOM 2651 C CA . LEU B 1 119 ? -15.541 20.289 105.772 1.00 11.15 119 LEU B CA 1
ATOM 2652 C C . LEU B 1 119 ? -16.143 19.296 106.772 1.00 12.33 119 LEU B C 1
ATOM 2653 O O . LEU B 1 119 ? -15.515 18.944 107.772 1.00 14.17 119 LEU B O 1
ATOM 2658 N N . PRO B 1 120 ? -17.365 18.824 106.503 1.00 13.11 120 PRO B N 1
ATOM 2659 C CA . PRO B 1 120 ? -17.987 17.869 107.437 1.00 13.96 120 PRO B CA 1
ATOM 2660 C C . PRO B 1 120 ? -17.218 16.560 107.616 1.00 13.88 120 PRO B C 1
ATOM 2661 O O . PRO B 1 120 ? -16.795 15.938 106.637 1.00 13.07 120 PRO B O 1
ATOM 2665 N N . ALA B 1 121 ? -17.087 16.132 108.866 1.00 15.04 121 ALA B N 1
ATOM 2666 C CA . ALA B 1 121 ? -16.338 14.932 109.205 1.00 14.40 121 ALA B CA 1
ATOM 2667 C C . ALA B 1 121 ? -16.949 13.703 108.556 1.00 14.97 121 ALA B C 1
ATOM 2668 O O . ALA B 1 121 ? -16.235 12.750 108.258 1.00 14.52 121 ALA B O 1
ATOM 2670 N N . GLU B 1 122 ? -18.264 13.738 108.331 1.00 13.77 122 GLU B N 1
ATOM 2671 C CA . GLU B 1 122 ? -18.997 12.596 107.753 1.00 14.96 122 GLU B CA 1
ATOM 2672 C C . GLU B 1 122 ? -18.492 12.204 106.358 1.00 15.31 122 GLU B C 1
ATOM 2673 O O . GLU B 1 122 ? -18.711 11.080 105.911 1.00 14.59 122 GLU B O 1
ATOM 2675 N N . LEU B 1 123 ? -17.853 13.132 105.647 1.00 13.09 123 LEU B N 1
ATOM 2676 C CA . LEU B 1 123 ? -17.297 12.798 104.327 1.00 11.60 123 LEU B CA 1
ATOM 2677 C C . LEU B 1 123 ? -16.288 11.642 104.397 1.00 11.11 123 LEU B C 1
ATOM 2678 O O . LEU B 1 123 ? -16.036 10.984 103.399 1.00 12.47 123 LEU B O 1
ATOM 2683 N N . ALA B 1 124 ? -15.705 11.408 105.564 1.00 11.96 124 ALA B N 1
ATOM 2684 C CA . ALA B 1 124 ? -14.741 10.322 105.722 1.00 12.16 124 ALA B CA 1
ATOM 2685 C C . ALA B 1 124 ? -15.359 8.948 105.427 1.00 11.58 124 ALA B C 1
ATOM 2686 O O . ALA B 1 124 ? -14.655 7.991 105.044 1.00 12.67 124 ALA B O 1
ATOM 2688 N N . LYS B 1 125 ? -16.675 8.855 105.598 1.00 12.54 125 LYS B N 1
ATOM 2689 C CA . LYS B 1 125 ? -17.372 7.612 105.344 1.00 12.51 125 LYS B CA 1
ATOM 2690 C C . LYS B 1 125 ? -17.340 7.207 103.865 1.00 11.82 125 LYS B C 1
ATOM 2691 O O . LYS B 1 125 ? -17.579 6.037 103.536 1.00 12.34 125 LYS B O 1
ATOM 2697 N N . ALA B 1 126 ? -17.027 8.146 102.976 1.00 11.39 126 ALA B N 1
ATOM 2698 C CA . ALA B 1 126 ? -16.875 7.816 101.555 1.00 10.68 126 ALA B CA 1
ATOM 2699 C C . ALA B 1 126 ? -15.772 6.795 101.319 1.00 10.85 126 ALA B C 1
ATOM 2700 O O . ALA B 1 126 ? -15.798 6.075 100.324 1.00 10.84 126 ALA B O 1
ATOM 2702 N N . ALA B 1 127 ? -14.788 6.740 102.208 1.00 12.05 127 ALA B N 1
ATOM 2703 C CA . ALA B 1 127 ? -13.674 5.826 101.999 1.00 11.18 127 ALA B CA 1
ATOM 2704 C C . ALA B 1 127 ? -14.121 4.381 102.071 1.00 13.02 127 ALA B C 1
ATOM 2705 O O . ALA B 1 127 ? -13.477 3.513 101.451 1.00 15.40 127 ALA B O 1
ATOM 2707 N N . THR B 1 128 ? -15.190 4.114 102.825 1.00 12.20 128 THR B N 1
ATOM 2708 C CA . THR B 1 128 ? -15.681 2.744 102.994 1.00 13.70 128 THR B CA 1
ATOM 2709 C C . THR B 1 128 ? -17.005 2.579 102.245 1.00 13.41 128 THR B C 1
ATOM 2710 O O . THR B 1 128 ? -18.025 2.198 102.807 1.00 13.30 128 THR B O 1
ATOM 2714 N N . SER B 1 129 ? -16.957 2.906 100.963 1.00 11.87 129 SER B N 1
ATOM 2715 C CA . SER B 1 129 ? -18.116 2.860 100.092 1.00 11.37 129 SER B CA 1
ATOM 2716 C C . SER B 1 129 ? -17.648 2.728 98.653 1.00 12.96 129 SER B C 1
ATOM 2717 O O . SER B 1 129 ? -16.545 3.196 98.318 1.00 13.14 129 SER B O 1
ATOM 2720 N N . ASP B 1 130 ? -18.459 2.101 97.800 1.00 12.15 130 ASP B N 1
ATOM 2721 C CA . ASP B 1 130 ? -18.184 2.201 96.360 1.00 13.94 130 ASP B CA 1
ATOM 2722 C C . ASP B 1 130 ? -19.128 3.181 95.648 1.00 13.00 130 ASP B C 1
ATOM 2723 O O . ASP B 1 130 ? -19.145 3.244 94.418 1.00 14.82 130 ASP B O 1
ATOM 2728 N N . ALA B 1 131 ? -19.878 3.969 96.411 1.00 12.79 131 ALA B N 1
ATOM 2729 C CA . ALA B 1 131 ? -20.884 4.872 95.835 1.00 14.71 131 ALA B CA 1
ATOM 2730 C C . ALA B 1 131 ? -20.290 5.999 95.001 1.00 15.40 131 ALA B C 1
ATOM 2731 O O . ALA B 1 131 ? -20.996 6.628 94.194 1.00 20.05 131 ALA B O 1
ATOM 2733 N N . TYR B 1 132 ? -19.002 6.263 95.200 1.00 12.82 132 TYR B N 1
ATOM 2734 C CA . TYR B 1 132 ? -18.320 7.338 94.488 1.00 12.73 132 TYR B CA 1
ATOM 2735 C C . TYR B 1 132 ? -17.408 6.796 93.393 1.00 12.24 132 TYR B C 1
ATOM 2736 O O . TYR B 1 132 ? -16.774 7.560 92.682 1.00 11.95 132 TYR B O 1
ATOM 2745 N N . ASP B 1 133 ? -17.347 5.473 93.243 1.00 11.78 133 ASP B N 1
ATOM 2746 C CA . ASP B 1 133 ? -16.366 4.880 92.332 1.00 11.68 133 ASP B CA 1
ATOM 2747 C C . ASP B 1 133 ? -16.664 5.130 90.844 1.00 13.53 133 ASP B C 1
ATOM 2748 O O . ASP B 1 133 ? -15.751 5.273 90.039 1.00 13.04 133 ASP B O 1
ATOM 2753 N N A ASN B 1 134 ? -17.935 5.176 90.472 0.47 15.69 134 ASN B N 1
ATOM 2754 N N B ASN B 1 134 ? -17.933 5.196 90.488 0.53 14.92 134 ASN B N 1
ATOM 2755 C CA A ASN B 1 134 ? -18.278 5.456 89.089 0.47 18.04 134 ASN B CA 1
ATOM 2756 C CA B ASN B 1 134 ? -18.278 5.460 89.113 0.53 16.71 134 ASN B CA 1
ATOM 2757 C C A ASN B 1 134 ? -17.874 6.883 88.735 0.47 16.88 134 ASN B C 1
ATOM 2758 C C B ASN B 1 134 ? -17.863 6.877 88.746 0.53 16.20 134 ASN B C 1
ATOM 2759 O O A ASN B 1 134 ? -17.314 7.133 87.669 0.47 16.06 134 ASN B O 1
ATOM 2760 O O B ASN B 1 134 ? -17.283 7.115 87.686 0.53 15.11 134 ASN B O 1
ATOM 2769 N N . ALA B 1 135 ? -18.143 7.818 89.638 1.00 15.39 135 ALA B N 1
ATOM 2770 C CA . ALA B 1 135 ? -17.726 9.191 89.438 1.00 13.83 135 ALA B CA 1
ATOM 2771 C C . ALA B 1 135 ? -16.204 9.297 89.383 1.00 13.53 135 ALA B C 1
ATOM 2772 O O . ALA B 1 135 ? -15.656 10.066 88.578 1.00 12.72 135 ALA B O 1
ATOM 2774 N N . LEU B 1 136 ? -15.536 8.558 90.263 1.00 11.69 136 LEU B N 1
ATOM 2775 C CA . LEU B 1 136 ? -14.088 8.558 90.325 1.00 10.05 136 LEU B CA 1
ATOM 2776 C C . LEU B 1 136 ? -13.493 8.039 89.013 1.00 13.19 136 LEU B C 1
ATOM 2777 O O . LEU B 1 136 ? -12.555 8.618 88.478 1.00 12.68 136 LEU B O 1
ATOM 2782 N N . ARG B 1 137 ? -14.053 6.954 88.491 1.00 11.90 137 ARG B N 1
ATOM 2783 C CA . ARG B 1 137 ? -13.542 6.363 87.263 1.00 12.86 137 ARG B CA 1
ATOM 2784 C C . ARG B 1 137 ? -13.763 7.304 86.089 1.00 12.07 137 ARG B C 1
ATOM 2785 O O . ARG B 1 137 ? -12.901 7.405 85.218 1.00 14.41 137 ARG B O 1
ATOM 2793 N N . LYS B 1 138 ? -14.914 7.976 86.052 1.00 12.85 138 LYS B N 1
ATOM 2794 C CA . LYS B 1 138 ? -15.194 8.937 84.973 1.00 14.32 138 LYS B CA 1
ATOM 2795 C C . LYS B 1 138 ? -14.164 10.068 84.986 1.00 13.65 138 LYS B C 1
ATOM 2796 O O . LYS B 1 138 ? -13.646 10.484 83.932 1.00 14.57 138 LYS B O 1
ATOM 2802 N N . SER B 1 139 ? -13.881 10.583 86.184 1.00 12.23 139 SER B N 1
ATOM 2803 C CA . SER B 1 139 ? -12.919 11.667 86.349 1.00 13.40 139 SER B CA 1
ATOM 2804 C C . SER B 1 139 ? -11.508 11.220 85.964 1.00 13.02 139 SER B C 1
ATOM 2805 O O . SER B 1 139 ? -10.779 11.903 85.231 1.00 13.98 139 SER B O 1
ATOM 2808 N N . HIS B 1 140 ? -11.142 10.037 86.437 1.00 12.19 140 HIS B N 1
ATOM 2809 C CA . HIS B 1 140 ? -9.826 9.485 86.182 1.00 11.89 140 HIS B CA 1
ATOM 2810 C C . HIS B 1 140 ? -9.590 9.357 84.678 1.00 13.94 140 HIS B C 1
ATOM 2811 O O . HIS B 1 140 ? -8.595 9.829 84.134 1.00 15.20 140 HIS B O 1
ATOM 2818 N N . HIS B 1 141 ? -10.533 8.747 83.992 1.00 12.09 141 HIS B N 1
ATOM 2819 C CA . HIS B 1 141 ? -10.336 8.485 82.566 1.00 14.77 141 HIS B CA 1
ATOM 2820 C C . HIS B 1 141 ? -10.338 9.761 81.742 1.00 16.83 141 HIS B C 1
ATOM 2821 O O . HIS B 1 141 ? -9.597 9.863 80.770 1.00 16.95 141 HIS B O 1
ATOM 2828 N N . ALA B 1 142 ? -11.097 10.770 82.169 1.00 15.74 142 ALA B N 1
ATOM 2829 C CA . ALA B 1 142 ? -11.078 12.057 81.481 1.00 17.16 142 ALA B CA 1
ATOM 2830 C C . ALA B 1 142 ? -9.673 12.666 81.458 1.00 16.05 142 ALA B C 1
ATOM 2831 O O . ALA B 1 142 ? -9.295 13.364 80.511 1.00 18.85 142 ALA B O 1
ATOM 2833 N N . GLY B 1 143 ? -8.907 12.418 82.507 1.00 17.01 143 GLY B N 1
ATOM 2834 C CA . GLY B 1 143 ? -7.579 12.973 82.607 1.00 20.01 143 GLY B CA 1
ATOM 2835 C C . GLY B 1 143 ? -6.517 12.093 81.984 1.00 21.41 143 GLY B C 1
ATOM 2836 O O . GLY B 1 143 ? -5.610 12.575 81.309 1.00 24.69 143 GLY B O 1
ATOM 2837 N N . MET B 1 144 ? -6.621 10.797 82.199 1.00 19.13 144 MET B N 1
ATOM 2838 C CA . MET B 1 144 ? -5.486 9.917 81.954 1.00 21.40 144 MET B CA 1
ATOM 2839 C C . MET B 1 144 ? -5.500 9.325 80.547 1.00 23.31 144 MET B C 1
ATOM 2840 O O . MET B 1 144 ? -4.449 9.062 79.973 1.00 26.51 144 MET B O 1
ATOM 2845 N N . ASP B 1 145 ? -6.682 9.133 79.985 1.00 24.55 145 ASP B N 1
ATOM 2846 C CA . ASP B 1 145 ? -6.809 8.487 78.677 1.00 28.79 145 ASP B CA 1
ATOM 2847 C C . ASP B 1 145 ? -6.213 9.319 77.551 1.00 32.17 145 ASP B C 1
ATOM 2848 O O . ASP B 1 145 ? -5.749 8.780 76.535 1.00 32.93 145 ASP B O 1
ATOM 2853 N N . ALA B 1 146 ? -6.247 10.633 77.736 1.00 33.19 146 ALA B N 1
ATOM 2854 C CA . ALA B 1 146 ? -5.929 11.576 76.676 1.00 36.61 146 ALA B CA 1
ATOM 2855 C C . ALA B 1 146 ? -4.435 11.689 76.383 1.00 39.64 146 ALA B C 1
ATOM 2856 O O . ALA B 1 146 ? -4.065 12.309 75.389 1.00 43.24 146 ALA B O 1
ATOM 2858 N N . VAL B 1 147 ? -3.589 11.113 77.246 1.00 39.45 147 VAL B N 1
ATOM 2859 C CA . VAL B 1 147 ? -2.134 11.099 77.038 1.00 39.53 147 VAL B CA 1
ATOM 2860 C C . VAL B 1 147 ? -1.569 9.689 77.215 1.00 40.59 147 VAL B C 1
ATOM 2862 N N . VAL B 1 151 ? 0.078 6.010 79.908 1.00 45.62 151 VAL B N 1
ATOM 2863 C CA . VAL B 1 151 ? 1.190 6.418 80.761 1.00 43.81 151 VAL B CA 1
ATOM 2864 C C . VAL B 1 151 ? 0.709 6.714 82.186 1.00 40.81 151 VAL B C 1
ATOM 2865 O O . VAL B 1 151 ? -0.337 6.217 82.622 1.00 44.14 151 VAL B O 1
ATOM 2869 N N . GLY B 1 152 ? 1.473 7.514 82.920 1.00 34.05 152 GLY B N 1
ATOM 2870 C CA . GLY B 1 152 ? 1.123 7.815 84.296 1.00 27.02 152 GLY B CA 1
ATOM 2871 C C . GLY B 1 152 ? 1.017 9.289 84.638 1.00 21.37 152 GLY B C 1
ATOM 2872 O O . GLY B 1 152 ? 0.757 10.146 83.803 1.00 21.98 152 GLY B O 1
ATOM 2873 N N . THR B 1 153 ? 1.211 9.570 85.912 1.00 19.08 153 THR B N 1
ATOM 2874 C CA . THR B 1 153 ? 1.146 10.926 86.433 1.00 17.17 153 THR B CA 1
ATOM 2875 C C . THR B 1 153 ? 2.515 11.558 86.406 1.00 17.82 153 THR B C 1
ATOM 2876 O O . THR B 1 153 ? 3.526 10.858 86.443 1.00 18.42 153 THR B O 1
ATOM 2880 N N . PRO B 1 154 ? 2.566 12.895 86.371 1.00 17.15 154 PRO B N 1
ATOM 2881 C CA . PRO B 1 154 ? 1.450 13.841 86.395 1.00 16.42 154 PRO B CA 1
ATOM 2882 C C . PRO B 1 154 ? 0.856 14.130 85.003 1.00 17.18 154 PRO B C 1
ATOM 2883 O O . PRO B 1 154 ? 1.585 14.070 84.016 1.00 17.57 154 PRO B O 1
ATOM 2887 N N . THR B 1 155 ? -0.443 14.432 84.951 1.00 17.21 155 THR B N 1
ATOM 2888 C CA . THR B 1 155 ? -1.142 14.789 83.712 1.00 19.26 155 THR B CA 1
ATOM 2889 C C . THR B 1 155 ? -1.892 16.133 83.809 1.00 18.76 155 THR B C 1
ATOM 2890 O O . THR B 1 155 ? -2.669 16.394 84.752 1.00 18.31 155 THR B O 1
ATOM 2894 N N . ILE B 1 156 ? -1.649 16.987 82.823 1.00 16.50 156 ILE B N 1
ATOM 2895 C CA . ILE B 1 156 ? -2.208 18.329 82.803 1.00 14.32 156 ILE B CA 1
ATOM 2896 C C . ILE B 1 156 ? -2.813 18.581 81.433 1.00 14.29 156 ILE B C 1
ATOM 2897 O O . ILE B 1 156 ? -2.332 18.051 80.428 1.00 17.03 156 ILE B O 1
ATOM 2902 N N . HIS B 1 157 ? -3.876 19.369 81.381 1.00 13.16 157 HIS B N 1
ATOM 2903 C CA . HIS B 1 157 ? -4.340 19.900 80.105 1.00 12.85 157 HIS B CA 1
ATOM 2904 C C . HIS B 1 157 ? -4.114 21.391 80.137 1.00 11.77 157 HIS B C 1
ATOM 2905 O O . HIS B 1 157 ? -4.531 22.085 81.077 1.00 13.46 157 HIS B O 1
ATOM 2912 N N . VAL B 1 158 ? -3.416 21.874 79.120 1.00 12.92 158 VAL B N 1
ATOM 2913 C CA . VAL B 1 158 ? -3.094 23.279 78.972 1.00 13.70 158 VAL B CA 1
ATOM 2914 C C . VAL B 1 158 ? -3.947 23.793 77.831 1.00 14.36 158 VAL B C 1
ATOM 2915 O O . VAL B 1 158 ? -3.765 23.392 76.683 1.00 16.65 158 VAL B O 1
ATOM 2919 N N . ASN B 1 159 ? -4.912 24.647 78.148 1.00 15.74 159 ASN B N 1
ATOM 2920 C CA . ASN B 1 159 ? -5.860 25.114 77.149 1.00 18.63 159 ASN B CA 1
ATOM 2921 C C . ASN B 1 159 ? -6.446 23.960 76.328 1.00 20.32 159 ASN B C 1
ATOM 2922 O O . ASN B 1 159 ? -6.513 24.024 75.097 1.00 20.98 159 ASN B O 1
ATOM 2927 N N . GLY B 1 160 ? -6.855 22.900 77.027 1.00 19.85 160 GLY B N 1
ATOM 2928 C CA . GLY B 1 160 ? -7.526 21.779 76.398 1.00 19.37 160 GLY B CA 1
ATOM 2929 C C . GLY B 1 160 ? -6.596 20.752 75.780 1.00 19.37 160 GLY B C 1
ATOM 2930 O O . GLY B 1 160 ? -7.069 19.753 75.241 1.00 22.55 160 GLY B O 1
ATOM 2931 N N . VAL B 1 161 ? -5.283 20.981 75.857 1.00 16.48 161 VAL B N 1
ATOM 2932 C CA . VAL B 1 161 ? -4.314 20.086 75.247 1.00 16.25 161 VAL B CA 1
ATOM 2933 C C . VAL B 1 161 ? -3.615 19.259 76.324 1.00 13.73 161 VAL B C 1
ATOM 2934 O O . VAL B 1 161 ? -2.964 19.796 77.216 1.00 15.49 161 VAL B O 1
ATOM 2938 N N . ALA B 1 162 ? -3.742 17.942 76.218 1.00 14.90 162 ALA B N 1
ATOM 2939 C CA . ALA B 1 162 ? -3.250 17.031 77.241 1.00 13.31 162 ALA B CA 1
ATOM 2940 C C . ALA B 1 162 ? -1.773 16.696 77.079 1.00 12.81 162 ALA B C 1
ATOM 2941 O O . ALA B 1 162 ? -1.295 16.370 75.968 1.00 14.63 162 ALA B O 1
ATOM 2943 N N . PHE B 1 163 ? -1.070 16.737 78.204 1.00 12.90 163 PHE B N 1
ATOM 2944 C CA . PHE B 1 163 ? 0.332 16.367 78.288 1.00 12.59 163 PHE B CA 1
ATOM 2945 C C . PHE B 1 163 ? 0.559 15.516 79.514 1.00 13.03 163 PHE B C 1
ATOM 2946 O O . PHE B 1 163 ? -0.132 15.679 80.536 1.00 14.52 163 PHE B O 1
ATOM 2954 N N . PHE B 1 164 ? 1.545 14.642 79.403 1.00 13.27 164 PHE B N 1
ATOM 2955 C CA . PHE B 1 164 ? 2.229 14.061 80.536 1.00 12.43 164 PHE B CA 1
ATOM 2956 C C . PHE B 1 164 ? 3.277 15.067 80.962 1.00 12.64 164 PHE B C 1
ATOM 2957 O O . PHE B 1 164 ? 4.064 15.540 80.141 1.00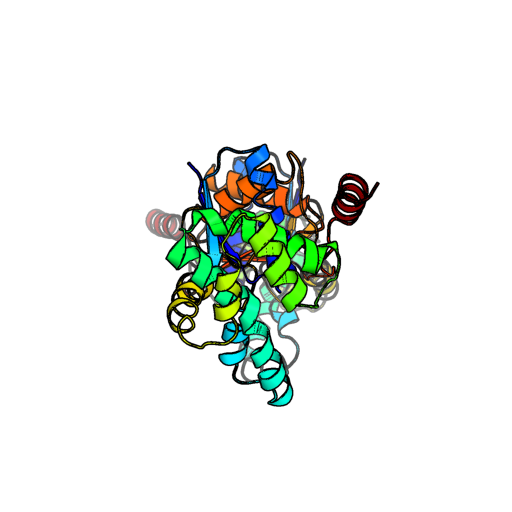 13.91 164 PHE B O 1
ATOM 2965 N N . GLY B 1 165 ? 3.279 15.420 82.241 1.00 13.25 165 GLY B N 1
ATOM 2966 C CA . GLY B 1 165 ? 4.206 16.420 82.739 1.00 14.58 165 GLY B CA 1
ATOM 2967 C C . GLY B 1 165 ? 3.506 17.744 82.972 1.00 15.72 165 GLY B C 1
ATOM 2968 O O . GLY B 1 165 ? 2.278 17.805 83.014 1.00 19.31 165 GLY B O 1
ATOM 2969 N N . PRO B 1 166 ? 4.280 18.819 83.155 1.00 14.15 166 PRO B N 1
ATOM 2970 C CA . PRO B 1 166 ? 5.743 18.778 83.271 1.00 14.00 166 PRO B CA 1
ATOM 2971 C C . PRO B 1 166 ? 6.199 18.000 84.492 1.00 12.29 166 PRO B C 1
ATOM 2972 O O . PRO B 1 166 ? 5.642 18.173 85.574 1.00 13.02 166 PRO B O 1
ATOM 2976 N N . VAL B 1 167 ? 7.197 17.150 84.304 1.00 11.44 167 VAL B N 1
ATOM 2977 C CA . VAL B 1 167 ? 7.810 16.427 85.389 1.00 10.35 167 VAL B CA 1
ATOM 2978 C C . VAL B 1 167 ? 8.814 17.350 86.031 1.00 10.65 167 VAL B C 1
ATOM 2979 O O . VAL B 1 167 ? 9.821 17.744 85.415 1.00 12.00 167 VAL B O 1
ATOM 2983 N N . LEU B 1 168 ? 8.501 17.710 87.265 1.00 11.03 168 LEU B N 1
ATOM 2984 C CA . LEU B 1 168 ? 9.298 18.619 88.053 1.00 10.53 168 LEU B CA 1
ATOM 2985 C C . LEU B 1 168 ? 9.708 17.933 89.354 1.00 9.70 168 LEU B C 1
ATOM 2986 O O . LEU B 1 168 ? 8.871 17.373 90.042 1.00 11.32 168 LEU B O 1
ATOM 2991 N N . SER B 1 169 ? 10.988 17.978 89.710 1.00 9.97 169 SER B N 1
ATOM 2992 C CA . SER B 1 169 ? 11.418 17.341 90.963 1.00 10.85 169 SER B CA 1
ATOM 2993 C C . SER B 1 169 ? 11.476 18.325 92.128 1.00 9.67 169 SER B C 1
ATOM 2994 O O . SER B 1 169 ? 11.688 17.930 93.260 1.00 12.99 169 SER B O 1
ATOM 2997 N N A LYS B 1 170 ? 11.284 19.603 91.830 0.51 11.28 170 LYS B N 1
ATOM 2998 N N B LYS B 1 170 ? 11.292 19.606 91.830 0.49 11.60 170 LYS B N 1
ATOM 2999 C CA A LYS B 1 170 ? 11.221 20.652 92.841 0.51 12.38 170 LYS B CA 1
ATOM 3000 C CA B LYS B 1 170 ? 11.235 20.646 92.850 0.49 13.31 170 LYS B CA 1
ATOM 3001 C C A LYS B 1 170 ? 10.162 21.648 92.397 0.51 11.07 170 LYS B C 1
ATOM 3002 C C B LYS B 1 170 ? 10.256 21.733 92.403 0.49 12.00 170 LYS B C 1
ATOM 3003 O O A LYS B 1 170 ? 9.916 21.807 91.200 0.51 11.76 170 LYS B O 1
ATOM 3004 O O B LYS B 1 170 ? 10.163 22.041 91.211 0.49 12.62 170 LYS B O 1
ATOM 3015 N N . ILE B 1 171 ? 9.534 22.320 93.357 1.00 11.83 171 ILE B N 1
ATOM 3016 C CA . ILE B 1 171 ? 8.478 23.297 93.038 1.00 11.95 171 ILE B CA 1
ATOM 3017 C C . ILE B 1 171 ? 9.087 24.620 92.573 1.00 11.94 171 ILE B C 1
ATOM 3018 O O . ILE B 1 171 ? 9.793 25.270 93.345 1.00 12.66 171 ILE B O 1
ATOM 3023 N N . PRO B 1 172 ? 8.801 25.038 91.318 1.00 11.52 172 PRO B N 1
ATOM 3024 C CA . PRO B 1 172 ? 9.249 26.360 90.874 1.00 11.66 172 PRO B CA 1
ATOM 3025 C C . PRO B 1 172 ? 8.350 27.418 91.481 1.00 11.40 172 PRO B C 1
ATOM 3026 O O . PRO B 1 172 ? 7.160 27.159 91.660 1.00 12.99 172 PRO B O 1
ATOM 3030 N N . ARG B 1 173 ? 8.899 28.594 91.765 1.00 12.82 173 ARG B N 1
ATOM 3031 C CA . ARG B 1 173 ? 8.133 29.632 92.433 1.00 14.55 173 ARG B CA 1
ATOM 3032 C C . ARG B 1 173 ? 8.130 30.933 91.653 1.00 14.11 173 ARG B C 1
ATOM 3033 O O . ARG B 1 173 ? 9.004 31.190 90.822 1.00 16.45 173 ARG B O 1
ATOM 3041 N N . GLY B 1 174 ? 7.155 31.767 91.958 1.00 15.95 174 GLY B N 1
ATOM 3042 C CA . GLY B 1 174 ? 7.125 33.112 91.431 1.00 17.12 174 GLY B CA 1
ATOM 3043 C C . GLY B 1 174 ? 7.218 33.222 89.927 1.00 17.38 174 GLY B C 1
ATOM 3044 O O . GLY B 1 174 ? 6.614 32.449 89.166 1.00 16.66 174 GLY B O 1
ATOM 3045 N N . GLU B 1 175 ? 7.984 34.204 89.478 1.00 17.34 175 GLU B N 1
ATOM 3046 C CA . GLU B 1 175 ? 8.048 34.486 88.056 1.00 18.36 175 GLU B CA 1
ATOM 3047 C C . GLU B 1 175 ? 8.660 33.301 87.302 1.00 17.45 175 GLU B C 1
ATOM 3048 O O . GLU B 1 175 ? 8.344 33.085 86.144 1.00 17.56 175 GLU B O 1
ATOM 3054 N N . GLU B 1 176 ? 9.517 32.518 87.951 1.00 17.38 176 GLU B N 1
ATOM 3055 C CA . GLU B 1 176 ? 10.078 31.354 87.273 1.00 17.25 176 GLU B CA 1
ATOM 3056 C C . GLU B 1 176 ? 8.967 30.352 86.954 1.00 14.68 176 GLU B C 1
ATOM 3057 O O . GLU B 1 176 ? 8.917 29.752 85.867 1.00 13.51 176 GLU B O 1
ATOM 3063 N N . ALA B 1 177 ? 8.072 30.148 87.910 1.00 12.96 177 ALA B N 1
ATOM 3064 C CA . ALA B 1 177 ? 6.901 29.328 87.662 1.00 10.95 177 ALA B CA 1
ATOM 3065 C C . ALA B 1 177 ? 6.088 29.876 86.486 1.00 12.38 177 ALA B C 1
ATOM 3066 O O . ALA B 1 177 ? 5.643 29.134 85.600 1.00 11.58 177 ALA B O 1
ATOM 3068 N N . GLY B 1 178 ? 5.903 31.191 86.459 1.00 13.24 178 GLY B N 1
ATOM 3069 C CA . GLY B 1 178 ? 5.148 31.806 85.385 1.00 11.26 178 GLY B CA 1
ATOM 3070 C C . GLY B 1 178 ? 5.774 31.628 84.002 1.00 10.96 178 GLY B C 1
ATOM 3071 O O . GLY B 1 178 ? 5.063 31.391 83.018 1.00 11.39 178 GLY B O 1
ATOM 3072 N N . LYS B 1 179 ? 7.099 31.724 83.918 1.00 13.04 179 LYS B N 1
ATOM 3073 C CA . LYS B 1 179 ? 7.776 31.535 82.640 1.00 12.78 179 LYS B CA 1
ATOM 3074 C C . LYS B 1 179 ? 7.635 30.095 82.158 1.00 11.42 179 LYS B C 1
ATOM 3075 O O . LYS B 1 179 ? 7.478 29.858 80.960 1.00 12.19 179 LYS B O 1
ATOM 3081 N N . LEU B 1 180 ? 7.653 29.135 83.080 1.00 10.89 180 LEU B N 1
ATOM 3082 C CA . LEU B 1 180 ? 7.474 27.743 82.704 1.00 10.65 180 LEU B CA 1
ATOM 3083 C C . LEU B 1 180 ? 6.056 27.500 82.173 1.00 10.71 180 LEU B C 1
ATOM 3084 O O . LEU B 1 180 ? 5.834 26.645 81.297 1.00 11.44 180 LEU B O 1
ATOM 3089 N N . TRP B 1 181 ? 5.083 28.222 82.724 1.00 10.74 181 TRP B N 1
ATOM 3090 C CA . TRP B 1 181 ? 3.736 28.178 82.184 1.00 10.84 181 TRP B CA 1
ATOM 3091 C C . TRP B 1 181 ? 3.669 28.783 80.777 1.00 11.63 181 TRP B C 1
ATOM 3092 O O . TRP B 1 181 ? 3.050 28.207 79.883 1.00 12.48 181 TRP B O 1
ATOM 3103 N N . ASP B 1 182 ? 4.286 29.947 80.576 1.00 12.92 182 ASP B N 1
ATOM 3104 C CA . ASP B 1 182 ? 4.273 30.556 79.256 1.00 13.00 182 ASP B CA 1
ATOM 3105 C C . ASP B 1 182 ? 4.838 29.566 78.227 1.00 12.44 182 ASP B C 1
ATOM 3106 O O . ASP B 1 182 ? 4.333 29.435 77.108 1.00 14.04 182 ASP B O 1
ATOM 3111 N N . ALA B 1 183 ? 5.909 28.894 78.611 1.00 11.48 183 ALA B N 1
ATOM 3112 C CA . ALA B 1 183 ? 6.558 27.916 77.746 1.00 12.15 183 ALA B CA 1
ATOM 3113 C C . ALA B 1 183 ? 5.623 26.749 77.426 1.00 10.91 183 ALA B C 1
ATOM 3114 O O . ALA B 1 183 ? 5.557 26.284 76.275 1.00 13.05 183 ALA B O 1
ATOM 3116 N N . SER B 1 184 ? 4.918 26.253 78.447 1.00 12.68 184 SER B N 1
ATOM 3117 C CA . SER B 1 184 ? 3.965 25.155 78.269 1.00 12.71 184 SER B CA 1
ATOM 3118 C C . SER B 1 184 ? 2.829 25.563 77.329 1.00 11.51 184 SER B C 1
ATOM 3119 O O . SER B 1 184 ? 2.369 24.760 76.499 1.00 12.64 184 SER B O 1
ATOM 3122 N N . VAL B 1 185 ? 2.358 26.801 77.469 1.00 12.57 185 VAL B N 1
ATOM 3123 C CA . VAL B 1 185 ? 1.293 27.290 76.619 1.00 13.00 185 VAL B CA 1
ATOM 3124 C C . VAL B 1 185 ? 1.752 27.323 75.149 1.00 11.69 185 VAL B C 1
ATOM 3125 O O . VAL B 1 185 ? 1.010 26.950 74.243 1.00 14.21 185 VAL B O 1
ATOM 3129 N N . THR B 1 186 ? 2.981 27.763 74.924 1.00 10.28 186 THR B N 1
ATOM 3130 C CA . THR B 1 186 ? 3.547 27.752 73.578 1.00 11.15 186 THR B CA 1
ATOM 3131 C C . THR B 1 186 ? 3.609 26.348 73.005 1.00 11.94 186 THR B C 1
ATOM 3132 O O . THR B 1 186 ? 3.219 26.123 71.853 1.00 13.90 186 THR B O 1
ATOM 3136 N N . PHE B 1 187 ? 4.105 25.401 73.791 1.00 12.71 187 PHE B N 1
ATOM 3137 C CA . PHE B 1 187 ? 4.176 24.033 73.294 1.00 13.49 187 PHE B CA 1
ATOM 3138 C C . PHE B 1 187 ? 2.774 23.482 73.003 1.00 14.43 187 PHE B C 1
ATOM 3139 O O . PHE B 1 187 ? 2.565 22.815 71.986 1.00 14.79 187 PHE B O 1
ATOM 3147 N N . ALA B 1 188 ? 1.812 23.781 73.876 1.00 13.85 188 ALA B N 1
ATOM 3148 C CA . ALA B 1 188 ? 0.429 23.342 73.684 1.00 13.99 188 ALA B CA 1
ATOM 3149 C C . ALA B 1 188 ? -0.173 23.913 72.425 1.00 14.41 188 ALA B C 1
ATOM 3150 O O . ALA B 1 188 ? -1.039 23.287 71.817 1.00 19.43 188 ALA B O 1
ATOM 3152 N N . SER B 1 189 ? 0.294 25.097 72.027 1.00 13.87 189 SER B N 1
ATOM 3153 C CA . SER B 1 189 ? -0.291 25.792 70.883 1.00 14.77 189 SER B CA 1
ATOM 3154 C C . SER B 1 189 ? 0.237 25.284 69.535 1.00 13.11 189 SER B C 1
ATOM 3155 O O . SER B 1 189 ? -0.264 25.697 68.511 1.00 16.54 189 SER B O 1
ATOM 3158 N N . TYR B 1 190 ? 1.225 24.391 69.555 1.00 13.17 190 TYR B N 1
ATOM 3159 C CA . TYR B 1 190 ? 1.839 23.853 68.346 1.00 12.58 190 TYR B CA 1
ATOM 3160 C C . TYR B 1 190 ? 1.517 22.366 68.205 1.00 11.74 190 TYR B C 1
ATOM 3161 O O . TYR B 1 190 ? 2.091 21.539 68.902 1.00 12.94 190 TYR B O 1
ATOM 3170 N N . PRO B 1 191 ? 0.572 22.024 67.328 1.00 13.78 191 PRO B N 1
ATOM 3171 C CA . PRO B 1 191 ? 0.039 20.660 67.261 1.00 15.64 191 PRO B CA 1
ATOM 3172 C C . PRO B 1 191 ? 1.066 19.618 66.835 1.00 12.50 191 PRO B C 1
ATOM 3173 O O . PRO B 1 191 ? 0.781 18.420 66.936 1.00 14.23 191 PRO B O 1
ATOM 3177 N N . HIS B 1 192 ? 2.219 20.060 66.329 1.00 12.38 192 HIS B N 1
ATOM 3178 C CA . HIS B 1 192 ? 3.229 19.152 65.793 1.00 11.19 192 HIS B CA 1
ATOM 3179 C C . HIS B 1 192 ? 4.411 18.983 66.745 1.00 11.38 192 HIS B C 1
ATOM 3180 O O . HIS B 1 192 ? 5.438 18.430 66.361 1.00 12.44 192 HIS B O 1
ATOM 3187 N N . PHE B 1 193 ? 4.256 19.447 67.985 1.00 10.89 193 PHE B N 1
ATOM 3188 C CA . PHE B 1 193 ? 5.217 19.179 69.062 1.00 10.53 193 PHE B CA 1
ATOM 3189 C C . PHE B 1 193 ? 4.742 18.016 69.921 1.00 11.43 193 PHE B C 1
ATOM 3190 O O . PHE B 1 193 ? 3.584 17.977 70.331 1.00 13.10 193 PHE B O 1
ATOM 3198 N N . PHE B 1 194 ? 5.639 17.076 70.202 1.00 9.57 194 PHE B N 1
ATOM 3199 C CA . PHE B 1 194 ? 5.276 15.879 70.970 1.00 12.00 194 PHE B CA 1
ATOM 3200 C C . PHE B 1 194 ? 6.092 15.580 72.214 1.00 12.42 194 PHE B C 1
ATOM 3201 O O . PHE B 1 194 ? 5.568 14.919 73.111 1.00 14.98 194 PHE B O 1
ATOM 3209 N N . GLU B 1 195 ? 7.354 16.014 72.294 1.00 11.80 195 GLU B N 1
ATOM 3210 C CA . GLU B 1 195 ? 8.176 15.613 73.435 1.00 12.47 195 GLU B CA 1
ATOM 3211 C C . GLU B 1 195 ? 9.409 16.467 73.624 1.00 11.70 195 GLU B C 1
ATOM 3212 O O . GLU B 1 195 ? 10.090 16.816 72.660 1.00 13.74 195 GLU B O 1
ATOM 3218 N N . LEU B 1 196 ? 9.679 16.794 74.885 1.00 10.73 196 LEU B N 1
ATOM 3219 C CA . LEU B 1 196 ? 10.938 17.369 75.306 1.00 11.04 196 LEU B CA 1
ATOM 3220 C C . LEU B 1 196 ? 11.306 16.674 76.611 1.00 11.26 196 LEU B C 1
ATOM 3221 O O . LEU B 1 196 ? 10.524 16.667 77.560 1.00 12.73 196 LEU B O 1
ATOM 3226 N N . LYS B 1 197 ? 12.477 16.070 76.660 1.00 11.45 197 LYS B N 1
ATOM 3227 C CA . LYS B 1 197 ? 12.797 15.186 77.781 1.00 11.74 197 LYS B CA 1
ATOM 3228 C C . LYS B 1 197 ? 14.282 15.156 78.085 1.00 12.98 197 LYS B C 1
ATOM 3229 O O . LYS B 1 197 ? 15.108 15.202 77.180 1.00 14.33 197 LYS B O 1
ATOM 3235 N N . ARG B 1 198 ? 14.637 15.073 79.367 1.00 14.72 198 ARG B N 1
ATOM 3236 C CA . ARG B 1 198 ? 15.995 14.749 79.7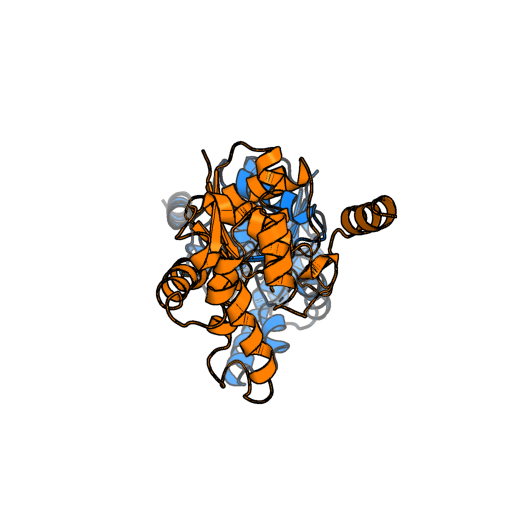28 1.00 16.80 198 ARG B CA 1
ATOM 3237 C C . ARG B 1 198 ? 15.953 13.722 80.839 1.00 15.25 198 ARG B C 1
ATOM 3238 O O . ARG B 1 198 ? 14.938 13.543 81.519 1.00 16.19 198 ARG B O 1
ATOM 3246 N N . THR B 1 199 ? 17.062 13.037 81.020 1.00 19.34 199 THR B N 1
ATOM 3247 C CA . THR B 1 199 ? 17.097 11.899 81.918 1.00 22.89 199 THR B CA 1
ATOM 3248 C C . THR B 1 199 ? 17.057 12.366 83.348 1.00 19.78 199 THR B C 1
ATOM 3249 O O . THR B 1 199 ? 17.793 13.268 83.735 1.00 21.33 199 THR B O 1
ATOM 3253 N N . ARG B 1 200 ? 16.188 11.751 84.138 1.00 18.60 200 ARG B N 1
ATOM 3254 C CA . ARG B 1 200 ? 16.052 12.119 85.535 1.00 17.72 200 ARG B CA 1
ATOM 3255 C C . ARG B 1 200 ? 16.658 11.059 86.432 1.00 18.70 200 ARG B C 1
ATOM 3256 O O . ARG B 1 200 ? 16.346 9.875 86.293 1.00 22.48 200 ARG B O 1
ATOM 3264 N N . THR B 1 201 ? 17.512 11.483 87.355 1.00 20.51 201 THR B N 1
ATOM 3265 C CA . THR B 1 201 ? 18.029 10.581 88.376 1.00 21.82 201 THR B CA 1
ATOM 3266 C C . THR B 1 201 ? 17.848 11.122 89.788 1.00 24.04 201 THR B C 1
ATOM 3267 O O . THR B 1 201 ? 18.430 10.581 90.721 1.00 27.26 201 THR B O 1
ATOM 3271 N N A GLU B 1 202 ? 17.067 12.176 89.958 0.60 18.95 202 GLU B N 1
ATOM 3272 N N B GLU B 1 202 ? 17.055 12.200 89.889 0.40 22.60 202 GLU B N 1
ATOM 3273 C CA A GLU B 1 202 ? 16.818 12.710 91.295 0.60 17.66 202 GLU B CA 1
ATOM 3274 C CA B GLU B 1 202 ? 16.649 12.868 91.139 0.40 22.25 202 GLU B CA 1
ATOM 3275 C C A GLU B 1 202 ? 15.346 12.543 91.645 0.60 16.99 202 GLU B C 1
ATOM 3276 C C B GLU B 1 202 ? 15.299 12.329 91.611 0.40 19.24 202 GLU B C 1
ATOM 3277 O O A GLU B 1 202 ? 14.479 12.629 90.773 0.60 16.59 202 GLU B O 1
ATOM 3278 O O B GLU B 1 202 ? 14.464 11.966 90.793 0.40 18.53 202 GLU B O 1
ATOM 3289 N N . PRO B 1 203 ? 15.067 12.301 92.933 1.00 16.76 203 PRO B N 1
ATOM 3290 C CA . PRO B 1 203 ? 13.714 12.055 93.433 1.00 15.87 203 PRO B CA 1
ATOM 3291 C C . PRO B 1 203 ? 12.971 13.362 93.651 1.00 13.12 203 PRO B C 1
ATOM 3292 O O . PRO B 1 203 ? 13.588 14.423 93.628 1.00 13.92 203 PRO B O 1
ATOM 3296 N N . PRO B 1 204 ? 11.667 13.288 93.912 1.00 12.79 204 PRO B N 1
ATOM 3297 C CA . PRO B 1 204 ? 10.924 14.487 94.302 1.00 13.25 204 PRO B CA 1
ATOM 3298 C C . PRO B 1 204 ? 11.510 15.105 95.579 1.00 13.18 204 PRO B C 1
ATOM 3299 O O . PRO B 1 204 ? 11.925 14.374 96.488 1.00 15.48 204 PRO B O 1
ATOM 3303 N N . GLN B 1 205 ? 11.527 16.437 95.636 1.00 12.12 205 GLN B N 1
ATOM 3304 C CA . GLN B 1 205 ? 11.896 17.152 96.850 1.00 12.94 205 GLN B CA 1
ATOM 3305 C C . GLN B 1 205 ? 10.778 18.107 97.203 1.00 14.70 205 GLN B C 1
ATOM 3306 O O . GLN B 1 205 ? 10.324 18.891 96.360 1.00 15.31 205 GLN B O 1
ATOM 3312 N N . PHE B 1 206 ? 10.324 18.031 98.454 1.00 13.39 206 PHE B N 1
ATOM 3313 C CA . PHE B 1 206 ? 9.170 18.799 98.874 1.00 12.16 206 PHE B CA 1
ATOM 3314 C C . PHE B 1 206 ? 9.621 20.030 99.620 1.00 13.04 206 PHE B C 1
ATOM 3315 O O . PHE B 1 206 ? 10.771 20.105 100.063 1.00 14.48 206 PHE B O 1
ATOM 3323 N N . ASP B 1 207 ? 8.726 21.004 99.739 1.00 14.01 207 ASP B N 1
ATOM 3324 C CA . ASP B 1 207 ? 9.048 22.265 100.407 1.00 15.37 207 ASP B CA 1
ATOM 3325 C C . ASP B 1 207 ? 8.538 22.162 101.827 1.00 16.09 207 ASP B C 1
ATOM 3326 O O . ASP B 1 207 ? 7.389 22.495 102.113 1.00 17.36 207 ASP B O 1
ATOM 3331 N N . LYS B 1 208 ? 9.388 21.663 102.712 1.00 14.94 208 LYS B N 1
ATOM 3332 C CA . LYS B 1 208 ? 8.952 21.316 104.053 1.00 17.28 208 LYS B CA 1
ATOM 3333 C C . LYS B 1 208 ? 9.155 22.384 105.104 1.00 16.08 208 LYS B C 1
ATOM 3334 O O . LYS B 1 208 ? 8.861 22.159 106.266 1.00 15.71 208 LYS B O 1
ATOM 3340 N N . LEU B 1 209 ? 9.673 23.539 104.717 1.00 15.96 209 LEU B N 1
ATOM 3341 C CA . LEU B 1 209 ? 9.979 24.584 105.695 1.00 16.33 209 LEU B CA 1
ATOM 3342 C C . LEU B 1 209 ? 8.732 25.131 106.396 1.00 17.68 209 LEU B C 1
ATOM 3343 O O . LEU B 1 209 ? 8.722 25.294 107.608 1.00 17.20 209 LEU B O 1
ATOM 3348 N N . ALA B 1 210 ? 7.671 25.414 105.643 1.00 16.70 210 ALA B N 1
ATOM 3349 C CA . ALA B 1 210 ? 6.469 25.957 106.264 1.00 16.16 210 ALA B CA 1
ATOM 3350 C C . ALA B 1 210 ? 5.898 24.966 107.288 1.00 17.62 210 ALA B C 1
ATOM 3351 O O . ALA B 1 210 ? 5.423 25.359 108.363 1.00 20.08 210 ALA B O 1
ATOM 3353 N N . ALA B 1 211 ? 5.915 23.682 106.952 1.00 17.46 211 ALA B N 1
ATOM 3354 C CA . ALA B 1 211 ? 5.359 22.681 107.862 1.00 19.13 211 ALA B CA 1
ATOM 3355 C C . ALA B 1 211 ? 6.171 22.621 109.148 1.00 18.54 211 ALA B C 1
ATOM 3356 O O . ALA B 1 211 ? 5.613 22.488 110.247 1.00 19.16 211 ALA B O 1
ATOM 3358 N N . ALA B 1 212 ? 7.491 22.737 109.000 1.00 17.32 212 ALA B N 1
ATOM 3359 C CA . ALA B 1 212 ? 8.408 22.748 110.134 1.00 15.29 212 ALA B CA 1
ATOM 3360 C C . ALA B 1 212 ? 8.184 23.987 110.997 1.00 16.45 212 ALA B C 1
ATOM 3361 O O . ALA B 1 212 ? 8.166 23.902 112.228 1.00 18.80 212 ALA B O 1
ATOM 3363 N N . LEU B 1 213 ? 7.969 25.134 110.365 1.00 17.31 213 LEU B N 1
ATOM 3364 C CA . LEU B 1 213 ? 7.699 26.345 111.130 1.00 19.82 213 LEU B CA 1
ATOM 3365 C C . LEU B 1 213 ? 6.340 26.254 111.835 1.00 20.63 213 LEU B C 1
ATOM 3366 O O . LEU B 1 213 ? 6.194 26.695 112.978 1.00 21.06 213 LEU B O 1
ATOM 3371 N N . GLU B 1 214 ? 5.355 25.665 111.164 1.00 22.05 214 GLU B N 1
ATOM 3372 C CA . GLU B 1 214 ? 4.036 25.454 111.761 1.00 22.59 214 GLU B CA 1
ATOM 3373 C C . GLU B 1 214 ? 4.126 24.571 113.009 1.00 22.77 214 GLU B C 1
ATOM 3374 O O . GLU B 1 214 ? 3.485 24.839 114.038 1.00 25.29 214 GLU B O 1
ATOM 3376 N N . HIS B 1 215 ? 4.918 23.509 112.933 1.00 22.79 215 HIS B N 1
ATOM 3377 C CA . HIS B 1 215 ? 5.085 22.664 114.100 1.00 21.56 215 HIS B CA 1
ATOM 3378 C C . HIS B 1 215 ? 5.672 23.476 115.244 1.00 23.21 215 HIS B C 1
ATOM 3379 O O . HIS B 1 215 ? 5.167 23.456 116.374 1.00 25.58 215 HIS B O 1
ATOM 3386 N N . HIS B 1 216 ? 6.741 24.199 114.948 1.00 22.81 216 HIS B N 1
ATOM 3387 C CA . HIS B 1 216 ? 7.426 24.996 115.955 1.00 22.79 216 HIS B CA 1
ATOM 3388 C C . HIS B 1 216 ? 6.486 25.998 116.630 1.00 24.63 216 HIS B C 1
ATOM 3389 O O . HIS B 1 216 ? 6.483 26.146 117.859 1.00 24.10 216 HIS B O 1
ATOM 3396 N N . HIS B 1 217 ? 5.673 26.683 115.837 1.00 25.39 217 HIS B N 1
ATOM 3397 C CA . HIS B 1 217 ? 4.816 27.724 116.382 1.00 30.73 217 HIS B CA 1
ATOM 3398 C C . HIS B 1 217 ? 3.596 27.172 117.160 1.00 35.13 217 HIS B C 1
ATOM 3399 O O . HIS B 1 217 ? 3.015 27.873 117.998 1.00 34.85 217 HIS B O 1
ATOM 3406 N N . HIS B 1 218 ? 3.215 25.921 116.923 1.00 39.78 218 HIS B N 1
ATOM 3407 C CA . HIS B 1 218 ? 2.148 25.321 117.726 1.00 46.14 218 HIS B CA 1
ATOM 3408 C C . HIS B 1 218 ? 2.638 25.082 119.161 1.00 49.24 218 HIS B C 1
ATOM 3409 O O . HIS B 1 218 ? 1.830 24.953 120.087 1.00 48.77 218 HIS B O 1
ATOM 3411 N N . HIS B 1 219 ? 3.961 25.032 119.339 1.00 51.90 219 HIS B N 1
ATOM 3412 C CA . HIS B 1 219 ? 4.573 24.907 120.663 1.00 54.55 219 HIS B CA 1
ATOM 3413 C C . HIS B 1 219 ? 4.561 26.251 121.395 1.00 55.68 219 HIS B C 1
ATOM 3414 O O . HIS B 1 219 ? 4.932 26.340 122.568 1.00 55.71 219 HIS B O 1
#

Secondary structure (P-SEA, 3-state):
cbbbbbbbccccaaaaaaaaaaaaaaaccbbbbbbbbbbaaaaaaacccccaaaaaaacccaaaaaaaaaaaacccccaaaaaaaaaaaaaccccccaaaaaaaaaaaaaccccccccccccccaaaaaaaaaaacccccccccccccccccccccccccccccaaaaaaaaaaaaaaacccccccccccccccccaaaaaaaaaaaccc/cbbbbbbbccccaaaaaaaaaaaaaaaccbbbbbbbbbbccccccccccccccccccccaaaaaaaaaaaaaaaccccaaaaaaaaaaaaaccccccaaaaaaaaaaaaaccccccccccccccaaaaaaaaaaaccccccccccccccccccccccccccccaaaaaaaaaaaaaaaacccccccccccccccccccaaaaaaaaaac

Sequence (419 aa):
KSSVADFWFDPLCPWCWITSRWIILEVAKVRDIEVNFHVMSLAILNENRDDLPEQYREGMARAWGPVRVAIAAEQAHGAKVLDPLYTAMGNRIHNQGNHELDEVITQSLADAGLPAELAKAATSDAYDNALRRKSHHAGMDAVVGTPTTIHVNGVAFFGPPVLSKIPRGEEEAGKLWDASVTFASYPHFFELKRRTRTEPPQFDKLAAALEHHHHHHKSVADFWFDPLCPWCWITSRWIILEVAKVRDIEVNFHVMSLAILNENNRDDDLPEEQYREGMARAWGPVRVAIAAEEQAHGAKVLDPLYTAMGNNRIHNQGNHELDDEVITQSLADAGLPAELAKAATSDAYDNNALRKSHHAGMDAVVGTPTIHVNGVAFFGPVLSKKIPRGEEAGKLWDASVTFASYPHFFELKRTRTEEPPQFDKLAAALEHHHHH

Foldseek 3Di:
DKEKEWEDQLQDLQSVQVVLLVVQLVVVDPYHYFYFYAAPLVVQVPDPPDDPVVNVVSLLSCQRRLLLQLQCVVPNRVLNVQLSCQLNLCCPLVVDPPVLVSNQVSCVRSVHDSCSSCSSVDCVCVVVNVVRRCVFPVQAPDDDWMAIRNRIDHDPRDQHHDHDVRSNVVSVVVNVQSVDPPDRDDDDDDDHHRDYDNVVSVVVCVVPPD/DKEKEWEDQLQDLQSVQVVLLVVQQVVADVYHYFYFYAFPCVVQVDCVRPPPVCNVVRLLSQQLRLLLLLCCVVPNRVLNVQLSVQLNCCCPLVVDPPVLVSLQVSCVSSVHDSCSSCSSVDCPRVVVRVVRNCVFPVLEPDDTWMDIRNAIDHDPRDQHHDHHVVSNVVSVVVNVQSVDPPHDDDDDDDPDHRDYDNPVVVVVVVVVD

B-factor: mean 19.36, std 9.35, range [7.39, 69.42]

Organism: Mycobacterium tuberculosis (strain ATCC 25618 / H37Rv) (NCBI:txid83332)

Nearest PDB structures (foldseek):
  4zil-assembly1_B  TM=1.005E+00  e=5.989E-41  Mycobacterium tuberculosis H37Rv
  4nxi-assembly1_B  TM=9.621E-01  e=5.799E-34  Mycobacterium tuberculosis H37Rv
  5xur-assembly1_B  TM=9.257E-01  e=1.280E-29  Mycobacterium tuberculosis H37Rv
  5xur-assembly1_A  TM=8.818E-01  e=2.262E-31  Mycobacterium tuberculosis H37Rv
  4wkw-assembly1_A  TM=9.414E-01  e=2.122E-28  Mycobacterium leprae Br4923

InterPro domains:
  IPR036249 Thioredoxin-like superfamily [SSF52833] (11-167)
  IPR053977 Thioredoxin-like reductase Rv2466c-like [PF22234] (18-198)

Radius of gyration: 25.85 Å; Cα contacts (8 Å, |Δi|>4): 752; chains: 2; bounding box: 61×46×85 Å

CATH classification: 3.40.30.10

GO terms:
  GO:0005737 cytoplasm (C, EXP)